Protein AF-0000000085655682 (afdb_homodimer)

Foldseek 3Di:
DDCPPPPPPDPDDDPDPPPDDPPPPPPVPPPVPVCPPPPPDDDDDPPPVPPPPPPPPPCPVPPQFPQADLQDPVLLVLLLVLLLLLLLLLQQLQLQLVLCVDPVNVLNLSSVVSNVSSVLSNVVSVLSVVVCVVNRHDHDHDDHDHHPDNDALADLRVLVVVLVSLVVSLVSLVVSLVVCVVSVNVVVNVVCVPSPNVVSVVSNVVSVVLNVQLCVQQVVDPRSSVSRNCCSPPPD/DDPPPPPPPPPDDPDDPPPPDPPPPPPVPPPVPVCPPPPPDDDDDPPPPPPPPPPPPPCPVPPQFPQADLQDPVLLVLLLVLLLLLLLLLQQLQLQLVLCVDPVNVLNLSSVVSNVSSVLSNVVSVLSVVVCVVNRHDHDHDDHDHHPDNDALADLRVLVVVLVSLVVSLVSLVVSLVVCVVSVNVVVNVVCVPSPNVVSVVSNVVSVVLNVQLCVQQVVDPRSSVSRNCCSPPPD

pLDDT: mean 75.24, std 31.21, range [18.22, 98.69]

Secondary structure (DSSP, 8-state):
-----------------------------------------------------------------TT--S--HHHHHHHHHHHHHHHHHHHHHHHHHHHHTSTTT--HHHHHHHHHHHHHHHHHHHHHH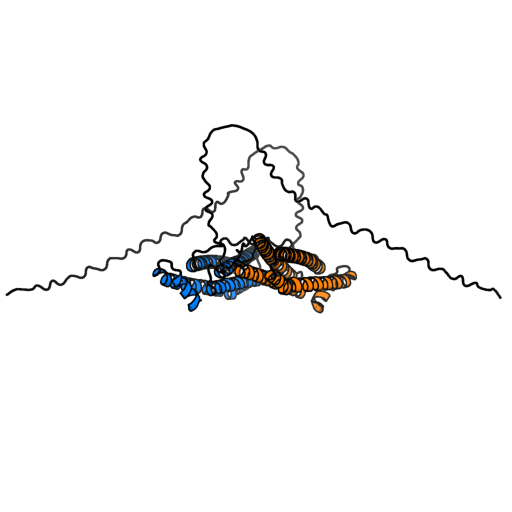HHHHHTT-------BPPPS----SHHHHHHHHHHHHHHHHHHHHHHHHHHHHHTT-HHHHHHHIIIIIIHHHHHHHHHHHHHHHHHHHHHT-SS-HHHHHHHHHHT-/-----------------------------------------------------------------TT--S--HHHHHHHHHHHHHHHHHHHHHHHHHHHHTSTTT--HHHHHHHHHHHHHHHHHHHHHHHHHHHTT-------BPPPS----SHHHHHHHHHHHHHHHHHHHHHHHHHHHHHTT-HHHHHHHIIIIIIHHHHHHHHHHHHHHHHHHHHHT-SS-HHHHHHHHHHT-

InterPro domains:
  IPR001519 Ferritin [PTHR11431] (63-236)
  IPR008331 Ferritin/DPS domain [PF00210] (79-217)
  IPR009040 Ferritin-like diiron domain [PS50905] (69-218)
  IPR009078 Ferritin-like superfamily [SSF47240] (59-235)
  IPR012347 Ferritin-like [G3DSA:1.20.1260.10] (60-236)
  IPR014034 Ferritin, conserved site [PS00204] (185-205)

Solvent-accessible surface area (backbone atoms only — not comparable to full-atom values): 27449 Å² total; per-residue (Å²): 132,89,77,82,75,79,77,79,80,77,77,75,77,83,77,81,77,76,78,72,81,80,76,75,85,59,80,70,72,73,68,77,66,76,68,76,67,77,74,72,73,75,79,80,78,75,70,72,74,65,70,72,71,70,71,70,69,72,64,67,71,72,70,72,41,90,65,45,65,91,65,51,69,68,57,47,53,47,49,38,51,51,31,48,49,25,44,37,47,14,52,37,23,40,50,51,11,55,50,25,52,21,78,93,61,59,33,58,36,54,10,49,53,28,39,51,48,13,53,51,28,37,52,52,20,49,50,49,52,51,48,35,29,71,44,33,44,80,88,61,80,59,62,34,70,38,58,92,61,88,76,71,82,51,66,60,47,51,44,51,51,48,39,55,50,50,52,53,52,45,50,53,52,50,52,49,39,52,52,27,56,76,67,70,27,66,68,59,38,54,59,44,45,57,76,44,47,49,50,44,52,54,49,46,51,51,39,52,51,50,46,54,51,46,52,60,49,22,68,79,37,95,80,28,57,66,33,48,51,49,42,31,74,74,68,91,137,85,82,79,77,79,77,78,79,77,76,75,77,82,78,78,77,75,78,73,82,80,78,74,83,65,75,70,70,73,68,76,66,76,69,76,68,76,74,73,76,78,88,82,77,75,69,72,74,65,69,74,70,70,71,70,69,70,64,69,70,73,71,73,43,90,64,45,65,90,66,52,70,68,56,46,52,47,48,38,52,50,31,50,51,24,44,39,46,16,52,36,24,41,50,50,12,54,49,26,51,21,78,91,62,59,33,57,38,55,11,49,55,28,38,51,48,13,52,51,29,37,51,53,20,50,51,48,51,51,48,36,30,70,44,32,47,79,87,62,79,58,62,34,69,38,59,94,63,89,75,69,83,50,66,62,48,50,44,51,50,47,38,55,50,50,51,53,53,44,51,53,52,51,51,50,39,50,52,26,56,76,67,70,28,65,66,59,37,54,58,44,43,57,77,44,48,49,50,43,52,52,48,49,50,52,39,51,52,48,47,54,52,47,51,61,49,23,69,79,37,96,81,29,59,67,34,48,50,49,41,31,73,74,69,93

Sequence (472 aa):
MLLVGQKYVTNPPPRQVAVEKHRNCGHTHEVNVVTVLKERKQGDKDGQGGGEVEQLHFHRAEMQSVVNQNFHAETEGDLNKLINLKLSASYTYLSLGMYFDRDDVALPKFSSFFLERSVKEREQAEKLLEYQNLRGGRILLQTIAKPSRDDWKGGLDAMTFSLDYQKTLNTCILDVHRRATSNTDPHLCDFLEQPFLTDSHETIKKLGDYIGSLTRITASETHGAMGEYLFDKHTLMLLVGQKYVTNPPPRQVAVEKHRNCGHTHEVNVVTVLKERKQGDKDGQGGGEVEQLHFHRAEMQSVVNQNFHAETEGDLNKLINLKLSASYTYLSLGMYFDRDDVALPKFSSFFLERSVKEREQAEKLLEYQNLRGGRILLQTIAKPSRDDWKGGLDAMTFSLDYQKTLNTCILDVHRRATSNTDPHLCDFLEQPFLTDSHETIKKLGDYIGSLTRITASETHGAMGEYLFDKHTL

Organism: Pleuronectes platessa (NCBI:txid8262)

Structure (mmCIF, N/CA/C/O backbone):
data_AF-0000000085655682-model_v1
#
loop_
_entity.id
_entity.type
_entity.pdbx_description
1 polymer Ferritin
#
loop_
_atom_site.group_PDB
_atom_site.id
_atom_site.type_symbol
_atom_site.label_atom_id
_atom_site.label_alt_id
_atom_site.label_comp_id
_atom_site.label_asym_id
_atom_site.label_entity_id
_atom_site.label_seq_id
_atom_site.pdbx_PDB_ins_code
_atom_site.Cartn_x
_atom_site.Cartn_y
_atom_site.Cartn_z
_atom_site.occupancy
_atom_site.B_iso_or_equiv
_atom_site.auth_seq_id
_atom_site.auth_comp_id
_atom_site.auth_asym_id
_atom_site.auth_atom_id
_atom_site.pdbx_PDB_model_num
ATOM 1 N N . MET A 1 1 ? -31.406 -74.812 -43.219 1 21.08 1 MET A N 1
ATOM 2 C CA . MET A 1 1 ? -31.812 -75.188 -41.875 1 21.08 1 MET A CA 1
ATOM 3 C C . MET A 1 1 ? -31.391 -74.125 -40.875 1 21.08 1 MET A C 1
ATOM 5 O O . MET A 1 1 ? -32.156 -73.75 -39.969 1 21.08 1 MET A O 1
ATOM 9 N N . LEU A 1 2 ? -30.031 -73.875 -40.656 1 26.95 2 LEU A N 1
ATOM 10 C CA . LEU A 1 2 ? -29.625 -73.5 -39.312 1 26.95 2 LEU A CA 1
ATOM 11 C C . LEU A 1 2 ? -29.984 -72.062 -39 1 26.95 2 LEU A C 1
ATOM 13 O O . LEU A 1 2 ? -29.641 -71.125 -39.75 1 26.95 2 LEU A O 1
ATOM 17 N N . LEU A 1 3 ? -30.891 -71.75 -38.062 1 24.88 3 LEU A N 1
ATOM 18 C CA . LEU A 1 3 ? -31.688 -70.625 -37.5 1 24.88 3 LEU A CA 1
ATOM 19 C C . LEU A 1 3 ? -30.812 -69.625 -36.75 1 24.88 3 LEU A C 1
ATOM 21 O O . LEU A 1 3 ? -30.297 -69.938 -35.688 1 24.88 3 LEU A O 1
ATOM 25 N N . VAL A 1 4 ? -29.844 -68.938 -37.344 1 28.83 4 VAL A N 1
ATOM 26 C CA . VAL A 1 4 ? -28.859 -68.062 -36.688 1 28.83 4 VAL A CA 1
ATOM 27 C C . VAL A 1 4 ? -29.578 -66.938 -35.938 1 28.83 4 VAL A C 1
ATOM 29 O O . VAL A 1 4 ? -30.25 -66.125 -36.531 1 28.83 4 VAL A O 1
ATOM 32 N N . GLY A 1 5 ? -30.203 -67.25 -34.781 1 24.61 5 GLY A N 1
ATOM 33 C CA . GLY A 1 5 ? -31.062 -66.438 -33.969 1 24.61 5 GLY A CA 1
ATOM 34 C C . GLY A 1 5 ? -30.375 -65.125 -33.5 1 24.61 5 GLY A C 1
ATOM 35 O O . GLY A 1 5 ? -29.281 -65.188 -32.938 1 24.61 5 GLY A O 1
ATOM 36 N N . GLN A 1 6 ? -30.484 -63.969 -34.156 1 21.83 6 GLN A N 1
ATOM 37 C CA . GLN A 1 6 ? -30 -62.594 -33.969 1 21.83 6 GLN A CA 1
ATOM 38 C C . GLN A 1 6 ? -30.391 -62.062 -32.625 1 21.83 6 GLN A C 1
ATOM 40 O O . GLN A 1 6 ? -31.562 -61.75 -32.375 1 21.83 6 GLN A O 1
ATOM 45 N N . LYS A 1 7 ? -29.906 -62.625 -31.484 1 25.86 7 LYS A N 1
ATOM 46 C CA . LYS A 1 7 ? -30.375 -62.219 -30.156 1 25.86 7 LYS A CA 1
ATOM 47 C C . LYS A 1 7 ? -30.219 -60.719 -29.953 1 25.86 7 LYS A C 1
ATOM 49 O O . LYS A 1 7 ? -29.156 -60.156 -30.172 1 25.86 7 LYS A O 1
ATOM 54 N N . TYR A 1 8 ? -31.266 -59.906 -30.031 1 21.55 8 TYR A N 1
ATOM 55 C CA . TYR A 1 8 ? -31.438 -58.469 -29.812 1 21.55 8 TYR A CA 1
ATOM 56 C C . TYR A 1 8 ? -30.984 -58.094 -28.422 1 21.55 8 TYR A C 1
ATOM 58 O O . TYR A 1 8 ? -31.453 -58.656 -27.422 1 21.55 8 TYR A O 1
ATOM 66 N N . VAL A 1 9 ? -29.719 -57.844 -28.141 1 25.94 9 VAL A N 1
ATOM 67 C CA . VAL A 1 9 ? -29.125 -57.469 -26.859 1 25.94 9 VAL A CA 1
ATOM 68 C C . VAL A 1 9 ? -29.797 -56.25 -26.281 1 25.94 9 VAL A C 1
ATOM 70 O O . VAL A 1 9 ? -29.906 -55.219 -26.969 1 25.94 9 VAL A O 1
ATOM 73 N N . THR A 1 10 ? -30.844 -56.375 -25.438 1 22.94 10 THR A N 1
ATOM 74 C CA . THR A 1 10 ? -31.672 -55.469 -24.672 1 22.94 10 THR A CA 1
ATOM 75 C C . THR A 1 10 ? -30.797 -54.5 -23.875 1 22.94 10 THR A C 1
ATOM 77 O O . THR A 1 10 ? -29.844 -54.906 -23.219 1 22.94 10 THR A O 1
ATOM 80 N N . ASN A 1 11 ? -30.609 -53.219 -24.312 1 24.41 11 ASN A N 1
ATOM 81 C CA . ASN A 1 11 ? -29.875 -52.062 -23.828 1 24.41 11 ASN A CA 1
ATOM 82 C C . ASN A 1 11 ? -30.234 -51.719 -22.375 1 24.41 11 ASN A C 1
ATOM 84 O O . ASN A 1 11 ? -31.406 -51.5 -22.078 1 24.41 11 ASN A O 1
ATOM 88 N N . PRO A 1 12 ? -29.609 -52.344 -21.359 1 29.17 12 PRO A N 1
ATOM 89 C CA . PRO A 1 12 ? -30.094 -52.188 -20 1 29.17 12 PRO A CA 1
ATOM 90 C C . PRO A 1 12 ? -30.297 -50.719 -19.594 1 29.17 12 PRO A C 1
ATOM 92 O O . PRO A 1 12 ? -29.719 -49.812 -20.219 1 29.17 12 PRO A O 1
ATOM 95 N N . PRO A 1 13 ? -31.39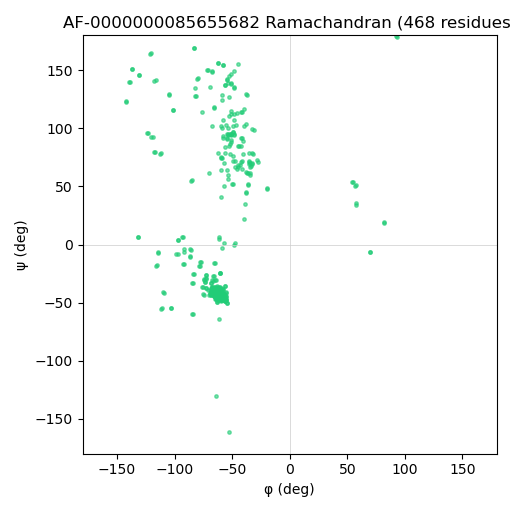1 -50.438 -18.875 1 29 13 PRO A N 1
ATOM 96 C CA . PRO A 1 13 ? -31.922 -49.125 -18.484 1 29 13 PRO A CA 1
ATOM 97 C C . PRO A 1 13 ? -30.906 -48.25 -17.766 1 29 13 PRO A C 1
ATOM 99 O O . PRO A 1 13 ? -29.938 -48.781 -17.188 1 29 13 PRO A O 1
ATOM 102 N N . PRO A 1 14 ? -30.844 -46.875 -18.062 1 24.67 14 PRO A N 1
ATOM 103 C CA . PRO A 1 14 ? -29.891 -45.875 -17.594 1 24.67 14 PRO A CA 1
ATOM 104 C C . PRO A 1 14 ? -29.859 -45.75 -16.078 1 24.67 14 PRO A C 1
ATOM 106 O O . PRO A 1 14 ? -30.891 -45.875 -15.422 1 24.67 14 PRO A O 1
ATOM 109 N N . ARG A 1 15 ? -28.828 -46.219 -15.391 1 24.34 15 ARG A N 1
ATOM 110 C CA . ARG A 1 15 ? -28.562 -46.219 -13.953 1 24.34 15 ARG A CA 1
ATOM 111 C C . ARG A 1 15 ? -28.812 -44.812 -13.359 1 24.34 15 ARG A C 1
ATOM 113 O O . ARG A 1 15 ? -28.391 -43.812 -13.922 1 24.34 15 ARG A O 1
ATOM 120 N N . GLN A 1 16 ? -29.844 -44.656 -12.508 1 22.92 16 GLN A N 1
ATOM 121 C CA . GLN A 1 16 ? -30.281 -43.531 -11.734 1 22.92 16 GLN A CA 1
ATOM 122 C C . GLN A 1 16 ? -29.125 -42.938 -10.93 1 22.92 16 GLN A C 1
ATOM 124 O O . GLN A 1 16 ? -28.469 -43.656 -10.164 1 22.92 16 GLN A O 1
ATOM 129 N N . VAL A 1 17 ? -28.438 -41.906 -11.43 1 23.39 17 VAL A N 1
ATOM 130 C CA . VAL A 1 17 ? -27.359 -41.156 -10.781 1 23.39 17 VAL A CA 1
ATOM 131 C C . VAL A 1 17 ? -27.844 -40.594 -9.453 1 23.39 17 VAL A C 1
ATOM 133 O O . VAL A 1 17 ? -28.781 -39.812 -9.414 1 23.39 17 VAL A O 1
ATOM 136 N N . ALA A 1 18 ? -27.891 -41.406 -8.453 1 23.19 18 ALA A N 1
ATOM 137 C CA . ALA A 1 18 ? -28.281 -40.875 -7.141 1 23.19 18 ALA A CA 1
ATOM 138 C C . ALA A 1 18 ? -27.422 -39.688 -6.73 1 23.19 18 ALA A C 1
ATOM 140 O O . ALA A 1 18 ? -26.203 -39.812 -6.652 1 23.19 18 ALA A O 1
ATOM 141 N N . VAL A 1 19 ? -27.828 -38.438 -6.992 1 21.92 19 VAL A N 1
ATOM 142 C CA . VAL A 1 19 ? -27.219 -37.188 -6.594 1 21.92 19 VAL A CA 1
ATOM 143 C C . VAL A 1 19 ? -27.125 -37.125 -5.07 1 21.92 19 VAL A C 1
ATOM 145 O O . VAL A 1 19 ? -28.141 -37.125 -4.375 1 21.92 19 VAL A O 1
ATOM 148 N N . GLU A 1 20 ? -26.219 -37.844 -4.512 1 19.81 20 GLU A N 1
ATOM 149 C CA . GLU A 1 20 ? -26.109 -37.75 -3.059 1 19.81 20 GLU A CA 1
ATOM 150 C C . GLU A 1 20 ? -25.969 -36.312 -2.598 1 19.81 20 GLU A C 1
ATOM 152 O O . GLU A 1 20 ? -25.438 -35.469 -3.33 1 19.81 20 GLU A O 1
ATOM 157 N N . LYS A 1 21 ? -26.594 -36 -1.377 1 22.14 21 LYS A N 1
ATOM 158 C CA . LYS A 1 21 ? -26.797 -34.844 -0.518 1 22.14 21 LYS A CA 1
ATOM 159 C C . LYS A 1 21 ? -25.484 -34.188 -0.162 1 22.14 21 LYS A C 1
ATOM 161 O O . LYS A 1 21 ? -24.562 -34.844 0.343 1 22.14 21 LYS A O 1
ATOM 166 N N . HIS A 1 22 ? -24.984 -33.188 -0.956 1 18.73 22 HIS A N 1
ATOM 167 C CA . HIS A 1 22 ? -23.875 -32.312 -0.627 1 18.73 22 HIS A CA 1
ATOM 168 C C . HIS A 1 22 ? -23.953 -31.844 0.822 1 18.73 22 HIS A C 1
ATOM 170 O O . HIS A 1 22 ? -24.938 -31.219 1.226 1 18.73 22 HIS A O 1
ATOM 176 N N . ARG A 1 23 ? -23.469 -32.594 1.783 1 21.16 23 ARG A N 1
ATOM 177 C CA . ARG A 1 23 ? -23.328 -32.219 3.188 1 21.16 23 ARG A CA 1
ATOM 178 C C . ARG A 1 23 ? -22.734 -30.828 3.326 1 21.16 23 ARG A C 1
ATOM 180 O O . ARG A 1 23 ? -21.797 -30.469 2.627 1 21.16 23 ARG A O 1
ATOM 187 N N . ASN A 1 24 ? -23.547 -29.844 3.846 1 19.45 24 ASN A N 1
ATOM 188 C CA . ASN A 1 24 ? -23.453 -28.453 4.281 1 19.45 24 ASN A CA 1
ATOM 189 C C . ASN A 1 24 ? -22.156 -28.203 5.035 1 19.45 24 ASN A C 1
ATOM 191 O O . ASN A 1 24 ? -21.641 -29.094 5.727 1 19.45 24 ASN A O 1
ATOM 195 N N . CYS A 1 25 ? -21.312 -27.328 4.449 1 20.25 25 CYS A N 1
ATOM 196 C CA . CYS A 1 25 ? -20.047 -26.719 4.867 1 20.25 25 CYS A CA 1
ATOM 197 C C . CYS A 1 25 ? -20.078 -26.359 6.348 1 20.25 25 CYS A C 1
ATOM 199 O O . CYS A 1 25 ? -20.266 -25.203 6.703 1 20.25 25 CYS A O 1
ATOM 201 N N . GLY A 1 26 ? -20.766 -27.188 7.195 1 21.67 26 GLY A N 1
ATOM 202 C CA . GLY A 1 26 ? -20.859 -26.844 8.602 1 21.67 26 GLY A CA 1
ATOM 203 C C . GLY A 1 26 ? -19.516 -26.672 9.273 1 21.67 26 GLY A C 1
ATOM 204 O O . GLY A 1 26 ? -19.422 -26.719 10.508 1 21.67 26 GLY A O 1
ATOM 205 N N . HIS A 1 27 ? -18.438 -26.828 8.523 1 20.59 27 HIS A N 1
ATOM 206 C CA . HIS A 1 27 ? -17.297 -26.828 9.438 1 20.59 27 HIS A CA 1
ATOM 207 C C . HIS A 1 27 ? -17.344 -25.609 10.359 1 20.59 27 HIS A C 1
ATOM 209 O O . HIS A 1 27 ? -17.328 -24.469 9.891 1 20.59 27 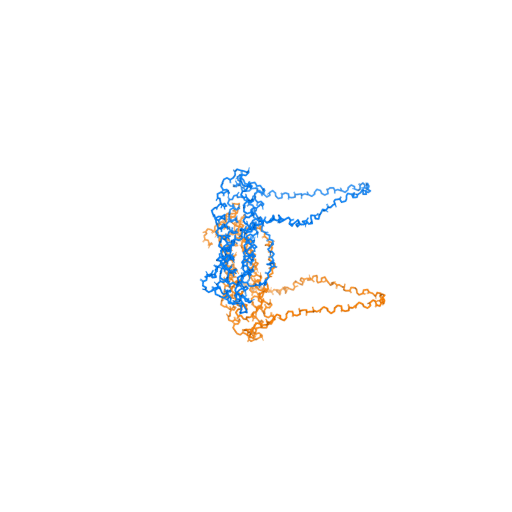HIS A O 1
ATOM 215 N N . THR A 1 28 ? -17.922 -25.797 11.531 1 22.72 28 THR A N 1
ATOM 216 C CA . THR A 1 28 ? -18.094 -25.078 12.789 1 22.72 28 THR A CA 1
ATOM 217 C C . THR A 1 28 ? -16.75 -24.562 13.289 1 22.72 28 THR A C 1
ATOM 219 O O . THR A 1 28 ? -15.867 -25.344 13.648 1 22.72 28 THR A O 1
ATOM 222 N N . HIS A 1 29 ? -16.031 -23.859 12.422 1 20.06 29 HIS A N 1
ATOM 223 C CA . HIS A 1 29 ? -14.867 -23.25 13.047 1 20.06 29 HIS A CA 1
ATOM 224 C C . HIS A 1 29 ? -15.219 -22.656 14.406 1 20.06 29 HIS A C 1
ATOM 226 O O . HIS A 1 29 ? -16.141 -21.859 14.523 1 20.06 29 HIS A O 1
ATOM 232 N N . GLU A 1 30 ? -15.016 -23.516 15.32 1 21.69 30 GLU A N 1
ATOM 233 C CA . GLU A 1 30 ? -15.07 -23.188 16.75 1 21.69 30 GLU A CA 1
ATOM 234 C C . GLU A 1 30 ? -14.328 -21.891 17.047 1 21.69 30 GLU A C 1
ATOM 236 O O . GLU A 1 30 ? -13.125 -21.781 16.797 1 21.69 30 GLU A O 1
ATOM 241 N N . VAL A 1 31 ? -14.891 -20.859 16.531 1 21.08 31 VAL A N 1
ATOM 242 C CA . VAL A 1 31 ? -14.5 -19.547 17.016 1 21.08 31 VAL A CA 1
ATOM 243 C C . VAL A 1 31 ? -14.352 -19.578 18.531 1 21.08 31 VAL A C 1
ATOM 245 O O . VAL A 1 31 ? -15.312 -19.859 19.25 1 21.08 31 VAL A O 1
ATOM 248 N N . ASN A 1 32 ? -13.219 -20.297 18.875 1 20.53 32 ASN A N 1
ATOM 249 C CA . ASN A 1 32 ? -12.914 -20.297 20.297 1 20.53 32 ASN A CA 1
ATOM 250 C C . ASN A 1 32 ? -13.133 -18.922 20.922 1 20.53 32 ASN A C 1
ATOM 252 O O . ASN A 1 32 ? -12.383 -17.969 20.656 1 20.53 32 ASN A O 1
ATOM 256 N N . VAL A 1 33 ? -14.359 -18.562 20.891 1 19.62 33 VAL A N 1
ATOM 257 C CA . VAL A 1 33 ? -14.836 -17.406 21.656 1 19.62 33 VAL A CA 1
ATOM 258 C C . VAL A 1 33 ? -14.312 -17.484 23.078 1 19.62 33 VAL A C 1
ATOM 260 O O . VAL A 1 33 ? -14.68 -18.391 23.844 1 19.62 33 VAL A O 1
ATOM 263 N N . VAL A 1 34 ? -12.992 -17.234 23.234 1 19.72 34 VAL A N 1
ATOM 264 C CA . VAL A 1 34 ? -12.422 -17.125 24.578 1 19.72 34 VAL A CA 1
ATOM 265 C C . VAL A 1 34 ? -13.375 -16.344 25.484 1 19.72 34 VAL A C 1
ATOM 267 O O . VAL A 1 34 ? -13.703 -15.188 25.188 1 19.72 34 VAL A O 1
ATOM 270 N N . THR A 1 35 ? -14.352 -17.016 25.891 1 19.02 35 THR A N 1
ATOM 271 C CA . THR A 1 35 ? -15.273 -16.562 26.922 1 19.02 35 THR A CA 1
ATOM 272 C C . THR A 1 35 ? -14.5 -16.062 28.141 1 19.02 35 THR A C 1
ATOM 274 O O . THR A 1 35 ? -13.766 -16.812 28.781 1 19.02 35 THR A O 1
ATOM 277 N N . VAL A 1 36 ? -13.969 -14.883 27.984 1 19.78 36 VAL A N 1
ATOM 278 C CA . VAL A 1 36 ? -13.438 -14.219 29.172 1 19.78 36 VAL A CA 1
ATOM 279 C C . VAL A 1 36 ? -14.438 -14.328 30.328 1 19.78 36 VAL A C 1
ATOM 281 O O . VAL A 1 36 ? -15.531 -13.758 30.25 1 19.78 36 VAL A O 1
ATOM 284 N N . LEU A 1 37 ? -14.609 -15.594 30.703 1 18.22 37 LEU A N 1
ATOM 285 C CA . LEU A 1 37 ? -15.438 -15.789 31.891 1 18.22 37 LEU A CA 1
ATOM 286 C C . LEU A 1 37 ? -14.992 -14.859 33 1 18.22 37 LEU A C 1
ATOM 288 O O . LEU A 1 37 ? -13.797 -14.766 33.312 1 18.22 37 LEU A O 1
ATOM 292 N N . LYS A 1 38 ? -15.836 -13.898 33.188 1 21.88 38 LYS A N 1
ATOM 293 C CA . LYS A 1 38 ? -15.859 -12.984 34.312 1 21.88 38 LYS A CA 1
ATOM 294 C C . LYS A 1 38 ? -15.883 -13.75 35.656 1 21.88 38 LYS A C 1
ATOM 296 O O . LYS A 1 38 ? -16.859 -14.414 35.969 1 21.88 38 LYS A O 1
ATOM 301 N N . GLU A 1 39 ? -14.852 -14.633 35.844 1 19.62 39 GLU A N 1
ATOM 302 C CA . GLU A 1 39 ? -15.008 -15.133 37.219 1 19.62 39 GLU A CA 1
ATOM 303 C C . GLU A 1 39 ? -15.086 -13.984 38.219 1 19.62 39 GLU A C 1
ATOM 305 O O . GLU A 1 39 ? -14.203 -13.133 38.25 1 19.62 39 GLU A O 1
ATOM 310 N N . ARG A 1 40 ? -16.281 -13.656 38.625 1 20.78 40 ARG A N 1
ATOM 311 C CA . ARG A 1 40 ? -16.594 -12.758 39.719 1 20.78 40 ARG A CA 1
ATOM 312 C C . ARG A 1 40 ? -16 -13.266 41.031 1 20.78 40 ARG A C 1
ATOM 314 O O . ARG A 1 40 ? -16.562 -14.164 41.688 1 20.78 40 ARG A O 1
ATOM 321 N N . LYS A 1 41 ? -14.82 -13.789 41.125 1 19.17 41 LYS A N 1
ATOM 322 C CA . LYS A 1 41 ? -14.703 -14.242 42.5 1 19.17 41 LYS A CA 1
ATOM 323 C C . LYS A 1 41 ? -15.133 -13.148 43.469 1 19.17 41 LYS A C 1
ATOM 325 O O . LYS A 1 41 ? -15.055 -11.961 43.156 1 19.17 41 LYS A O 1
ATOM 330 N N . GLN A 1 42 ? -15.672 -13.492 44.625 1 20.08 42 GLN A N 1
ATOM 331 C CA . GLN A 1 42 ? -16.359 -12.945 45.781 1 20.08 42 GLN A CA 1
ATOM 332 C C . GLN A 1 42 ? -15.492 -11.914 46.5 1 20.08 42 GLN A C 1
ATOM 334 O O . GLN A 1 42 ? -15.984 -11.156 47.344 1 20.08 42 GLN A O 1
ATOM 339 N N . GLY A 1 43 ? -14.102 -12 46.344 1 20.97 43 GLY A N 1
ATOM 340 C CA . GLY A 1 43 ? -13.617 -11.766 47.719 1 20.97 43 GLY A CA 1
ATOM 341 C C . GLY A 1 43 ? -14.172 -10.5 48.312 1 20.97 43 GLY A C 1
ATOM 342 O O . GLY A 1 43 ? -14.805 -9.688 47.625 1 20.97 43 GLY A O 1
ATOM 343 N N . ASP A 1 44 ? -13.305 -10.023 49.562 1 22.06 44 ASP A N 1
ATOM 344 C CA . ASP A 1 44 ? -13.32 -9.328 50.844 1 22.06 44 ASP A CA 1
ATOM 345 C C . ASP A 1 44 ? -13.562 -7.832 50.656 1 22.06 44 ASP A C 1
ATOM 347 O O . ASP A 1 44 ? -13.117 -7.242 49.688 1 22.06 44 ASP A O 1
ATOM 351 N N . LYS A 1 45 ? -14.438 -7.391 51.531 1 23.8 45 LYS A N 1
ATOM 352 C CA . LYS A 1 45 ? -15.172 -6.145 51.719 1 23.8 45 LYS A CA 1
ATOM 353 C C . LYS A 1 45 ? -14.227 -4.961 51.875 1 23.8 45 LYS A C 1
ATOM 355 O O . LYS A 1 45 ? -14.648 -3.861 52.25 1 23.8 45 LYS A O 1
ATOM 360 N N . ASP A 1 46 ? -12.812 -5.27 51.875 1 24.38 46 ASP A N 1
ATOM 361 C CA . ASP A 1 46 ? -12.195 -4.16 52.625 1 24.38 46 ASP A CA 1
ATOM 362 C C . ASP A 1 46 ? -12.5 -2.826 51.938 1 24.38 46 ASP A C 1
ATOM 364 O O . ASP A 1 46 ? -12.664 -2.768 50.719 1 24.38 46 ASP A O 1
ATOM 368 N N . GLY A 1 47 ? -12.992 -1.939 52.75 1 23.89 47 GLY A N 1
ATOM 369 C CA . GLY A 1 47 ? -13.523 -0.588 52.688 1 23.89 47 GLY A CA 1
ATOM 370 C C . GLY A 1 47 ? -12.641 0.357 51.906 1 23.89 47 GLY A C 1
ATOM 371 O O . GLY A 1 47 ? -12.812 1.576 51.969 1 23.89 47 GLY A O 1
ATOM 372 N N . GLN A 1 48 ? -11.414 -0.26 51.375 1 23.61 48 GLN A N 1
ATOM 373 C CA . GLN A 1 48 ? -10.555 0.887 51.125 1 23.61 48 GLN A CA 1
ATOM 374 C C . GLN A 1 48 ? -11.195 1.838 50.125 1 23.61 48 GLN A C 1
ATOM 376 O O . GLN A 1 48 ? -11.719 1.402 49.094 1 23.61 48 GLN A O 1
ATOM 381 N N . GLY A 1 49 ? -11.711 2.875 50.719 1 24.56 49 GLY A N 1
ATOM 382 C CA . GLY A 1 49 ? -12.227 4.039 50.031 1 24.56 49 GLY A CA 1
ATOM 383 C C . GLY A 1 49 ? -11.398 4.426 48.812 1 24.56 49 GLY A C 1
ATOM 384 O O . GLY A 1 49 ? -10.367 5.082 48.938 1 24.56 49 GLY A O 1
ATOM 385 N N . GLY A 1 50 ? -11.055 3.309 48.031 1 26.75 50 GLY A N 1
ATOM 386 C CA . GLY A 1 50 ? -10.25 3.76 46.906 1 26.75 50 GLY A CA 1
ATOM 387 C C . GLY A 1 50 ? -10.852 4.941 46.156 1 26.75 50 GLY A C 1
ATOM 388 O O . GLY A 1 50 ? -12.047 4.938 45.844 1 26.75 50 GLY A O 1
ATOM 389 N N . GLY A 1 51 ? -10.32 6.102 46.562 1 26.83 51 GLY A N 1
ATOM 390 C CA . GLY A 1 51 ? -10.703 7.297 45.812 1 26.83 51 GLY A CA 1
ATOM 391 C C . GLY A 1 51 ? -10.836 7.066 44.312 1 26.83 51 GLY A C 1
ATOM 392 O O . GLY A 1 51 ? -10.062 6.309 43.75 1 26.83 51 GLY A O 1
ATOM 393 N N . GLU A 1 52 ? -12.062 6.988 43.938 1 27.92 52 GLU A N 1
ATOM 394 C CA . GLU A 1 52 ? -12.477 7.047 42.562 1 27.92 52 GLU A CA 1
ATOM 395 C C . GLU A 1 52 ? -11.586 7.996 41.75 1 27.92 52 GLU A C 1
ATOM 397 O O . GLU A 1 52 ? -11.562 9.203 42 1 27.92 52 GLU A O 1
ATOM 402 N N . VAL A 1 53 ? -10.281 7.59 41.594 1 27.2 53 VAL A N 1
ATOM 403 C CA . VAL A 1 53 ? -9.711 8.461 40.562 1 27.2 53 VAL A CA 1
ATOM 404 C C . VAL A 1 53 ? -10.695 8.609 39.406 1 27.2 53 VAL A C 1
ATOM 406 O O . VAL A 1 53 ? -11.125 7.613 38.844 1 27.2 53 VAL A O 1
ATOM 409 N N . GLU A 1 54 ? -11.578 9.5 39.531 1 26.92 54 GLU A N 1
ATOM 410 C CA . GLU A 1 54 ? -12.305 9.953 38.344 1 26.92 54 GLU A CA 1
ATOM 411 C C . GLU A 1 54 ? -11.414 9.906 37.125 1 26.92 54 GLU A C 1
ATOM 413 O O . GLU A 1 54 ? -10.352 10.523 37.094 1 26.92 54 GLU A O 1
ATOM 418 N N . GLN A 1 55 ? -11.234 8.711 36.562 1 26.42 55 GLN A N 1
ATOM 419 C CA . GLN A 1 55 ? -10.75 8.727 35.188 1 26.42 55 GLN A CA 1
ATOM 420 C C . GLN A 1 55 ? -11.32 9.906 34.438 1 26.42 55 GLN A C 1
ATOM 422 O O . GLN A 1 55 ? -12.523 9.953 34.156 1 26.42 55 GLN A O 1
ATOM 427 N N . LEU A 1 56 ? -10.891 11.031 34.781 1 27.95 56 LEU A N 1
ATOM 428 C CA . LEU A 1 56 ? -11.164 12.117 33.844 1 27.95 56 LEU A CA 1
ATOM 429 C C . LEU A 1 56 ? -11.094 11.617 32.406 1 27.95 56 LEU A C 1
ATOM 431 O O . LEU A 1 56 ? -10.016 11.234 31.922 1 27.95 56 LEU A O 1
ATOM 435 N N . HIS A 1 57 ? -12.117 10.805 32.031 1 29.62 57 HIS A N 1
ATOM 436 C CA . HIS A 1 57 ? -12.352 10.711 30.594 1 29.62 57 HIS A CA 1
ATOM 437 C C . HIS A 1 57 ? -12.07 12.039 29.906 1 29.62 57 HIS A C 1
ATOM 439 O O . HIS A 1 57 ? -12.797 13.016 30.094 1 29.62 57 HIS A O 1
ATOM 445 N N . PHE A 1 58 ? -10.906 12.461 30 1 28.55 58 PHE A N 1
ATOM 446 C CA . PHE A 1 58 ? -10.664 13.492 29 1 28.55 58 PHE A CA 1
ATOM 447 C C . PHE A 1 58 ? -11.383 13.156 27.703 1 28.55 58 PHE A C 1
ATOM 449 O O . PHE A 1 58 ? -10.953 12.258 26.969 1 28.55 58 PHE A O 1
ATOM 456 N N . HIS A 1 59 ? -12.711 13.07 27.734 1 32.84 59 HIS A N 1
ATOM 457 C CA . HIS A 1 59 ? -13.469 13.18 26.5 1 32.84 59 HIS A CA 1
ATOM 458 C C . HIS A 1 59 ? -12.836 14.195 25.547 1 32.84 59 HIS A C 1
ATOM 460 O O . HIS A 1 59 ? -12.961 15.398 25.75 1 32.84 59 HIS A O 1
ATOM 466 N N . ARG A 1 60 ? -11.602 14.125 25.266 1 36.28 60 ARG A N 1
ATOM 467 C CA . ARG A 1 60 ? -11.398 14.93 24.062 1 36.28 60 ARG A CA 1
ATOM 468 C C . ARG A 1 60 ? -12.656 14.969 23.203 1 36.28 60 ARG A C 1
ATOM 470 O O . ARG A 1 60 ? -13.164 13.922 22.797 1 36.28 60 ARG A O 1
ATOM 477 N N . ALA A 1 61 ? -13.625 15.609 23.531 1 40.03 61 ALA A N 1
ATOM 478 C CA . ALA A 1 61 ? -14.766 15.945 22.672 1 40.03 61 ALA A CA 1
ATOM 479 C C . ALA A 1 61 ? -14.406 15.828 21.203 1 40.03 61 ALA A C 1
ATOM 481 O O . ALA A 1 61 ? -13.711 16.688 20.656 1 40.03 61 ALA A O 1
ATOM 482 N N . GLU A 1 62 ? -13.773 14.742 20.75 1 49.75 62 GLU A N 1
ATOM 483 C CA . GLU A 1 62 ? -13.586 14.617 19.312 1 49.75 62 GLU A CA 1
ATOM 484 C C . GLU A 1 62 ? -14.75 15.242 18.547 1 49.75 62 GLU A C 1
ATOM 486 O O . GLU A 1 62 ? -15.898 14.805 18.688 1 49.75 62 GLU A O 1
ATOM 491 N N . MET A 1 63 ? -14.852 16.422 18.578 1 57.19 63 MET A N 1
ATOM 492 C CA . MET A 1 63 ? -15.859 17.219 17.891 1 57.19 63 MET A CA 1
ATOM 493 C C . MET A 1 63 ? -16.297 16.562 16.594 1 57.19 63 MET A C 1
ATOM 495 O O . MET A 1 63 ? -15.461 16.188 15.766 1 57.19 63 MET A O 1
ATOM 499 N N . GLN A 1 64 ? -17.422 15.867 16.641 1 71.81 64 GLN A N 1
ATOM 500 C CA . GLN A 1 64 ? -18.078 15.367 15.445 1 71.81 64 GLN A CA 1
ATOM 501 C C . GLN A 1 64 ? -17.969 16.375 14.297 1 71.81 64 GLN A C 1
ATOM 503 O O . GLN A 1 64 ? -18.016 17.578 14.516 1 71.81 64 GLN A O 1
ATOM 508 N N . SER A 1 65 ? -17.547 15.875 13.242 1 84.5 65 SER A N 1
ATOM 509 C CA . SER A 1 65 ? -17.469 16.688 12.031 1 84.5 65 SER A CA 1
ATOM 510 C C . SER A 1 65 ? -18.766 17.453 11.789 1 84.5 65 SER A C 1
ATOM 512 O O . SER A 1 65 ? -19.844 16.922 12.008 1 84.5 65 SER A O 1
ATOM 514 N N . VAL A 1 66 ? -18.641 18.625 11.484 1 85.81 66 VAL A N 1
ATOM 515 C CA . VAL A 1 66 ? -19.797 19.484 11.203 1 85.81 66 VAL A CA 1
ATOM 516 C C . VAL A 1 66 ? -20.516 18.984 9.953 1 85.81 66 VAL A C 1
ATOM 518 O O . VAL A 1 66 ? -21.672 19.344 9.711 1 85.81 66 VAL A O 1
ATOM 521 N N . VAL A 1 67 ? -19.844 18.125 9.18 1 88.38 67 VAL A N 1
ATOM 522 C CA . VAL A 1 67 ? -20.438 17.734 7.914 1 88.38 67 VAL A CA 1
ATOM 523 C C . VAL A 1 67 ? -21.125 16.375 8.07 1 88.38 67 VAL A C 1
ATOM 525 O O . VAL A 1 67 ? -21.797 15.898 7.152 1 88.38 67 VAL A O 1
ATOM 528 N N . ASN A 1 68 ? -20.938 15.773 9.164 1 89.38 68 ASN A N 1
ATOM 529 C CA . ASN A 1 68 ? -21.547 14.477 9.398 1 89.38 68 ASN A CA 1
ATOM 530 C C . ASN A 1 68 ? -23.062 14.57 9.453 1 89.38 68 ASN A C 1
ATOM 532 O O . ASN A 1 68 ? -23.609 15.305 10.273 1 89.38 68 ASN A O 1
ATOM 536 N N . GLN A 1 69 ? -23.688 13.953 8.602 1 89 69 GLN A N 1
ATOM 537 C CA . GLN A 1 69 ? -25.141 13.852 8.531 1 89 69 GLN A CA 1
ATOM 538 C C . GLN A 1 69 ? -25.578 12.461 8.094 1 89 69 GLN A C 1
ATOM 540 O O . GLN A 1 69 ? -25.219 12 7.012 1 89 69 GLN A O 1
ATOM 545 N N . ASN A 1 70 ? -26.359 11.812 8.844 1 90.44 70 ASN A N 1
ATOM 546 C CA . ASN A 1 70 ? -26.875 10.484 8.547 1 90.44 70 ASN A CA 1
ATOM 547 C C . ASN A 1 70 ? -25.75 9.477 8.328 1 90.44 70 ASN A C 1
ATOM 549 O O . ASN A 1 70 ? -25.797 8.68 7.395 1 90.44 70 ASN A O 1
ATOM 553 N N . PHE A 1 71 ? -24.719 9.609 9.023 1 93.44 71 PHE A N 1
ATOM 554 C CA . PHE A 1 71 ? -23.578 8.711 8.984 1 93.44 71 PHE A CA 1
ATOM 555 C C . PHE A 1 71 ? -23.328 8.086 10.352 1 93.44 71 PHE A C 1
ATOM 557 O O . PHE A 1 71 ? -22.594 8.648 11.172 1 93.44 71 PHE A O 1
ATOM 564 N N . HIS A 1 72 ? -23.906 6.902 10.586 1 93.69 72 HIS A N 1
ATOM 565 C CA . HIS A 1 72 ? -23.953 6.242 11.883 1 93.69 72 HIS A CA 1
ATOM 566 C C . HIS A 1 72 ? -22.594 5.715 12.289 1 93.69 72 HIS A C 1
ATOM 568 O O . HIS A 1 72 ? -21.812 5.262 11.445 1 93.69 72 HIS A O 1
ATOM 574 N N . ALA A 1 73 ? -22.375 5.676 13.578 1 94.06 73 ALA A N 1
ATOM 575 C CA . ALA A 1 73 ? -21.094 5.258 14.125 1 94.06 73 ALA A CA 1
ATOM 576 C C . ALA A 1 73 ? -20.766 3.822 13.719 1 94.06 73 ALA A C 1
ATOM 578 O O . ALA A 1 73 ? -19.609 3.498 13.445 1 94.06 73 ALA A O 1
ATOM 579 N N . GLU A 1 74 ? -21.781 3.039 13.711 1 94.75 74 GLU A N 1
ATOM 580 C CA . GLU A 1 74 ? -21.562 1.647 13.328 1 94.75 74 GLU A CA 1
ATOM 581 C C . GLU A 1 74 ? -21.125 1.54 11.875 1 94.75 74 GLU A C 1
ATOM 583 O O . GLU A 1 74 ? -20.266 0.721 11.539 1 94.75 74 GLU A O 1
ATOM 588 N N . THR A 1 75 ? -21.734 2.365 11.016 1 95.88 75 THR A N 1
ATOM 589 C CA . THR A 1 75 ? -21.344 2.393 9.609 1 95.88 75 THR A CA 1
ATOM 590 C C . THR A 1 75 ? -19.922 2.883 9.445 1 95.88 75 THR A C 1
ATOM 592 O O . THR A 1 75 ? -19.156 2.326 8.648 1 95.88 75 THR A O 1
ATOM 595 N N . GLU A 1 76 ? -19.578 3.869 10.195 1 95.62 76 GLU A N 1
ATOM 596 C CA . GLU A 1 76 ? -18.219 4.379 10.203 1 95.62 76 GLU A CA 1
ATOM 597 C C . GLU A 1 76 ? -17.219 3.287 10.57 1 95.62 76 GLU A C 1
ATOM 599 O O . GLU A 1 76 ? -16.188 3.137 9.922 1 95.62 76 GLU A O 1
ATOM 604 N N . GLY A 1 77 ? -17.531 2.568 11.602 1 97.12 77 GLY A N 1
ATOM 605 C CA . GLY A 1 77 ? -16.688 1.463 12.016 1 97.12 77 GLY A CA 1
ATOM 606 C C . GLY A 1 77 ? -16.547 0.381 10.961 1 97.12 77 GLY A C 1
ATOM 607 O O . GLY A 1 77 ? -15.453 -0.141 10.742 1 97.12 77 GLY A O 1
ATOM 608 N N . ASP A 1 78 ? -17.641 0.08 10.336 1 97.06 78 ASP A N 1
ATOM 609 C CA . ASP A 1 78 ? -17.641 -0.929 9.281 1 97.06 78 ASP A CA 1
ATOM 610 C C . ASP A 1 78 ? -16.781 -0.483 8.102 1 97.06 78 ASP A C 1
ATOM 612 O O . ASP A 1 78 ? -16.078 -1.297 7.492 1 97.06 78 ASP A O 1
ATOM 616 N N . LEU A 1 79 ? -16.875 0.765 7.766 1 97.62 79 LEU A N 1
ATOM 617 C CA . LEU A 1 79 ? -16.062 1.287 6.672 1 97.62 79 LEU A CA 1
ATOM 618 C C . LEU A 1 79 ? -14.586 1.215 7.016 1 97.62 79 LEU A C 1
ATOM 620 O O . LEU A 1 79 ? -13.766 0.862 6.168 1 97.62 79 LEU A O 1
ATOM 624 N N . ASN A 1 80 ? -14.227 1.543 8.234 1 97.88 80 ASN A N 1
ATOM 625 C CA . ASN A 1 80 ? -12.836 1.433 8.664 1 97.88 80 ASN A CA 1
ATOM 626 C C . ASN A 1 80 ? -12.336 -0.005 8.57 1 97.88 80 ASN A C 1
ATOM 628 O O . ASN A 1 80 ? -11.195 -0.244 8.164 1 97.88 80 ASN A O 1
ATOM 632 N N . LYS A 1 81 ? -13.188 -0.938 8.914 1 98 81 LYS A N 1
ATOM 633 C CA . LYS A 1 81 ? -12.828 -2.348 8.781 1 98 81 LYS A CA 1
ATOM 634 C C . LYS A 1 81 ? -12.609 -2.727 7.32 1 98 81 LYS A C 1
ATOM 636 O O . LYS A 1 81 ? -11.656 -3.43 6.992 1 98 81 LYS A O 1
ATOM 641 N N . LEU A 1 82 ? -13.539 -2.285 6.527 1 98.38 82 LEU A N 1
ATOM 642 C CA . LEU A 1 82 ? -13.445 -2.59 5.105 1 98.38 82 LEU A CA 1
ATOM 643 C C . LEU A 1 82 ? -12.18 -1.985 4.5 1 98.38 82 LEU A C 1
ATOM 645 O O . LEU A 1 82 ? -11.531 -2.607 3.66 1 98.38 82 LEU A O 1
ATOM 649 N N . ILE A 1 83 ? -11.828 -0.768 4.883 1 98.44 83 ILE A N 1
ATOM 650 C CA . ILE A 1 83 ? -10.602 -0.113 4.441 1 98.44 83 ILE A CA 1
ATOM 651 C C . ILE A 1 83 ? -9.398 -0.988 4.785 1 98.44 83 ILE A C 1
ATOM 653 O O . ILE A 1 83 ? -8.555 -1.254 3.926 1 98.44 83 ILE A O 1
ATOM 657 N N . ASN A 1 84 ? -9.336 -1.444 5.969 1 98.25 84 ASN A N 1
ATOM 658 C CA . ASN A 1 84 ? -8.219 -2.279 6.402 1 98.25 84 ASN A CA 1
ATOM 659 C C . ASN A 1 84 ? -8.156 -3.584 5.613 1 98.25 84 ASN A C 1
ATOM 661 O O . ASN A 1 84 ? -7.074 -4.066 5.285 1 98.25 84 ASN A O 1
ATOM 665 N N . LEU A 1 85 ? -9.273 -4.137 5.359 1 98.38 85 LEU A N 1
ATOM 666 C CA . LEU A 1 85 ? -9.336 -5.375 4.59 1 98.38 85 LEU A CA 1
ATOM 667 C C . LEU A 1 85 ? -8.805 -5.16 3.174 1 98.38 85 LEU A C 1
ATOM 669 O O . LEU A 1 85 ? -8.078 -6.004 2.645 1 98.38 85 LEU A O 1
ATOM 673 N N . LYS A 1 86 ? -9.18 -4.066 2.615 1 98.62 86 LYS A N 1
ATOM 674 C CA . LYS A 1 86 ? -8.727 -3.777 1.259 1 98.62 86 LYS A CA 1
ATOM 675 C C . LYS A 1 86 ? -7.219 -3.512 1.227 1 98.62 86 LYS A C 1
ATOM 677 O O . LYS A 1 86 ? -6.531 -3.936 0.296 1 98.62 86 LYS A O 1
ATOM 682 N N . LEU A 1 87 ? -6.742 -2.791 2.203 1 98.69 87 LEU A N 1
ATOM 683 C CA . LEU A 1 87 ? -5.301 -2.578 2.289 1 98.69 87 LEU A CA 1
ATOM 684 C C . LEU A 1 87 ? -4.566 -3.9 2.484 1 98.69 87 LEU A C 1
ATOM 686 O O . LEU A 1 87 ? -3.521 -4.133 1.871 1 98.69 87 LEU A O 1
ATOM 690 N N . SER A 1 88 ? -5.098 -4.777 3.254 1 98.5 88 SER A N 1
ATOM 691 C CA . SER A 1 88 ? -4.531 -6.109 3.449 1 98.5 88 SER A CA 1
ATOM 692 C C . SER A 1 88 ? -4.559 -6.918 2.156 1 98.5 88 SER A C 1
ATOM 694 O O . SER A 1 88 ? -3.609 -7.645 1.854 1 98.5 88 SER A O 1
ATOM 696 N N . ALA A 1 89 ? -5.664 -6.785 1.507 1 98.56 89 ALA A N 1
ATOM 697 C CA . ALA A 1 89 ? -5.77 -7.477 0.225 1 98.56 89 ALA A CA 1
ATOM 698 C C . ALA A 1 89 ? -4.707 -6.984 -0.752 1 98.56 89 ALA A C 1
ATOM 700 O O . ALA A 1 89 ? -4.074 -7.785 -1.445 1 98.56 89 ALA A O 1
ATOM 701 N N . SER A 1 90 ? -4.551 -5.645 -0.79 1 98.69 90 SER A N 1
ATOM 702 C CA . SER A 1 90 ? -3.506 -5.078 -1.634 1 98.69 90 SER A CA 1
ATOM 703 C C . SER A 1 90 ? -2.139 -5.664 -1.296 1 98.69 90 SER A C 1
ATOM 705 O O . SER A 1 90 ? -1.374 -6.027 -2.191 1 98.69 90 SER A O 1
ATOM 707 N N . TYR A 1 91 ? -1.896 -5.812 -0.087 1 98.56 91 TYR A N 1
ATOM 708 C CA . TYR A 1 91 ? -0.631 -6.355 0.396 1 98.56 91 TYR A CA 1
ATOM 709 C C . TYR A 1 91 ? -0.491 -7.828 0.021 1 98.56 91 TYR A C 1
ATOM 711 O O . TYR A 1 91 ? 0.569 -8.258 -0.438 1 98.56 91 TYR A O 1
ATOM 719 N N . THR A 1 92 ? -1.531 -8.57 0.171 1 98.38 92 THR A N 1
ATOM 720 C CA . THR A 1 92 ? -1.558 -9.992 -0.165 1 98.38 92 THR A CA 1
ATOM 721 C C . THR A 1 92 ? -1.297 -10.203 -1.653 1 98.38 92 THR A C 1
ATOM 723 O O . THR A 1 92 ? -0.5 -11.062 -2.035 1 98.38 92 THR A O 1
ATOM 726 N N . TYR A 1 93 ? -1.902 -9.406 -2.439 1 98.56 93 TYR A N 1
ATOM 727 C CA . TYR A 1 93 ? -1.761 -9.57 -3.883 1 98.56 93 TYR A CA 1
ATOM 728 C C . TYR A 1 93 ? -0.389 -9.102 -4.352 1 98.56 93 TYR A C 1
ATOM 730 O O . TYR A 1 93 ? 0.148 -9.617 -5.336 1 98.56 93 TYR A O 1
ATOM 738 N N . LEU A 1 94 ? 0.146 -8.102 -3.617 1 98.56 94 LEU A N 1
ATOM 739 C CA . LEU A 1 94 ? 1.535 -7.746 -3.883 1 98.56 94 LEU A CA 1
ATOM 740 C C . LEU A 1 94 ? 2.455 -8.945 -3.666 1 98.56 94 LEU A C 1
ATOM 742 O O . LEU A 1 94 ? 3.297 -9.242 -4.512 1 98.56 94 LEU A O 1
ATOM 746 N N . SER A 1 95 ? 2.24 -9.656 -2.662 1 98.12 95 SER A N 1
ATOM 747 C CA . SER A 1 95 ? 3.01 -10.852 -2.34 1 98.12 95 SER A CA 1
ATOM 748 C C . SER A 1 95 ? 2.857 -11.914 -3.424 1 98.12 95 SER A C 1
ATOM 750 O O . SER A 1 95 ? 3.848 -12.484 -3.883 1 98.12 95 SER A O 1
ATOM 752 N N . LEU A 1 96 ? 1.642 -12.109 -3.854 1 97.69 96 LEU A N 1
ATOM 753 C CA . LEU A 1 96 ? 1.354 -13.094 -4.895 1 97.69 96 LEU A CA 1
ATOM 754 C C . LEU A 1 96 ? 2.061 -12.727 -6.195 1 97.69 96 LEU A C 1
ATOM 756 O O . LEU A 1 96 ? 2.688 -13.578 -6.828 1 97.69 96 LEU A O 1
ATOM 760 N N . GLY A 1 97 ? 1.906 -11.461 -6.531 1 97.94 97 GLY A N 1
ATOM 761 C CA . GLY A 1 97 ? 2.551 -11.008 -7.75 1 97.94 97 GLY A CA 1
ATOM 762 C C . GLY A 1 97 ? 4.055 -11.211 -7.746 1 97.94 97 GLY A C 1
ATOM 763 O O . GLY A 1 97 ? 4.625 -11.688 -8.734 1 97.94 97 GLY A O 1
ATOM 764 N N . MET A 1 98 ? 4.629 -10.914 -6.656 1 97.94 98 MET A N 1
ATOM 765 C CA . MET A 1 98 ? 6.082 -11.016 -6.562 1 97.94 98 MET A CA 1
ATOM 766 C C . MET A 1 98 ? 6.527 -12.469 -6.508 1 97.94 98 MET A C 1
ATOM 768 O O . MET A 1 98 ? 7.594 -12.82 -7.02 1 97.94 98 MET A O 1
ATOM 772 N N . TYR A 1 99 ? 5.746 -13.375 -6 1 97.06 99 TYR A N 1
ATOM 773 C CA . TYR A 1 99 ? 6.039 -14.805 -5.996 1 97.06 99 TYR A CA 1
ATOM 774 C C . TYR A 1 99 ? 6.172 -15.336 -7.422 1 97.06 99 TYR A C 1
ATOM 776 O O . TYR A 1 99 ? 7.137 -16.031 -7.746 1 97.06 99 TYR A O 1
ATOM 784 N N . PHE A 1 100 ? 5.25 -14.969 -8.281 1 96.31 100 PHE A N 1
ATOM 785 C CA . PHE A 1 100 ? 5.199 -15.531 -9.625 1 96.31 100 PHE A CA 1
ATOM 786 C C . PHE A 1 100 ? 6.262 -14.906 -10.516 1 96.31 100 PHE A C 1
ATOM 788 O O . PHE A 1 100 ? 6.566 -15.43 -11.586 1 96.31 100 PHE A O 1
ATOM 795 N N . ASP A 1 101 ? 6.801 -13.781 -10.031 1 95.81 101 ASP A N 1
ATOM 796 C CA . ASP A 1 101 ? 7.867 -13.117 -10.781 1 95.81 101 ASP A CA 1
ATOM 797 C C . ASP A 1 101 ? 9.234 -13.711 -10.438 1 95.81 101 ASP A C 1
ATOM 799 O O . ASP A 1 101 ? 10.234 -13.367 -11.07 1 95.81 101 ASP A O 1
ATOM 803 N N . ARG A 1 102 ? 9.328 -14.602 -9.523 1 94.19 102 ARG A N 1
ATOM 804 C CA . ARG A 1 102 ? 10.594 -15.234 -9.156 1 94.19 102 ARG A CA 1
ATOM 805 C C . ARG A 1 102 ? 11.18 -16 -10.328 1 94.19 102 ARG A C 1
ATOM 807 O O . ARG A 1 102 ? 10.445 -16.5 -11.188 1 94.19 102 ARG A O 1
ATOM 814 N N . ASP A 1 103 ? 12.484 -16.156 -10.242 1 91.31 103 ASP A N 1
ATOM 815 C CA . ASP A 1 103 ? 13.188 -16.844 -11.32 1 91.31 103 ASP A CA 1
ATOM 816 C C . ASP A 1 103 ? 12.812 -18.328 -11.344 1 91.31 103 ASP A C 1
ATOM 818 O O . ASP A 1 103 ? 12.727 -18.938 -12.422 1 91.31 103 ASP A O 1
ATOM 822 N N . ASP A 1 104 ? 12.547 -18.953 -10.211 1 91.25 104 ASP A N 1
ATOM 823 C CA . ASP A 1 104 ? 12.297 -20.375 -10.148 1 91.25 104 ASP A CA 1
ATOM 824 C C . ASP A 1 104 ? 10.828 -20.703 -10.406 1 91.25 104 ASP A C 1
ATOM 826 O O . ASP A 1 104 ? 10.453 -21.859 -10.539 1 91.25 104 ASP A O 1
ATOM 830 N N . VAL A 1 105 ? 9.953 -19.656 -10.438 1 92.44 105 VAL A N 1
ATOM 831 C CA . VAL A 1 105 ? 8.539 -19.812 -10.781 1 92.44 105 VAL A CA 1
ATOM 832 C C . VAL A 1 105 ? 8.305 -19.328 -12.211 1 92.44 105 VAL A C 1
ATOM 834 O O . VAL A 1 105 ? 7.723 -20.047 -13.031 1 92.44 105 VAL A O 1
ATOM 837 N N . ALA A 1 106 ? 8.664 -18.125 -12.57 1 92.62 106 ALA A N 1
ATOM 838 C CA . ALA A 1 106 ? 8.781 -17.547 -13.906 1 92.62 106 ALA A CA 1
ATOM 839 C C . ALA A 1 106 ? 7.449 -17.641 -14.656 1 92.62 106 ALA A C 1
ATOM 841 O O . ALA A 1 106 ? 7.402 -18.109 -15.797 1 92.62 106 ALA A O 1
ATOM 842 N N . LEU A 1 107 ? 6.418 -17.203 -14.07 1 94.19 107 LEU A N 1
ATOM 843 C CA . LEU A 1 107 ? 5.109 -17.062 -14.703 1 94.19 107 LEU A CA 1
ATOM 844 C C . LEU A 1 107 ? 4.668 -15.609 -14.711 1 94.19 107 LEU A C 1
ATOM 846 O O . LEU A 1 107 ? 3.842 -15.203 -13.891 1 94.19 107 LEU A O 1
ATOM 850 N N . PRO A 1 108 ? 5.18 -14.828 -15.641 1 94.81 108 PRO A N 1
ATOM 851 C CA . PRO A 1 108 ? 5.082 -13.359 -15.602 1 94.81 108 PRO A CA 1
ATOM 852 C C . PRO A 1 108 ? 3.65 -12.859 -15.789 1 94.81 108 PRO A C 1
ATOM 854 O O . PRO A 1 108 ? 3.297 -11.797 -15.289 1 94.81 108 PRO A O 1
ATOM 857 N N . LYS A 1 109 ? 2.846 -13.547 -16.5 1 95.94 109 LYS A N 1
ATOM 858 C CA . LYS A 1 109 ? 1.482 -13.062 -16.688 1 95.94 109 LYS A CA 1
ATOM 859 C C . LYS A 1 109 ? 0.635 -13.297 -15.445 1 95.94 109 LYS A C 1
ATOM 861 O O . LYS A 1 109 ? -0.259 -12.508 -15.141 1 95.94 109 LYS A O 1
ATOM 866 N N . PHE A 1 110 ? 0.839 -14.43 -14.734 1 96.5 110 PHE A N 1
ATOM 867 C CA . PHE A 1 110 ? 0.269 -14.57 -13.398 1 96.5 110 PHE A CA 1
ATOM 868 C C . PHE A 1 110 ? 0.695 -13.414 -12.5 1 96.5 110 PHE A C 1
ATOM 870 O O . PHE A 1 110 ? -0.132 -12.828 -11.805 1 96.5 110 PHE A O 1
ATOM 877 N N . SER A 1 111 ? 2.025 -13.125 -12.539 1 97.5 111 SER A N 1
ATOM 878 C CA . SER A 1 111 ? 2.561 -12.016 -11.766 1 97.5 111 SER A CA 1
ATOM 879 C C . SER A 1 111 ? 1.829 -10.719 -12.078 1 97.5 111 SER A C 1
ATOM 881 O O . SER A 1 111 ? 1.352 -10.031 -11.18 1 97.5 111 SER A O 1
ATOM 883 N N . SER A 1 112 ? 1.717 -10.43 -13.328 1 97.62 112 SER A N 1
ATOM 884 C CA . SER A 1 112 ? 1.064 -9.195 -13.758 1 97.62 112 SER A CA 1
ATOM 885 C C . SER A 1 112 ? -0.386 -9.148 -13.289 1 97.62 112 SER A C 1
ATOM 887 O O . SER A 1 112 ? -0.867 -8.102 -12.852 1 97.62 112 SER A O 1
ATOM 889 N N . PHE A 1 113 ? -1.095 -10.258 -13.445 1 97.5 113 PHE A N 1
ATOM 890 C CA . PHE A 1 113 ? -2.492 -10.336 -13.031 1 97.5 113 PHE A CA 1
ATOM 891 C C . PHE A 1 113 ? -2.643 -9.977 -11.562 1 97.5 113 PHE A C 1
ATOM 893 O O . PHE A 1 113 ? -3.49 -9.156 -11.195 1 97.5 113 PHE A O 1
ATOM 900 N N . PHE A 1 114 ? -1.795 -10.57 -10.695 1 98.19 114 PHE A N 1
ATOM 901 C CA . PHE A 1 114 ? -1.912 -10.367 -9.258 1 98.19 114 PHE A CA 1
ATOM 902 C C . PHE A 1 114 ? -1.443 -8.969 -8.867 1 98.19 114 PHE A C 1
ATOM 904 O O . PHE A 1 114 ? -1.999 -8.344 -7.961 1 98.19 114 PHE A O 1
ATOM 911 N N . LEU A 1 115 ? -0.396 -8.453 -9.508 1 98.44 115 LEU A N 1
ATOM 912 C CA . LEU A 1 115 ? 0.063 -7.094 -9.227 1 98.44 115 LEU A CA 1
ATOM 913 C C . LEU A 1 115 ? -1.006 -6.074 -9.602 1 98.44 115 LEU A C 1
ATOM 915 O O . LEU A 1 115 ? -1.186 -5.074 -8.906 1 98.44 115 LEU A O 1
ATOM 919 N N . GLU A 1 116 ? -1.689 -6.324 -10.711 1 98.19 116 GLU A N 1
ATOM 920 C CA . GLU A 1 116 ? -2.799 -5.457 -11.094 1 98.19 116 GLU A CA 1
ATOM 921 C C . GLU A 1 116 ? -3.904 -5.48 -10.039 1 98.19 116 GLU A C 1
ATOM 923 O O . GLU A 1 116 ? -4.48 -4.441 -9.711 1 98.19 116 GLU A O 1
ATOM 928 N N . ARG A 1 117 ? -4.184 -6.66 -9.539 1 98.06 117 ARG A N 1
ATOM 929 C CA . ARG A 1 117 ? -5.188 -6.762 -8.484 1 98.06 117 ARG A CA 1
ATOM 930 C C . ARG A 1 117 ? -4.746 -6.004 -7.238 1 98.06 117 ARG A C 1
ATOM 932 O O . ARG A 1 117 ? -5.566 -5.375 -6.566 1 98.06 117 ARG A O 1
ATOM 939 N N . SER A 1 118 ? -3.467 -6.062 -6.906 1 98.56 118 SER A N 1
ATOM 940 C CA . SER A 1 118 ? -2.916 -5.324 -5.773 1 98.56 118 SER A CA 1
ATOM 941 C C . SER A 1 118 ? -3.189 -3.828 -5.902 1 98.56 118 SER A C 1
ATOM 943 O O . SER A 1 118 ? -3.635 -3.188 -4.949 1 98.56 118 SER A O 1
ATOM 945 N N . VAL A 1 119 ? -2.955 -3.311 -7.047 1 98.25 119 VAL A N 1
ATOM 946 C CA . VAL A 1 119 ? -3.174 -1.893 -7.312 1 98.25 119 VAL A CA 1
ATOM 947 C C . VAL A 1 119 ? -4.656 -1.559 -7.156 1 98.25 119 VAL A C 1
ATOM 949 O O . VAL A 1 119 ? -5.012 -0.564 -6.52 1 98.25 119 VAL A O 1
ATOM 952 N N . LYS A 1 120 ? -5.5 -2.398 -7.695 1 97.81 120 LYS A N 1
ATOM 953 C CA . LYS A 1 120 ? -6.938 -2.15 -7.66 1 97.81 120 LYS A CA 1
ATOM 954 C C . LYS A 1 120 ? -7.461 -2.162 -6.227 1 97.81 120 LYS A C 1
ATOM 956 O O . LYS A 1 120 ? -8.281 -1.324 -5.852 1 97.81 120 LYS A O 1
ATOM 961 N N . GLU A 1 121 ? -7.016 -3.109 -5.438 1 98.44 121 GLU A N 1
ATOM 962 C CA . GLU A 1 121 ? -7.445 -3.168 -4.047 1 98.44 121 GLU A CA 1
ATOM 963 C C . GLU A 1 121 ? -7.008 -1.923 -3.279 1 98.44 121 GLU A C 1
ATOM 965 O O . GLU A 1 121 ? -7.75 -1.409 -2.441 1 98.44 121 GLU A O 1
ATOM 970 N N . ARG A 1 122 ? -5.852 -1.433 -3.533 1 98.12 122 ARG A N 1
ATOM 971 C CA . ARG A 1 122 ? -5.383 -0.213 -2.885 1 98.12 122 ARG A CA 1
ATOM 972 C C . ARG A 1 122 ? -6.227 0.988 -3.303 1 98.12 122 ARG A C 1
ATOM 974 O O . ARG A 1 122 ? -6.574 1.829 -2.471 1 98.12 122 ARG A O 1
ATOM 981 N N . GLU A 1 123 ? -6.484 1.055 -4.566 1 97.81 123 GLU A N 1
ATOM 982 C CA . GLU A 1 123 ? -7.332 2.137 -5.059 1 97.81 123 GLU A CA 1
ATOM 983 C C . GLU A 1 123 ? -8.695 2.127 -4.371 1 97.81 123 GLU A C 1
ATOM 985 O O . GLU A 1 123 ? -9.234 3.184 -4.047 1 97.81 123 GLU A O 1
ATOM 990 N N . GLN A 1 124 ? -9.25 0.95 -4.219 1 98.25 124 GLN A N 1
ATOM 991 C CA . GLN A 1 124 ? -10.539 0.842 -3.543 1 98.25 124 GLN A CA 1
ATOM 992 C C . GLN A 1 124 ? -10.43 1.277 -2.084 1 98.25 124 GLN A C 1
ATOM 994 O O . GLN A 1 124 ? -11.328 1.946 -1.565 1 98.25 124 GLN A O 1
ATOM 999 N N . ALA A 1 125 ? -9.328 0.938 -1.448 1 98.5 125 ALA A N 1
ATOM 1000 C CA . ALA A 1 125 ? -9.102 1.408 -0.085 1 98.5 125 ALA A CA 1
ATOM 1001 C C . ALA A 1 125 ? -9.047 2.934 -0.032 1 98.5 125 ALA A C 1
ATOM 1003 O O . ALA A 1 125 ? -9.641 3.549 0.855 1 98.5 125 ALA A O 1
ATOM 1004 N N . GLU A 1 126 ? -8.367 3.498 -0.948 1 98.06 126 GLU A N 1
ATOM 1005 C CA . GLU A 1 126 ? -8.227 4.949 -0.99 1 98.06 126 GLU A CA 1
ATOM 1006 C C . GLU A 1 126 ? -9.57 5.629 -1.231 1 98.06 126 GLU A C 1
ATOM 1008 O O . GLU A 1 126 ? -9.867 6.664 -0.63 1 98.06 126 GLU A O 1
ATOM 1013 N N . LYS A 1 127 ? -10.375 5.043 -2.105 1 97.75 127 LYS A N 1
ATOM 1014 C CA . LYS A 1 127 ? -11.719 5.57 -2.334 1 97.75 127 LYS A CA 1
ATOM 1015 C C . LYS A 1 127 ? -12.547 5.539 -1.055 1 97.75 127 LYS A C 1
ATOM 1017 O O . LYS A 1 127 ? -13.305 6.469 -0.775 1 97.75 127 LYS A O 1
ATOM 1022 N N . LEU A 1 128 ? -12.422 4.516 -0.333 1 98.38 128 LEU A N 1
ATOM 1023 C CA . LEU A 1 128 ? -13.148 4.398 0.928 1 98.38 128 LEU A CA 1
ATOM 1024 C C . LEU A 1 128 ? -12.664 5.434 1.935 1 98.38 128 LEU A C 1
ATOM 1026 O O . LEU A 1 128 ? -13.461 6.008 2.678 1 98.38 128 LEU A O 1
ATOM 1030 N N . LEU A 1 129 ? -11.367 5.68 1.938 1 98.31 129 LEU A N 1
ATOM 1031 C CA . LEU A 1 129 ? -10.797 6.691 2.814 1 98.31 129 LEU A CA 1
ATOM 1032 C C . LEU A 1 129 ? -11.344 8.078 2.477 1 98.31 129 LEU A C 1
ATOM 1034 O O . LEU A 1 129 ? -11.758 8.82 3.369 1 98.31 129 LEU A O 1
ATOM 1038 N N . GLU A 1 130 ? -11.352 8.305 1.234 1 97.44 130 GLU A N 1
ATOM 1039 C CA . GLU A 1 130 ? -11.883 9.578 0.778 1 97.44 130 GLU A CA 1
ATOM 1040 C C . GLU A 1 130 ? -13.352 9.734 1.158 1 97.44 130 GLU A C 1
ATOM 1042 O O . GLU A 1 130 ? -13.789 10.82 1.548 1 97.44 130 GLU A O 1
ATOM 1047 N N . TYR A 1 131 ? -14.117 8.664 1.027 1 97.06 131 TYR A N 1
ATOM 1048 C CA . TYR A 1 131 ? -15.539 8.688 1.351 1 97.06 131 TYR A CA 1
ATOM 1049 C C . TYR A 1 131 ? -15.758 8.945 2.838 1 97.06 131 TYR A C 1
ATOM 1051 O O . TYR A 1 131 ? -16.656 9.688 3.223 1 97.06 131 TYR A O 1
ATOM 1059 N N . GLN A 1 132 ? -14.945 8.312 3.646 1 96.5 132 GLN A N 1
ATOM 1060 C CA . GLN A 1 132 ? -15 8.539 5.086 1 96.5 132 GLN A CA 1
ATOM 1061 C C . GLN A 1 132 ? -14.836 10.016 5.422 1 96.5 132 GLN A C 1
ATOM 1063 O O . GLN A 1 132 ? -15.625 10.578 6.188 1 96.5 132 GLN A O 1
ATOM 1068 N N . ASN A 1 133 ? -13.906 10.609 4.781 1 95.44 133 ASN A N 1
ATOM 1069 C CA . ASN A 1 133 ? -13.68 12.031 5.008 1 95.44 133 ASN A CA 1
ATOM 1070 C C . ASN A 1 133 ? -14.828 12.883 4.473 1 95.44 133 ASN A C 1
ATOM 1072 O O . ASN A 1 133 ? -15.242 13.844 5.113 1 95.44 133 ASN A O 1
ATOM 1076 N N . LEU A 1 134 ? -15.297 12.484 3.297 1 96.12 134 LEU A N 1
ATOM 1077 C CA . LEU A 1 134 ? -16.406 13.203 2.67 1 96.12 134 LEU A CA 1
ATOM 1078 C C . LEU A 1 134 ? -17.609 13.25 3.598 1 96.12 134 LEU A C 1
ATOM 1080 O O . LEU A 1 134 ? -18.297 14.273 3.682 1 96.12 134 LEU A O 1
ATOM 1084 N N . ARG A 1 135 ? -17.812 12.148 4.359 1 95.94 135 ARG A N 1
ATOM 1085 C CA . ARG A 1 135 ? -19.031 12.016 5.16 1 95.94 135 ARG A CA 1
ATOM 1086 C C . ARG A 1 135 ? -18.781 12.453 6.602 1 95.94 135 ARG A C 1
ATOM 1088 O O . ARG A 1 135 ? -19.672 12.344 7.449 1 95.94 135 ARG A O 1
ATOM 1095 N N . GLY A 1 136 ? -17.578 12.945 6.867 1 94.81 136 GLY A N 1
ATOM 1096 C CA . GLY A 1 136 ? -17.266 13.484 8.18 1 94.81 136 GLY A CA 1
ATOM 1097 C C . GLY A 1 136 ? -16.906 12.422 9.195 1 94.81 136 GLY A C 1
ATOM 1098 O O . GLY A 1 136 ? -16.984 12.648 10.398 1 94.81 136 GLY A O 1
ATOM 1099 N N . GLY A 1 137 ? -16.531 11.219 8.703 1 94.88 137 GLY A N 1
ATOM 1100 C CA . GLY A 1 137 ? -16.062 10.164 9.586 1 94.88 137 GLY A CA 1
ATOM 1101 C C . GLY A 1 137 ? -14.602 10.281 9.953 1 94.88 137 GLY A C 1
ATOM 1102 O O . GLY A 1 137 ? -13.883 11.102 9.383 1 94.88 137 GLY A O 1
ATOM 1103 N N . ARG A 1 138 ? -14.258 9.453 10.938 1 94.81 138 ARG A N 1
ATOM 1104 C CA . ARG A 1 138 ? -12.859 9.406 11.367 1 94.81 138 ARG A CA 1
ATOM 1105 C C . ARG A 1 138 ? -12.18 8.141 10.852 1 94.81 138 ARG A C 1
ATOM 1107 O O . ARG A 1 138 ? -12.68 7.035 11.055 1 94.81 138 ARG A O 1
ATOM 1114 N N . ILE A 1 139 ? -11.086 8.414 10.258 1 96.44 139 ILE A N 1
ATOM 1115 C CA . ILE A 1 139 ? -10.297 7.309 9.719 1 96.44 139 ILE A CA 1
ATOM 1116 C C . ILE A 1 139 ? -9.461 6.68 10.828 1 96.44 139 ILE A C 1
ATOM 1118 O O . ILE A 1 139 ? -8.758 7.387 11.555 1 96.44 139 ILE A O 1
ATOM 1122 N N . LEU A 1 140 ? -9.562 5.438 10.961 1 96.19 140 LEU A N 1
ATOM 1123 C CA . LEU A 1 140 ? -8.766 4.66 11.906 1 96.19 140 LEU A CA 1
ATOM 1124 C C . LEU A 1 140 ? -8 3.553 11.195 1 96.19 140 LEU A C 1
ATOM 1126 O O . LEU A 1 140 ? -8.516 2.445 11.023 1 96.19 140 LEU A O 1
ATOM 1130 N N . LEU A 1 141 ? -6.766 3.84 10.875 1 97.06 141 LEU A N 1
ATOM 1131 C CA . LEU A 1 141 ? -5.934 2.844 10.211 1 97.06 141 LEU A CA 1
ATOM 1132 C C . LEU A 1 141 ? -5.379 1.841 11.219 1 97.06 141 LEU A C 1
ATOM 1134 O O . LEU A 1 141 ? -5.02 2.211 12.336 1 97.06 141 LEU A O 1
ATOM 1138 N N . GLN A 1 142 ? -5.305 0.601 10.789 1 97.06 142 GLN A N 1
ATOM 1139 C CA . GLN A 1 142 ? -4.855 -0.49 11.648 1 97.06 142 GLN A CA 1
ATOM 1140 C C . GLN A 1 142 ? -3.629 -1.183 11.062 1 97.06 142 GLN A C 1
ATOM 1142 O O . GLN A 1 142 ? -3.283 -0.97 9.898 1 97.06 142 GLN A O 1
ATOM 1147 N N . THR A 1 143 ? -3.02 -1.931 11.977 1 98.31 143 THR A N 1
ATOM 1148 C CA . THR A 1 143 ? -1.892 -2.748 11.539 1 98.31 143 THR A CA 1
ATOM 1149 C C . THR A 1 143 ? -2.299 -3.668 10.398 1 98.31 143 THR A C 1
ATOM 1151 O O . THR A 1 143 ? -3.381 -4.258 10.422 1 98.31 143 THR A O 1
ATOM 1154 N N . ILE A 1 144 ? -1.433 -3.738 9.453 1 98.06 144 ILE A N 1
ATOM 1155 C CA . ILE A 1 144 ? -1.611 -4.68 8.352 1 98.06 144 ILE A CA 1
ATOM 1156 C C . ILE A 1 144 ? -0.717 -5.898 8.562 1 98.06 144 ILE A C 1
ATOM 1158 O O . ILE A 1 144 ? 0.511 -5.781 8.562 1 98.06 144 ILE A O 1
ATOM 1162 N N . ALA A 1 145 ? -1.371 -7.023 8.734 1 96.88 145 ALA A N 1
ATOM 1163 C CA . ALA A 1 145 ? -0.62 -8.258 8.953 1 96.88 145 ALA A CA 1
ATOM 1164 C C . ALA A 1 145 ? 0.157 -8.656 7.707 1 96.88 145 ALA A C 1
ATOM 1166 O O . ALA A 1 145 ? -0.266 -8.367 6.586 1 96.88 145 ALA A O 1
ATOM 1167 N N . LYS A 1 146 ? 1.268 -9.289 7.938 1 97 146 LYS A N 1
ATOM 1168 C CA . LYS A 1 146 ? 1.975 -9.852 6.789 1 97 146 LYS A CA 1
ATOM 1169 C C . LYS A 1 146 ? 1.092 -10.836 6.031 1 97 146 LYS A C 1
ATOM 1171 O O . LYS A 1 146 ? 0.167 -11.414 6.602 1 97 146 LYS A O 1
ATOM 1176 N N . PRO A 1 147 ? 1.381 -11 4.754 1 96.25 147 PRO A N 1
ATOM 1177 C CA . PRO A 1 147 ? 0.608 -12.008 4.016 1 96.25 147 PRO A CA 1
ATOM 1178 C C . PRO A 1 147 ? 0.643 -13.383 4.68 1 96.25 147 PRO A C 1
ATOM 1180 O O . PRO A 1 147 ? 1.683 -13.797 5.195 1 96.25 147 PRO A O 1
ATOM 1183 N N . SER A 1 148 ? -0.486 -14.078 4.645 1 94.06 148 SER A N 1
ATOM 1184 C CA . SER A 1 148 ? -0.642 -15.336 5.355 1 94.06 148 SER A CA 1
ATOM 1185 C C . SER A 1 148 ? 0.139 -16.453 4.676 1 94.06 148 SER A C 1
ATOM 1187 O O . SER A 1 148 ? 0.458 -17.469 5.305 1 94.06 148 SER A O 1
ATOM 1189 N N . ARG A 1 149 ? 0.344 -16.297 3.41 1 93.5 149 ARG A N 1
ATOM 1190 C CA . ARG A 1 149 ? 1.101 -17.25 2.619 1 93.5 149 ARG A CA 1
ATOM 1191 C C . ARG A 1 149 ? 2.154 -16.562 1.766 1 93.5 149 ARG A C 1
ATOM 1193 O O . ARG A 1 149 ? 1.936 -15.438 1.289 1 93.5 149 ARG A O 1
ATOM 1200 N N . ASP A 1 150 ? 3.299 -17.297 1.613 1 90.44 150 ASP A N 1
ATOM 1201 C CA . ASP A 1 150 ? 4.336 -16.734 0.76 1 90.44 150 ASP A CA 1
ATOM 1202 C C . ASP A 1 150 ? 4.848 -17.766 -0.246 1 90.44 150 ASP A C 1
ATOM 1204 O O . ASP A 1 150 ? 5.824 -17.516 -0.958 1 90.44 150 ASP A O 1
ATOM 1208 N N . ASP A 1 151 ? 4.203 -18.906 -0.278 1 92.81 151 ASP A N 1
ATOM 1209 C CA . ASP A 1 151 ? 4.48 -19.953 -1.25 1 92.81 151 ASP A CA 1
ATOM 1210 C C . ASP A 1 151 ? 3.184 -20.547 -1.799 1 92.81 151 ASP A C 1
ATOM 1212 O O . ASP A 1 151 ? 2.154 -20.531 -1.122 1 92.81 151 ASP A O 1
ATOM 1216 N N . TRP A 1 152 ? 3.338 -21.016 -3.064 1 93.75 152 TRP A N 1
ATOM 1217 C CA . TRP A 1 152 ? 2.141 -21.484 -3.754 1 93.75 152 TRP A CA 1
ATOM 1218 C C . TRP A 1 152 ? 2.43 -22.766 -4.539 1 93.75 152 TRP A C 1
ATOM 1220 O O . TRP A 1 152 ? 3.514 -22.922 -5.105 1 93.75 152 TRP A O 1
ATOM 1230 N N . LYS A 1 153 ? 1.462 -23.734 -4.523 1 89.81 153 LYS A N 1
ATOM 1231 C CA . LYS A 1 153 ? 1.54 -24.953 -5.316 1 89.81 153 LYS A CA 1
ATOM 1232 C C . LYS A 1 153 ? 0.997 -24.719 -6.727 1 89.81 153 LYS A C 1
ATOM 1234 O O . LYS A 1 153 ? -0.001 -25.328 -7.117 1 89.81 153 LYS A O 1
ATOM 1239 N N . GLY A 1 154 ? 1.52 -23.719 -7.477 1 89.69 154 GLY A N 1
ATOM 1240 C CA . GLY A 1 154 ? 1.163 -23.406 -8.852 1 89.69 154 GLY A CA 1
ATOM 1241 C C . GLY A 1 154 ? 0.065 -22.375 -8.961 1 89.69 154 GLY A C 1
ATOM 1242 O O . GLY A 1 154 ? -0.394 -21.844 -7.949 1 89.69 154 GLY A O 1
ATOM 1243 N N . GLY A 1 155 ? -0.24 -22.094 -10.211 1 93 155 GLY A N 1
ATOM 1244 C CA . GLY A 1 155 ? -1.224 -21.062 -10.523 1 93 155 GLY A CA 1
ATOM 1245 C C . GLY A 1 155 ? -2.625 -21.422 -10.07 1 93 155 GLY A C 1
ATOM 1246 O O . GLY A 1 155 ? -3.387 -20.562 -9.633 1 93 155 GLY A O 1
ATOM 1247 N N . LEU A 1 156 ? -2.955 -22.688 -10.172 1 92.88 156 LEU A N 1
ATOM 1248 C CA . LEU A 1 156 ? -4.289 -23.125 -9.773 1 92.88 156 LEU A CA 1
ATOM 1249 C C . LEU A 1 156 ? -4.516 -22.891 -8.281 1 92.88 156 LEU A C 1
ATOM 1251 O O . LEU A 1 156 ? -5.574 -22.406 -7.875 1 92.88 156 LEU A O 1
ATOM 1255 N N . ASP A 1 157 ? -3.578 -23.203 -7.512 1 95.31 157 ASP A N 1
ATOM 1256 C CA . ASP A 1 157 ? -3.629 -22.969 -6.07 1 95.31 157 ASP A CA 1
ATOM 1257 C C . ASP A 1 157 ? -3.822 -21.484 -5.75 1 95.31 157 ASP A C 1
ATOM 1259 O O . ASP A 1 157 ? -4.699 -21.125 -4.965 1 95.31 157 ASP A O 1
ATOM 1263 N N . ALA A 1 158 ? -3.047 -20.641 -6.375 1 96.81 158 ALA A N 1
ATOM 1264 C CA . ALA A 1 158 ? -3.098 -19.203 -6.152 1 96.81 158 ALA A CA 1
ATOM 1265 C C . ALA A 1 158 ? -4.441 -18.625 -6.594 1 96.81 158 ALA A C 1
ATOM 1267 O O . ALA A 1 158 ? -5.008 -17.766 -5.914 1 96.81 158 ALA A O 1
ATOM 1268 N N . MET A 1 159 ? -4.941 -19.094 -7.715 1 96.81 159 MET A N 1
ATOM 1269 C CA . MET A 1 159 ? -6.23 -18.625 -8.211 1 96.81 159 MET A CA 1
ATOM 1270 C C . MET A 1 159 ? -7.367 -19.062 -7.297 1 96.81 159 MET A C 1
ATOM 1272 O O . MET A 1 159 ? -8.297 -18.297 -7.051 1 96.81 159 MET A O 1
ATOM 1276 N N . THR A 1 160 ? -7.293 -20.234 -6.797 1 97.25 160 THR A N 1
ATOM 1277 C CA . THR A 1 160 ? -8.312 -20.75 -5.883 1 97.25 160 THR A CA 1
ATOM 1278 C C . THR A 1 160 ? -8.32 -19.938 -4.586 1 97.25 160 THR A C 1
ATOM 1280 O O . THR A 1 160 ? -9.391 -19.547 -4.102 1 97.25 160 THR A O 1
ATOM 1283 N N . PHE A 1 161 ? -7.176 -19.75 -4.121 1 98.12 161 PHE A N 1
ATOM 1284 C CA . PHE A 1 161 ? -7.051 -18.891 -2.949 1 98.12 161 PHE A CA 1
ATOM 1285 C C . PHE A 1 161 ? -7.676 -17.516 -3.211 1 98.12 161 PHE A C 1
ATOM 1287 O O . PHE A 1 161 ? -8.43 -17 -2.379 1 98.12 161 PHE A O 1
ATOM 1294 N N . SER A 1 162 ? -7.352 -16.922 -4.328 1 98.38 162 SER A N 1
ATOM 1295 C CA . SER A 1 162 ? -7.832 -15.586 -4.684 1 98.38 162 SER A CA 1
ATOM 1296 C C . SER A 1 162 ? -9.352 -15.562 -4.797 1 98.38 162 SER A C 1
ATOM 1298 O O . SER A 1 162 ? -9.992 -14.586 -4.395 1 98.38 162 SER A O 1
ATOM 1300 N N . LEU A 1 163 ? -9.898 -16.594 -5.375 1 98.12 163 LEU A N 1
ATOM 1301 C CA . LEU A 1 163 ? -11.352 -16.672 -5.488 1 98.12 163 LEU A CA 1
ATOM 1302 C C . LEU A 1 163 ? -12.008 -16.641 -4.109 1 98.12 163 LEU A C 1
ATOM 1304 O O . LEU A 1 163 ? -12.938 -15.867 -3.877 1 98.12 163 LEU A O 1
ATOM 1308 N N . ASP A 1 164 ? -11.492 -17.453 -3.234 1 98.12 164 ASP A N 1
ATOM 1309 C CA . ASP A 1 164 ? -12.031 -17.484 -1.879 1 98.12 164 ASP A CA 1
ATOM 1310 C C . ASP A 1 164 ? -11.852 -16.141 -1.19 1 98.12 164 ASP A C 1
ATOM 1312 O O . ASP A 1 164 ? -12.75 -15.656 -0.492 1 98.12 164 ASP A O 1
ATOM 1316 N N . TYR A 1 165 ? -10.711 -15.539 -1.378 1 97.88 165 TYR A N 1
ATOM 1317 C CA . TYR A 1 165 ? -10.406 -14.234 -0.797 1 97.88 165 TYR A CA 1
ATOM 1318 C C . TYR A 1 165 ? -11.375 -13.172 -1.307 1 97.88 165 TYR A C 1
ATOM 1320 O O . TYR A 1 165 ? -11.906 -12.383 -0.524 1 97.88 165 TYR A O 1
ATOM 1328 N N . GLN A 1 166 ? -11.586 -13.195 -2.578 1 98.44 166 GLN A N 1
ATOM 1329 C CA . GLN A 1 166 ? -12.469 -12.211 -3.186 1 98.44 166 GLN A CA 1
ATOM 1330 C C . GLN A 1 166 ? -13.914 -12.422 -2.744 1 98.44 166 GLN A C 1
ATOM 1332 O O . GLN A 1 166 ? -14.664 -11.453 -2.568 1 98.44 166 GLN A O 1
ATOM 1337 N N . LYS A 1 167 ? -14.32 -13.641 -2.582 1 98 167 LYS A N 1
ATOM 1338 C CA . LYS A 1 167 ? -15.656 -13.914 -2.057 1 98 167 LYS A CA 1
ATOM 1339 C C . LYS A 1 167 ? -15.812 -13.367 -0.64 1 98 167 LYS A C 1
ATOM 1341 O O . LYS A 1 167 ? -16.859 -12.828 -0.291 1 98 167 LYS A O 1
ATOM 1346 N N . THR A 1 168 ? -14.812 -13.547 0.134 1 98 168 THR A N 1
ATOM 1347 C CA . THR A 1 168 ? -14.82 -13.008 1.489 1 98 168 THR A CA 1
ATOM 1348 C C . THR A 1 168 ? -14.938 -11.484 1.465 1 98 168 THR A C 1
ATOM 1350 O O . THR A 1 168 ? -15.727 -10.906 2.211 1 98 168 THR A O 1
ATOM 1353 N N . LEU A 1 169 ? -14.148 -10.828 0.611 1 98 169 LEU A N 1
ATOM 1354 C CA . LEU A 1 169 ? -14.227 -9.383 0.476 1 98 169 LEU A CA 1
ATOM 1355 C C . LEU A 1 169 ? -15.617 -8.945 0.039 1 98 169 LEU A C 1
ATOM 1357 O O . LEU A 1 169 ? -16.156 -7.965 0.553 1 98 169 LEU A O 1
ATOM 1361 N N . ASN A 1 170 ? -16.156 -9.688 -0.898 1 97.81 170 ASN A N 1
ATOM 1362 C CA . ASN A 1 170 ? -17.5 -9.375 -1.367 1 97.81 170 ASN A CA 1
ATOM 1363 C C . ASN A 1 170 ? -18.516 -9.453 -0.236 1 97.81 170 ASN A C 1
ATOM 1365 O O . ASN A 1 170 ? -19.406 -8.594 -0.129 1 97.81 170 ASN A O 1
ATOM 1369 N N . THR A 1 171 ? -18.406 -10.453 0.581 1 98.06 171 THR A N 1
ATOM 1370 C CA . THR A 1 171 ? -19.297 -10.609 1.723 1 98.06 171 THR A CA 1
ATOM 1371 C C . THR A 1 171 ? -19.188 -9.406 2.658 1 98.06 171 THR A C 1
ATOM 1373 O O . THR A 1 171 ? -20.203 -8.922 3.166 1 98.06 171 THR A O 1
ATOM 1376 N N . CYS A 1 172 ? -18 -8.945 2.863 1 97.69 172 CYS A N 1
ATOM 1377 C CA . CYS A 1 172 ? -17.797 -7.781 3.723 1 97.69 172 CYS A CA 1
ATOM 1378 C C . CYS A 1 172 ? -18.438 -6.539 3.129 1 97.69 172 CYS A C 1
ATOM 1380 O O . CYS A 1 172 ? -19.047 -5.746 3.852 1 97.69 172 CYS A O 1
ATOM 1382 N N . ILE A 1 173 ? -18.312 -6.328 1.813 1 98.25 173 ILE A N 1
ATOM 1383 C CA . ILE A 1 173 ? -18.953 -5.191 1.145 1 98.25 173 ILE A CA 1
ATOM 1384 C C . ILE A 1 173 ? -20.469 -5.285 1.286 1 98.25 173 ILE A C 1
ATOM 1386 O O . ILE A 1 173 ? -21.125 -4.285 1.57 1 98.25 173 ILE A O 1
ATOM 1390 N N . LEU A 1 174 ? -20.984 -6.469 1.103 1 97.56 174 LEU A N 1
ATOM 1391 C CA . LEU A 1 174 ? -22.422 -6.684 1.22 1 97.56 174 LEU A CA 1
ATOM 1392 C C . LEU A 1 174 ? -22.906 -6.391 2.637 1 97.56 174 LEU A C 1
ATOM 1394 O O . LEU A 1 174 ? -24 -5.867 2.828 1 97.56 174 LEU A O 1
ATOM 1398 N N . ASP A 1 175 ? -22.109 -6.711 3.598 1 97.44 175 ASP A N 1
ATOM 1399 C CA . ASP A 1 175 ? -22.469 -6.43 4.984 1 97.44 175 ASP A CA 1
ATOM 1400 C C . ASP A 1 175 ? -22.562 -4.926 5.234 1 97.44 175 ASP A C 1
ATOM 1402 O O . ASP A 1 175 ? -23.484 -4.457 5.902 1 97.44 175 ASP A O 1
ATOM 1406 N N . VAL A 1 176 ? -21.625 -4.18 4.695 1 97.81 176 VAL A N 1
ATOM 1407 C CA . VAL A 1 176 ? -21.672 -2.727 4.824 1 97.81 176 VAL A CA 1
ATOM 1408 C C . VAL A 1 176 ? -22.906 -2.184 4.105 1 97.81 176 VAL A C 1
ATOM 1410 O O . VAL A 1 176 ? -23.578 -1.286 4.613 1 97.81 176 VAL A O 1
ATOM 1413 N N . HIS A 1 177 ? -23.172 -2.74 2.959 1 97.31 177 HIS A N 1
ATOM 1414 C CA . HIS A 1 177 ? -24.344 -2.324 2.18 1 97.31 177 HIS A CA 1
ATOM 1415 C C . HIS A 1 177 ? -25.641 -2.576 2.941 1 97.31 177 HIS A C 1
ATOM 1417 O O . HIS A 1 177 ? -26.531 -1.729 2.947 1 97.31 177 HIS A O 1
ATOM 1423 N N . ARG A 1 178 ? -25.75 -3.709 3.561 1 97.06 178 ARG A N 1
ATOM 1424 C CA . ARG A 1 178 ? -26.922 -4.051 4.355 1 97.06 178 ARG A CA 1
ATOM 1425 C C . ARG A 1 178 ? -27.125 -3.057 5.496 1 97.06 178 ARG A C 1
ATOM 1427 O O . ARG A 1 178 ? -28.25 -2.605 5.746 1 97.06 178 ARG A O 1
ATOM 1434 N N . ARG A 1 179 ? -26.016 -2.74 6.16 1 96.75 179 ARG A N 1
ATOM 1435 C CA . ARG A 1 179 ? -26.094 -1.756 7.234 1 96.75 179 ARG A CA 1
ATOM 1436 C C . ARG A 1 179 ? -26.562 -0.401 6.711 1 96.75 179 ARG A C 1
ATOM 1438 O O . ARG A 1 179 ? -27.391 0.26 7.332 1 96.75 179 ARG A O 1
ATOM 1445 N N . ALA A 1 180 ? -26.031 0.026 5.59 1 96.44 180 ALA A N 1
ATOM 1446 C CA . ALA A 1 180 ? -26.422 1.287 4.961 1 96.44 180 ALA A CA 1
ATOM 1447 C C . ALA A 1 180 ? -27.906 1.297 4.617 1 96.44 180 ALA A C 1
ATOM 1449 O O . ALA A 1 180 ? -28.594 2.299 4.836 1 96.44 180 ALA A O 1
ATOM 1450 N N . THR A 1 181 ? -28.359 0.198 4.102 1 96.44 181 THR A N 1
ATOM 1451 C CA . THR A 1 181 ? -29.766 0.053 3.756 1 96.44 181 THR A CA 1
ATOM 1452 C C . THR A 1 181 ? -30.641 0.146 5.004 1 96.44 181 THR A C 1
ATOM 1454 O O . THR A 1 181 ? -31.641 0.874 5.016 1 96.44 181 THR A O 1
ATOM 1457 N N . SER A 1 182 ? -30.281 -0.469 6.035 1 96.94 182 SER A N 1
ATOM 1458 C CA . SER A 1 182 ? -31.031 -0.459 7.289 1 96.94 182 SER A CA 1
ATOM 1459 C C . SER A 1 182 ? -31.078 0.942 7.887 1 96.94 182 SER A C 1
ATOM 1461 O O . SER A 1 182 ? -32.062 1.311 8.523 1 96.94 182 SER A O 1
ATOM 1463 N N . ASN A 1 183 ? -30.031 1.714 7.625 1 96.19 183 ASN A N 1
ATOM 1464 C CA . ASN A 1 183 ? -29.938 3.068 8.156 1 96.19 183 ASN A CA 1
ATOM 1465 C C . ASN A 1 183 ? -30.484 4.098 7.176 1 96.19 183 ASN A C 1
ATOM 1467 O O . ASN A 1 183 ? -30.328 5.305 7.379 1 96.19 183 ASN A O 1
ATOM 1471 N N . THR A 1 184 ? -31.078 3.67 6.07 1 95.06 184 THR A N 1
ATOM 1472 C CA . THR A 1 184 ? -31.641 4.523 5.027 1 95.06 184 THR A CA 1
ATOM 1473 C C . THR A 1 184 ? -30.594 5.516 4.523 1 95.06 184 THR A C 1
ATOM 1475 O O . THR A 1 184 ? -30.844 6.723 4.488 1 95.06 184 THR A O 1
ATOM 1478 N N . ASP A 1 185 ? -29.453 5.043 4.113 1 96.31 185 ASP A N 1
ATOM 1479 C CA . ASP A 1 185 ? -28.359 5.812 3.535 1 96.31 185 ASP A CA 1
ATOM 1480 C C . ASP A 1 185 ? -28.156 5.473 2.059 1 96.31 185 ASP A C 1
ATOM 1482 O O . ASP A 1 185 ? -27.203 4.789 1.694 1 96.31 185 ASP A O 1
ATOM 1486 N N . PRO A 1 186 ? -29 6.02 1.208 1 94.75 186 PRO A N 1
ATOM 1487 C CA . PRO A 1 186 ? -28.938 5.652 -0.21 1 94.75 186 PRO A CA 1
ATOM 1488 C C . PRO A 1 186 ? -27.641 6.102 -0.881 1 94.75 186 PRO A C 1
ATOM 1490 O O . PRO A 1 186 ? -27.203 5.484 -1.857 1 94.75 186 PRO A O 1
ATOM 1493 N N . HIS A 1 187 ? -27.062 7.129 -0.389 1 95.44 187 HIS A N 1
ATOM 1494 C CA . HIS A 1 187 ? -25.797 7.586 -0.981 1 95.44 187 HIS A CA 1
ATOM 1495 C C . HIS A 1 187 ? -24.703 6.547 -0.805 1 95.44 187 HIS A C 1
ATOM 1497 O O . HIS A 1 187 ? -23.969 6.254 -1.748 1 95.44 187 HIS A O 1
ATOM 1503 N N . LEU A 1 188 ? -24.578 6.012 0.407 1 96.69 188 LEU A N 1
ATOM 1504 C CA . LEU A 1 188 ? -23.578 4.977 0.658 1 96.69 188 LEU A CA 1
ATOM 1505 C C . LEU A 1 188 ? -23.891 3.717 -0.141 1 96.69 188 LEU A C 1
ATOM 1507 O O . LEU A 1 188 ? -22.984 3.068 -0.669 1 96.69 188 LEU A O 1
ATOM 1511 N N . CYS A 1 189 ? -25.156 3.357 -0.228 1 96.38 189 CYS A N 1
ATOM 1512 C CA . CYS A 1 189 ? -25.531 2.205 -1.035 1 96.38 189 CYS A CA 1
ATOM 1513 C C . CYS A 1 189 ? -25.062 2.365 -2.475 1 96.38 189 CYS A C 1
ATOM 1515 O O . CYS A 1 189 ? -24.422 1.468 -3.029 1 96.38 189 CYS A O 1
ATOM 1517 N N . ASP A 1 190 ? -25.328 3.496 -2.998 1 95.75 190 ASP A N 1
ATOM 1518 C CA . ASP A 1 190 ? -24.938 3.777 -4.379 1 95.75 190 ASP A CA 1
ATOM 1519 C C . ASP A 1 190 ? -23.422 3.779 -4.535 1 95.75 190 ASP A C 1
ATOM 1521 O O . ASP A 1 190 ? -22.891 3.252 -5.52 1 95.75 190 ASP A O 1
ATOM 1525 N N . PHE A 1 191 ? -22.766 4.316 -3.541 1 97.56 191 PHE A N 1
ATOM 1526 C CA . PHE A 1 191 ? -21.297 4.391 -3.551 1 97.56 191 PHE A CA 1
ATOM 1527 C C . PHE A 1 191 ? -20.688 2.998 -3.613 1 97.56 191 PHE A C 1
ATOM 1529 O O . PHE A 1 191 ? -19.688 2.785 -4.293 1 97.56 191 PHE A O 1
ATOM 1536 N N . LEU A 1 192 ? -21.266 2.023 -2.975 1 97.69 192 LEU A N 1
ATOM 1537 C CA . LEU A 1 192 ? -20.719 0.673 -2.883 1 97.69 192 LEU A CA 1
ATOM 1538 C C . LEU A 1 192 ? -21.094 -0.146 -4.117 1 97.69 192 LEU A C 1
ATOM 1540 O O . LEU A 1 192 ? -20.375 -1.088 -4.473 1 97.69 192 LEU A O 1
ATOM 1544 N N . GLU A 1 193 ? -22.125 0.162 -4.777 1 94 193 GLU A N 1
ATOM 1545 C CA . GLU A 1 193 ? -22.656 -0.665 -5.859 1 94 193 GLU A CA 1
ATOM 1546 C C . GLU A 1 193 ? -21.797 -0.543 -7.113 1 94 193 GLU A C 1
ATOM 1548 O O . GLU A 1 193 ? -21.406 -1.553 -7.707 1 94 193 GLU A O 1
ATOM 1553 N N . GLN A 1 194 ? -21.359 0.61 -7.531 1 88.06 194 GLN A N 1
ATOM 1554 C CA . GLN A 1 194 ? -20.672 0.756 -8.82 1 88.06 194 GLN A CA 1
ATOM 1555 C C . GLN A 1 194 ? -19.188 0.43 -8.695 1 88.06 194 GLN A C 1
ATOM 1557 O O . GLN A 1 194 ? -18.734 -0.616 -9.172 1 88.06 194 GLN A O 1
ATOM 1562 N N . PRO A 1 195 ? -18.516 1.053 -7.961 1 87.69 195 PRO A N 1
ATOM 1563 C CA . PRO A 1 195 ? -17.062 0.814 -8 1 87.69 195 PRO A CA 1
ATOM 1564 C C . PRO A 1 195 ? -16.656 -0.457 -7.262 1 87.69 195 PRO A C 1
ATOM 1566 O O . PRO A 1 195 ? -15.633 -1.059 -7.582 1 87.69 195 PRO A O 1
ATOM 1569 N N . PHE A 1 196 ? -17.531 -0.959 -6.387 1 96.31 196 PHE A N 1
ATOM 1570 C CA . PHE A 1 196 ? -17.078 -2.059 -5.543 1 96.31 196 PHE A CA 1
ATOM 1571 C C . PHE A 1 196 ? -17.781 -3.354 -5.914 1 96.31 196 PHE A C 1
ATOM 1573 O O . PHE A 1 196 ? -17.141 -4.344 -6.27 1 96.31 196 PHE A O 1
ATOM 1580 N N . LEU A 1 197 ? -19.094 -3.365 -5.93 1 96.19 197 LEU A N 1
ATOM 1581 C CA . LEU A 1 197 ? -19.828 -4.605 -6.145 1 96.19 197 LEU A CA 1
ATOM 1582 C C . LEU A 1 197 ? -19.688 -5.078 -7.586 1 96.19 197 LEU A C 1
ATOM 1584 O O . LEU A 1 197 ? -19.547 -6.277 -7.844 1 96.19 197 LEU A O 1
ATOM 1588 N N . THR A 1 198 ? -19.703 -4.172 -8.508 1 95.19 198 THR A N 1
ATOM 1589 C CA . THR A 1 198 ? -19.516 -4.551 -9.898 1 95.19 198 THR A CA 1
ATOM 1590 C C . THR A 1 198 ? -18.125 -5.164 -10.117 1 95.19 198 THR A C 1
ATOM 1592 O O . THR A 1 198 ? -18.016 -6.242 -10.703 1 95.19 198 THR A O 1
ATOM 1595 N N . ASP A 1 199 ? -17.109 -4.496 -9.633 1 96.38 199 ASP A N 1
ATOM 1596 C CA . ASP A 1 199 ? -15.766 -5.039 -9.742 1 96.38 199 ASP A CA 1
ATOM 1597 C C . ASP A 1 199 ? -15.664 -6.406 -9.07 1 96.38 199 ASP A C 1
ATOM 1599 O O . ASP A 1 199 ? -15.016 -7.312 -9.586 1 96.38 199 ASP A O 1
ATOM 1603 N N . SER A 1 200 ? -16.328 -6.555 -7.949 1 96.5 200 SER A N 1
ATOM 1604 C CA . SER A 1 200 ? -16.297 -7.805 -7.199 1 96.5 200 SER A CA 1
ATOM 1605 C C . SER A 1 200 ? -16.875 -8.953 -8.016 1 96.5 200 SER A C 1
ATOM 1607 O O . SER A 1 200 ? -16.234 -10 -8.156 1 96.5 200 SER A O 1
ATOM 1609 N N . HIS A 1 201 ? -18 -8.773 -8.617 1 94.94 201 HIS A N 1
ATOM 1610 C CA . HIS A 1 201 ? -18.641 -9.828 -9.383 1 94.94 201 HIS A CA 1
ATOM 1611 C C . HIS A 1 201 ? -17.844 -10.172 -10.633 1 94.94 201 HIS A C 1
ATOM 1613 O O . HIS A 1 201 ? -17.703 -11.344 -10.984 1 94.94 201 HIS A O 1
ATOM 1619 N N . GLU A 1 202 ? -17.328 -9.18 -11.227 1 96.19 202 GLU A N 1
ATOM 1620 C CA . GLU A 1 202 ? -16.516 -9.406 -12.414 1 96.19 202 GLU A CA 1
ATOM 1621 C C . GLU A 1 202 ? -15.242 -10.172 -12.062 1 96.19 202 GLU A C 1
ATOM 1623 O O . GLU A 1 202 ? -14.836 -11.078 -12.797 1 96.19 202 GLU A O 1
ATOM 1628 N N . THR A 1 203 ? -14.695 -9.812 -10.977 1 97.56 203 THR A N 1
ATOM 1629 C CA . THR A 1 203 ? -13.469 -10.469 -10.547 1 97.56 203 THR A CA 1
ATOM 1630 C C . THR A 1 203 ? -13.734 -11.922 -10.164 1 97.56 203 THR A C 1
ATOM 1632 O O . THR A 1 203 ? -12.984 -12.82 -10.547 1 97.56 203 THR A O 1
ATOM 1635 N N . ILE A 1 204 ? -14.766 -12.172 -9.461 1 96.69 204 ILE A N 1
ATOM 1636 C CA . ILE A 1 204 ? -15.133 -13.516 -9.023 1 96.69 204 ILE A CA 1
ATOM 1637 C C . ILE A 1 204 ? -15.414 -14.391 -10.242 1 96.69 204 ILE A C 1
ATOM 1639 O O . ILE A 1 204 ? -14.93 -15.523 -10.328 1 96.69 204 ILE A O 1
ATOM 1643 N N . LYS A 1 205 ? -16.141 -13.859 -11.211 1 96.56 205 LYS A N 1
ATOM 1644 C CA . LYS A 1 205 ? -16.422 -14.586 -12.445 1 96.56 205 LYS A CA 1
ATOM 1645 C C . LYS A 1 205 ? -15.133 -14.906 -13.203 1 96.56 205 LYS A C 1
ATOM 1647 O O . LYS A 1 205 ? -14.93 -16.031 -13.641 1 96.56 205 LYS A O 1
ATOM 1652 N N . LYS A 1 206 ? -14.281 -13.938 -13.336 1 96.38 206 LYS A N 1
ATOM 1653 C CA . LYS A 1 206 ? -13.016 -14.094 -14.039 1 96.38 206 LYS A CA 1
ATOM 1654 C C . LYS A 1 206 ? -12.156 -15.172 -13.383 1 96.38 206 LYS A C 1
ATOM 1656 O O . LYS A 1 206 ? -11.602 -16.031 -14.07 1 96.38 206 LYS A O 1
ATOM 1661 N N . LEU A 1 207 ? -12.094 -15.133 -12.086 1 97.06 207 LEU A N 1
ATOM 1662 C CA . LEU A 1 207 ? -11.32 -16.125 -11.352 1 97.06 207 LEU A CA 1
ATOM 1663 C C . LEU A 1 207 ? -11.93 -17.516 -11.516 1 97.06 207 LEU A C 1
ATOM 1665 O O . LEU A 1 207 ? -11.203 -18.5 -11.68 1 97.06 207 LEU A O 1
ATOM 1669 N N . GLY A 1 208 ? -13.234 -17.609 -11.453 1 95.31 208 GLY A N 1
ATOM 1670 C CA . GLY A 1 208 ? -13.898 -18.875 -11.727 1 95.31 208 GLY A CA 1
ATOM 1671 C C . GLY A 1 208 ? -13.57 -19.438 -13.094 1 95.31 208 GLY A C 1
ATOM 1672 O O . GLY A 1 208 ? -13.289 -20.625 -13.227 1 95.31 208 GLY A O 1
ATOM 1673 N N . ASP A 1 209 ? -13.578 -18.562 -14.117 1 93.06 209 ASP A N 1
ATOM 1674 C CA . ASP A 1 209 ? -13.227 -18.969 -15.469 1 93.06 209 ASP A CA 1
ATOM 1675 C C . ASP A 1 209 ? -11.789 -19.484 -15.539 1 93.06 209 ASP A C 1
ATOM 1677 O O . ASP A 1 209 ? -11.516 -20.5 -16.172 1 93.06 209 ASP A O 1
ATOM 1681 N N . TYR A 1 210 ? -10.914 -18.812 -14.922 1 94.12 210 TYR A N 1
ATOM 1682 C CA . TYR A 1 210 ? -9.508 -19.203 -14.938 1 94.12 210 TYR A CA 1
ATOM 1683 C C . TYR A 1 210 ? -9.297 -20.547 -14.258 1 94.12 210 TYR A C 1
ATOM 1685 O O . TYR A 1 210 ? -8.555 -21.391 -14.758 1 94.12 210 TYR A O 1
ATOM 1693 N N . ILE A 1 211 ? -9.984 -20.75 -13.141 1 94.06 211 ILE A N 1
ATOM 1694 C CA . ILE A 1 211 ? -9.867 -22.016 -12.414 1 94.06 211 ILE A CA 1
ATOM 1695 C C . ILE A 1 211 ? -10.414 -23.156 -13.266 1 94.06 211 ILE A C 1
ATOM 1697 O O . ILE A 1 211 ? -9.812 -24.234 -13.336 1 94.06 211 ILE A O 1
ATOM 1701 N N . GLY A 1 212 ? -11.523 -22.922 -13.922 1 90.94 212 GLY A N 1
ATOM 1702 C CA . GLY A 1 212 ? -12.055 -23.922 -14.836 1 90.94 212 GLY A CA 1
ATOM 1703 C C . GLY A 1 212 ? -11.086 -24.281 -15.953 1 90.94 212 GLY A C 1
ATOM 1704 O O . GLY A 1 212 ? -10.867 -25.469 -16.219 1 90.94 212 GLY A O 1
ATOM 1705 N N . SER A 1 213 ? -10.516 -23.266 -16.562 1 89.19 213 SER A N 1
ATOM 1706 C CA . SER A 1 213 ? -9.562 -23.453 -17.641 1 89.19 213 SER A CA 1
ATOM 1707 C C . SER A 1 213 ? -8.312 -24.188 -17.156 1 89.19 213 SER A C 1
ATOM 1709 O O . SER A 1 213 ? -7.848 -25.125 -17.797 1 89.19 213 SER A O 1
ATOM 1711 N N . LEU A 1 214 ? -7.77 -23.797 -16.031 1 90.62 214 LEU A N 1
ATOM 1712 C CA . LEU A 1 214 ? -6.555 -24.375 -15.477 1 90.62 214 LEU A CA 1
ATOM 1713 C C . LEU A 1 214 ? -6.781 -25.828 -15.086 1 90.62 214 LEU A C 1
ATOM 1715 O O . LEU A 1 214 ? -5.91 -26.688 -15.297 1 90.62 214 LEU A O 1
ATOM 1719 N N . THR A 1 215 ? -7.965 -26.094 -14.516 1 89.81 215 THR A N 1
ATOM 1720 C CA . THR A 1 215 ? -8.305 -27.453 -14.133 1 89.81 215 THR A CA 1
ATOM 1721 C C . THR A 1 215 ? -8.352 -28.359 -15.352 1 89.81 215 THR A C 1
ATOM 1723 O O . THR A 1 215 ? -7.848 -29.484 -15.32 1 89.81 215 THR A O 1
ATOM 1726 N N . ARG A 1 216 ? -8.828 -27.859 -16.406 1 85.19 216 ARG A N 1
ATOM 1727 C CA . ARG A 1 216 ? -8.922 -28.641 -17.641 1 85.19 216 ARG A CA 1
ATOM 1728 C C . ARG A 1 216 ? -7.543 -28.906 -18.219 1 85.19 216 ARG A C 1
ATOM 1730 O O . ARG A 1 216 ? -7.25 -30.016 -18.656 1 85.19 216 ARG A O 1
ATOM 1737 N N . ILE A 1 217 ? -6.723 -27.844 -18.188 1 83.19 217 ILE A N 1
ATOM 1738 C CA . ILE A 1 217 ? -5.422 -27.922 -18.844 1 83.19 217 ILE A CA 1
ATOM 1739 C C . ILE A 1 217 ? -4.484 -28.797 -18.016 1 83.19 217 ILE A C 1
ATOM 1741 O O . ILE A 1 217 ? -3.67 -29.547 -18.562 1 83.19 217 ILE A O 1
ATOM 1745 N N . THR A 1 218 ? -4.637 -28.781 -16.703 1 82 218 THR A N 1
ATOM 1746 C CA . THR A 1 218 ? -3.688 -29.5 -15.867 1 82 218 THR A CA 1
ATOM 1747 C C . THR A 1 218 ? -4.156 -30.922 -15.602 1 82 218 THR A C 1
ATOM 1749 O O . THR A 1 218 ? -3.377 -31.766 -15.156 1 82 218 THR A O 1
ATOM 1752 N N . ALA A 1 219 ? -5.402 -31.234 -15.82 1 77.88 219 ALA A N 1
ATOM 1753 C CA . ALA A 1 219 ? -5.949 -32.594 -15.617 1 77.88 219 ALA A CA 1
ATOM 1754 C C . ALA A 1 219 ? -5.246 -33.594 -16.5 1 77.88 219 ALA A C 1
ATOM 1756 O O . ALA A 1 219 ? -5.156 -34.781 -16.156 1 77.88 219 ALA A O 1
ATOM 1757 N N . SER A 1 220 ? -4.758 -33.125 -17.484 1 67.25 220 SER A N 1
ATOM 1758 C CA . SER A 1 220 ? -4.184 -34.062 -18.453 1 67.25 220 SER A CA 1
ATOM 1759 C C . SER A 1 220 ? -2.703 -34.281 -18.172 1 67.25 220 SER A C 1
ATOM 1761 O O . SER A 1 220 ? -2.076 -35.125 -18.812 1 67.25 220 SER A O 1
ATOM 1763 N N . GLU A 1 221 ? -2.201 -33.531 -17.172 1 67.62 221 GLU A N 1
ATOM 1764 C CA . GLU A 1 221 ? -0.758 -33.594 -16.969 1 67.62 221 GLU A CA 1
ATOM 1765 C C . GLU A 1 221 ? -0.42 -34.156 -15.594 1 67.62 221 GLU A C 1
ATOM 1767 O O . GLU A 1 221 ? -1.175 -33.969 -14.641 1 67.62 221 GLU A O 1
ATOM 1772 N N . THR A 1 222 ? 0.597 -34.938 -15.641 1 62.12 222 THR A N 1
ATOM 1773 C CA . THR A 1 222 ? 1.041 -35.562 -14.383 1 62.12 222 THR A CA 1
ATOM 1774 C C . THR A 1 222 ? 1.54 -34.469 -13.422 1 62.12 222 THR A C 1
ATOM 1776 O O . THR A 1 222 ? 1.248 -34.531 -12.227 1 62.12 222 THR A O 1
ATOM 1779 N N . HIS A 1 223 ? 2.273 -33.375 -14 1 65.25 223 HIS A N 1
ATOM 1780 C CA . HIS A 1 223 ? 2.865 -32.406 -13.086 1 65.25 223 HIS A CA 1
ATOM 1781 C C . HIS A 1 223 ? 2.217 -31.031 -13.25 1 65.25 223 HIS A C 1
ATOM 1783 O O . HIS A 1 223 ? 2.422 -30.141 -12.422 1 65.25 223 HIS A O 1
ATOM 1789 N N . GLY A 1 224 ? 1.401 -30.891 -14.188 1 69.62 224 GLY A N 1
ATOM 1790 C CA . GLY A 1 224 ? 0.581 -29.703 -14.383 1 69.62 224 GLY A CA 1
ATOM 1791 C C . GLY A 1 224 ? 1.381 -28.484 -14.805 1 69.62 224 GLY A C 1
ATOM 1792 O O . GLY A 1 224 ? 0.81 -27.469 -15.188 1 69.62 224 GLY A O 1
ATOM 1793 N N . ALA A 1 225 ? 2.721 -28.594 -14.82 1 74.81 225 ALA A N 1
ATOM 1794 C CA . ALA A 1 225 ? 3.58 -27.422 -15.047 1 74.81 225 ALA A CA 1
ATOM 1795 C C . ALA A 1 225 ? 3.439 -26.922 -16.469 1 74.81 225 ALA A C 1
ATOM 1797 O O . ALA A 1 225 ? 3.432 -25.703 -16.703 1 74.81 225 ALA A O 1
ATOM 1798 N N . MET A 1 226 ? 3.303 -27.828 -17.406 1 79.75 226 MET A N 1
ATOM 1799 C CA . MET A 1 226 ? 3.139 -27.422 -18.797 1 79.75 226 MET A CA 1
ATOM 1800 C C . MET A 1 226 ? 1.816 -26.688 -18.984 1 79.75 226 MET A C 1
ATOM 1802 O O . MET A 1 226 ? 1.761 -25.672 -19.688 1 79.75 226 MET A O 1
ATOM 1806 N N . GLY A 1 227 ? 0.827 -27.219 -18.406 1 82.06 227 GLY A N 1
ATOM 1807 C CA . GLY A 1 227 ? -0.47 -26.562 -18.484 1 82.06 227 GLY A CA 1
ATOM 1808 C C . GLY A 1 227 ? -0.468 -25.156 -17.906 1 82.06 227 GLY A C 1
ATOM 1809 O O . GLY A 1 227 ? -1.025 -24.234 -18.5 1 82.06 227 GLY A O 1
ATOM 1810 N N . GLU A 1 228 ? 0.176 -25 -16.859 1 84.31 228 GLU A N 1
ATOM 1811 C CA . GLU A 1 228 ? 0.256 -23.672 -16.25 1 84.31 228 GLU A CA 1
ATOM 1812 C C . GLU A 1 228 ? 1.05 -22.719 -17.125 1 84.31 228 GLU A C 1
ATOM 1814 O O . GLU A 1 228 ? 0.703 -21.531 -17.234 1 84.31 228 GLU A O 1
ATOM 1819 N N . TYR A 1 229 ? 2.092 -23.266 -17.672 1 82.5 229 TYR A N 1
ATOM 1820 C CA . TYR A 1 229 ? 2.902 -22.438 -18.562 1 82.5 229 TYR A CA 1
ATOM 1821 C C . TYR A 1 229 ? 2.082 -21.969 -19.766 1 82.5 229 TYR A C 1
ATOM 1823 O O . TYR A 1 229 ? 2.119 -20.781 -20.109 1 82.5 229 TYR A O 1
ATOM 1831 N N . LEU A 1 230 ? 1.336 -22.797 -20.297 1 84 230 LEU A N 1
ATOM 1832 C CA . LEU A 1 230 ? 0.511 -22.453 -21.453 1 84 230 LEU A CA 1
ATOM 1833 C C . LEU A 1 230 ? -0.595 -21.484 -21.062 1 84 230 LEU A C 1
ATOM 1835 O O . LEU A 1 230 ? -0.91 -20.562 -21.812 1 84 230 LEU A O 1
ATOM 1839 N N . PHE A 1 231 ? -1.12 -21.766 -19.984 1 85.62 231 PHE A N 1
ATOM 1840 C CA . PHE A 1 231 ? -2.141 -20.859 -19.469 1 85.62 231 PHE A CA 1
ATOM 1841 C C . PHE A 1 231 ? -1.572 -19.469 -19.266 1 85.62 231 PHE A C 1
ATOM 1843 O O . PHE A 1 231 ? -2.197 -18.469 -19.641 1 85.62 231 PHE A O 1
ATOM 1850 N N . ASP A 1 232 ? -0.413 -19.328 -18.672 1 86.25 232 ASP A N 1
ATOM 1851 C CA . ASP A 1 232 ? 0.269 -18.062 -18.453 1 86.25 232 ASP A CA 1
ATOM 1852 C C . ASP A 1 232 ? 0.528 -17.328 -19.766 1 86.25 232 ASP A C 1
ATOM 1854 O O . ASP A 1 232 ? 0.294 -16.125 -19.875 1 86.25 232 ASP A O 1
ATOM 1858 N N . LYS A 1 233 ? 0.867 -18 -20.797 1 85.44 233 LYS A N 1
ATOM 1859 C CA . LYS A 1 233 ? 1.291 -17.406 -22.062 1 85.44 233 LYS A CA 1
ATOM 1860 C C . LYS A 1 233 ? 0.089 -17.031 -22.938 1 85.44 233 LYS A C 1
ATOM 1862 O O . LYS A 1 233 ? 0.097 -15.992 -23.594 1 85.44 233 LYS A O 1
ATOM 1867 N N . HIS A 1 234 ? -0.931 -17.828 -22.812 1 84 234 HIS A N 1
ATOM 1868 C CA . HIS A 1 234 ? -1.941 -17.688 -23.859 1 84 234 HIS A CA 1
ATOM 1869 C C . HIS A 1 234 ? -3.262 -17.188 -23.281 1 84 234 HIS A C 1
ATOM 1871 O O . HIS A 1 234 ? -4.141 -16.75 -24.031 1 84 234 HIS A O 1
ATOM 1877 N N . THR A 1 235 ? -3.4 -17.312 -22.016 1 80.31 235 THR A N 1
ATOM 1878 C CA . THR A 1 235 ? -4.695 -16.953 -21.438 1 80.31 235 THR A CA 1
ATOM 1879 C C . THR A 1 235 ? -4.594 -15.68 -20.609 1 80.31 235 THR A C 1
ATOM 1881 O O . THR A 1 235 ? -5.457 -14.805 -20.719 1 80.31 235 THR A O 1
ATOM 1884 N N . LEU A 1 236 ? -3.578 -15.547 -19.891 1 83.31 236 LEU A N 1
ATOM 1885 C CA . LEU A 1 236 ? -3.447 -14.383 -19.016 1 83.31 236 LEU A CA 1
ATOM 1886 C C . LEU A 1 236 ? -2.83 -13.211 -19.781 1 83.31 236 LEU A C 1
ATOM 1888 O O . LEU A 1 236 ? -3.219 -12.062 -19.562 1 83.31 236 LEU A O 1
ATOM 1892 N N . MET B 1 1 ? 37.5 80 21.641 1 24.67 1 MET B N 1
ATOM 1893 C CA . MET B 1 1 ? 37.156 79.125 20.531 1 24.67 1 MET B CA 1
ATOM 1894 C C . MET B 1 1 ? 37.5 77.625 20.844 1 24.67 1 MET B C 1
ATOM 1896 O O . MET B 1 1 ? 38.656 77.312 20.969 1 24.67 1 MET B O 1
ATOM 1900 N N . LEU B 1 2 ? 36.625 76.938 21.672 1 28.22 2 LEU B N 1
ATOM 1901 C CA . LEU B 1 2 ? 36.719 75.75 22.469 1 28.22 2 LEU B CA 1
ATOM 1902 C C . LEU B 1 2 ? 36.875 74.5 21.578 1 28.22 2 LEU B C 1
ATOM 1904 O O . LEU B 1 2 ? 36.062 74.25 20.688 1 28.22 2 LEU B O 1
ATOM 1908 N N . LEU B 1 3 ? 38.094 73.875 21.391 1 25.61 3 LEU B N 1
ATOM 1909 C CA . LEU B 1 3 ? 38.625 72.75 20.625 1 25.61 3 LEU B CA 1
ATOM 1910 C C . LEU B 1 3 ? 37.938 71.438 21 1 25.61 3 LEU B C 1
ATOM 1912 O O . LEU B 1 3 ? 38.031 71 22.125 1 25.61 3 LEU B O 1
ATOM 1916 N N . VAL B 1 4 ? 36.688 71.188 20.562 1 27.56 4 VAL B N 1
ATOM 1917 C CA . VAL B 1 4 ? 35.812 70.062 20.859 1 27.56 4 VAL B CA 1
ATOM 1918 C C . VAL B 1 4 ? 36.438 68.75 20.375 1 27.56 4 VAL B C 1
ATOM 1920 O O . VAL B 1 4 ? 36.688 68.562 19.188 1 27.56 4 VAL B O 1
ATOM 1923 N N . GLY B 1 5 ? 37.375 68.188 21.094 1 24.41 5 GLY B N 1
ATOM 1924 C CA . GLY B 1 5 ? 38.156 67 20.844 1 24.41 5 GLY B CA 1
ATOM 1925 C C . GLY B 1 5 ? 37.312 65.75 20.562 1 24.41 5 GLY B C 1
ATOM 1926 O O . GLY B 1 5 ? 36.406 65.438 21.328 1 24.41 5 GLY B O 1
ATOM 1927 N N . GLN B 1 6 ? 37.031 65.375 19.312 1 21.41 6 GLN B N 1
ATOM 1928 C CA . GLN B 1 6 ? 36.25 64.312 18.688 1 21.41 6 GLN B CA 1
ATOM 1929 C C . GLN B 1 6 ? 36.781 62.938 19.094 1 21.41 6 GLN B C 1
ATOM 1931 O O . GLN B 1 6 ? 37.875 62.531 18.703 1 21.41 6 GLN B O 1
ATOM 1936 N N . LYS B 1 7 ? 36.719 62.562 20.406 1 25.59 7 LYS B N 1
ATOM 1937 C CA . LYS B 1 7 ? 37.312 61.312 20.875 1 25.59 7 LYS B CA 1
ATOM 1938 C C . LYS B 1 7 ? 36.812 60.125 20.031 1 25.59 7 LYS B C 1
ATOM 1940 O O . LYS B 1 7 ? 35.625 60.062 19.719 1 25.59 7 LYS B O 1
ATOM 1945 N N . TYR B 1 8 ? 37.625 59.469 19.203 1 22.19 8 TYR B N 1
ATOM 1946 C CA . TYR B 1 8 ? 37.594 58.281 18.359 1 22.19 8 TYR B CA 1
ATOM 1947 C C . TYR B 1 8 ? 37.125 57.062 19.141 1 22.19 8 TYR B C 1
ATOM 1949 O O . TYR B 1 8 ? 37.719 56.719 20.156 1 22.19 8 TYR B O 1
ATOM 1957 N N . VAL B 1 9 ? 35.844 56.875 19.406 1 25.06 9 VAL B N 1
ATOM 1958 C CA . VAL B 1 9 ? 35.281 55.781 20.203 1 25.06 9 VAL B CA 1
ATOM 1959 C C . VAL B 1 9 ? 35.688 54.438 19.578 1 25.06 9 VAL B C 1
ATOM 1961 O O . VAL B 1 9 ? 35.438 54.188 18.391 1 25.06 9 VAL B O 1
ATOM 1964 N N . THR B 1 10 ? 36.812 53.844 20 1 22.94 10 THR B N 1
ATOM 1965 C CA . THR B 1 10 ? 37.438 52.562 19.688 1 22.94 10 THR B CA 1
ATOM 1966 C C . THR B 1 10 ? 36.438 51.406 19.844 1 22.94 10 THR B C 1
ATOM 1968 O O . THR B 1 10 ? 35.781 51.281 20.875 1 22.94 10 THR B O 1
ATOM 1971 N N . ASN B 1 11 ? 35.688 51.031 18.797 1 23.53 11 ASN B N 1
ATOM 1972 C CA . ASN B 1 11 ? 34.688 49.969 18.672 1 23.53 11 ASN B CA 1
ATOM 1973 C C . ASN B 1 11 ? 35.188 48.656 19.219 1 23.53 11 ASN B C 1
ATOM 1975 O O . ASN B 1 11 ? 36.281 48.188 18.828 1 23.53 11 ASN B O 1
ATOM 1979 N N . PRO B 1 12 ? 34.906 48.312 20.469 1 28.89 12 PRO B N 1
ATOM 1980 C CA . PRO B 1 12 ? 35.5 47.125 21.109 1 28.89 12 PRO B CA 1
ATOM 1981 C C . PRO B 1 12 ? 35.344 45.875 20.281 1 28.89 12 PRO B C 1
ATOM 1983 O O . PRO B 1 12 ? 34.469 45.781 19.406 1 28.89 12 PRO B O 1
ATOM 1986 N N . PRO B 1 13 ? 36.375 45.062 20.203 1 28.14 13 PRO B N 1
ATOM 1987 C CA . PRO B 1 13 ? 36.594 43.844 19.391 1 28.14 13 PRO B CA 1
ATOM 1988 C C . PRO B 1 13 ? 35.469 42.812 19.562 1 28.14 13 PRO B C 1
ATOM 1990 O O . PRO B 1 13 ? 34.812 42.781 20.609 1 28.14 13 PRO B O 1
ATOM 1993 N N . PRO B 1 14 ? 34.812 42.312 18.422 1 23.81 14 PRO B N 1
ATOM 1994 C CA . PRO B 1 14 ? 33.688 41.375 18.391 1 23.81 14 PRO B CA 1
ATOM 1995 C C . PRO B 1 14 ? 33.906 40.125 19.219 1 23.81 14 PRO B C 1
ATOM 1997 O O . PRO B 1 14 ? 35.031 39.656 19.344 1 23.81 14 PRO B O 1
ATOM 2000 N N . ARG B 1 15 ? 33.125 39.906 20.297 1 23.77 15 ARG B N 1
ATOM 2001 C CA . ARG B 1 15 ? 33.125 38.812 21.25 1 23.77 15 ARG B CA 1
ATOM 2002 C C . ARG B 1 15 ? 33.094 37.469 20.516 1 23.77 15 ARG B C 1
ATOM 2004 O O . ARG B 1 15 ? 32.312 37.281 19.562 1 23.77 15 ARG B O 1
ATOM 2011 N N . GLN B 1 16 ? 34.188 36.688 20.594 1 22.36 16 GLN B N 1
ATOM 2012 C CA . GLN B 1 16 ? 34.406 35.312 20.078 1 22.36 16 GLN B CA 1
ATOM 2013 C C . GLN B 1 16 ? 33.281 34.375 20.516 1 22.36 16 GLN B C 1
ATOM 2015 O O . GLN B 1 16 ? 33 34.25 21.703 1 22.36 16 GLN B O 1
ATOM 2020 N N . VAL B 1 17 ? 32.188 34.281 19.75 1 22.97 17 VAL B N 1
ATOM 2021 C CA . VAL B 1 17 ? 31.094 33.344 20 1 22.97 17 VAL B CA 1
ATOM 2022 C C . VAL B 1 17 ? 31.656 31.938 20.156 1 22.97 17 VAL B C 1
ATOM 2024 O O . VAL B 1 17 ? 32.312 31.422 19.25 1 22.97 17 VAL B O 1
ATOM 2027 N N . ALA B 1 18 ? 32.031 31.609 21.297 1 22.47 18 ALA B N 1
ATOM 2028 C CA . ALA B 1 18 ? 32.5 30.25 21.594 1 22.47 18 ALA B CA 1
ATOM 2029 C C . ALA B 1 18 ? 31.469 29.219 21.125 1 22.47 18 ALA B C 1
ATOM 2031 O O . ALA B 1 18 ? 30.312 29.266 21.531 1 22.47 18 ALA B O 1
ATOM 2032 N N . VAL B 1 19 ? 31.609 28.656 19.938 1 21.67 19 VAL B N 1
ATOM 2033 C CA . VAL B 1 19 ? 30.828 27.578 19.328 1 21.67 19 VAL B CA 1
ATOM 2034 C C . VAL B 1 19 ? 30.875 26.344 20.234 1 21.67 19 VAL B C 1
ATOM 2036 O O . VAL B 1 19 ? 31.953 25.766 20.453 1 21.67 19 VAL B O 1
ATOM 2039 N N . GLU B 1 20 ? 30.234 26.406 21.359 1 19.53 20 GLU B N 1
ATOM 2040 C CA . GLU B 1 20 ? 30.312 25.219 22.188 1 19.53 20 GLU B CA 1
ATOM 2041 C C . GLU B 1 20 ? 29.953 23.969 21.406 1 19.53 20 GLU B C 1
ATOM 2043 O O . GLU B 1 20 ? 29.203 24.031 20.422 1 19.53 20 GLU B O 1
ATOM 2048 N N . LYS B 1 21 ? 30.656 22.797 21.797 1 22.17 21 LYS B N 1
ATOM 2049 C CA . LYS B 1 21 ? 30.75 21.391 21.391 1 22.17 21 LYS B CA 1
ATOM 2050 C C . 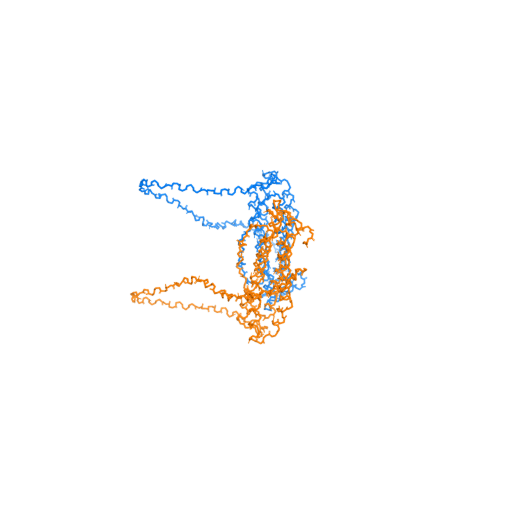LYS B 1 21 ? 29.359 20.734 21.359 1 22.17 21 LYS B C 1
ATOM 2052 O O . LYS B 1 21 ? 28.609 20.812 22.344 1 22.17 21 LYS B O 1
ATOM 2057 N N . HIS B 1 22 ? 28.703 20.703 20.156 1 19.36 22 HIS B N 1
ATOM 2058 C CA . HIS B 1 22 ? 27.5 19.922 19.875 1 19.36 22 HIS B CA 1
ATOM 2059 C C . HIS B 1 22 ? 27.578 18.547 20.516 1 19.36 22 HIS B C 1
ATOM 2061 O O . HIS B 1 22 ? 28.531 17.797 20.297 1 19.36 22 HIS B O 1
ATOM 2067 N N . ARG B 1 23 ? 27.125 18.406 21.75 1 20.56 23 ARG B N 1
ATOM 2068 C CA . ARG B 1 23 ? 26.969 17.156 22.484 1 20.56 23 ARG B CA 1
ATOM 2069 C C . ARG B 1 23 ? 26.375 16.062 21.609 1 20.56 23 ARG B C 1
ATOM 2071 O O . ARG B 1 23 ? 25.438 16.312 20.859 1 20.56 23 ARG B O 1
ATOM 2078 N N . ASN B 1 24 ? 27.188 14.977 21.312 1 19.5 24 ASN B N 1
ATOM 2079 C CA . ASN B 1 24 ? 27.078 13.688 20.625 1 19.5 24 ASN B CA 1
ATOM 2080 C C . ASN B 1 24 ? 25.75 13 20.969 1 19.5 24 ASN B C 1
ATOM 2082 O O . ASN B 1 24 ? 25.25 13.109 22.094 1 19.5 24 ASN B O 1
ATOM 2086 N N . CYS B 1 25 ? 24.922 12.867 19.953 1 20.16 25 CYS B N 1
ATOM 2087 C CA . CYS B 1 25 ? 23.625 12.188 19.828 1 20.16 25 CYS B CA 1
ATOM 2088 C C . CYS B 1 25 ? 23.641 10.867 20.594 1 20.16 25 CYS B C 1
ATOM 2090 O O . CYS B 1 25 ? 22.922 9.93 20.219 1 20.16 25 CYS B O 1
ATOM 2092 N N . GLY B 1 26 ? 24.562 10.711 21.609 1 21.75 26 GLY B N 1
ATOM 2093 C CA . GLY B 1 26 ? 24.656 9.375 22.188 1 21.75 26 GLY B CA 1
ATOM 2094 C C . GLY B 1 26 ? 23.375 8.914 22.828 1 21.75 26 GLY B C 1
ATOM 2095 O O . GLY B 1 26 ? 23.328 8.711 24.047 1 21.75 26 GLY B O 1
ATOM 2096 N N . HIS B 1 27 ? 22.297 9.68 22.688 1 20.55 27 HIS B N 1
ATOM 2097 C CA . HIS B 1 27 ? 21.25 9.125 23.547 1 20.55 27 HIS B CA 1
ATOM 2098 C C . HIS B 1 27 ? 21.125 7.613 23.344 1 20.55 27 HIS B C 1
ATOM 2100 O O . HIS B 1 27 ? 20.859 7.152 22.234 1 20.55 27 HIS B O 1
ATOM 2106 N N . THR B 1 28 ? 21.828 6.879 24.203 1 22.58 28 THR B N 1
ATOM 2107 C CA . THR B 1 28 ? 21.875 5.457 24.516 1 22.58 28 THR B CA 1
ATOM 2108 C C . THR B 1 28 ? 20.484 4.895 24.734 1 22.58 28 THR B C 1
ATOM 2110 O O . THR B 1 28 ? 19.797 5.27 25.688 1 22.58 28 THR B O 1
ATOM 2113 N N . HIS B 1 29 ? 19.625 5.125 23.797 1 19.86 29 HIS B N 1
ATOM 2114 C CA . HIS B 1 29 ? 18.375 4.391 24.016 1 19.86 29 HIS B CA 1
ATOM 2115 C C . HIS B 1 29 ? 18.656 2.971 24.5 1 19.86 29 HIS B C 1
ATOM 2117 O O . HIS B 1 29 ? 19.422 2.232 23.875 1 19.86 29 HIS B O 1
ATOM 2123 N N . GLU B 1 30 ? 18.672 2.936 25.797 1 21.56 30 GLU B N 1
ATOM 2124 C CA . GLU B 1 30 ? 18.703 1.686 26.547 1 21.56 30 GLU B CA 1
ATOM 2125 C C . GLU B 1 30 ? 17.734 0.663 25.938 1 21.56 30 GLU B C 1
ATOM 2127 O O . GLU B 1 30 ? 16.531 0.896 25.875 1 21.56 30 GLU B O 1
ATOM 2132 N N . VAL B 1 31 ? 18.109 0.245 24.766 1 20.73 31 VAL B N 1
ATOM 2133 C CA . VAL B 1 31 ? 17.469 -0.971 24.281 1 20.73 31 VAL B CA 1
ATOM 2134 C C . VAL B 1 31 ? 17.359 -1.994 25.406 1 20.73 31 VAL B C 1
ATOM 2136 O O . VAL B 1 31 ? 18.375 -2.424 25.969 1 20.73 31 VAL B O 1
ATOM 2139 N N . ASN B 1 32 ? 16.406 -1.612 26.344 1 20.02 32 ASN B N 1
ATOM 2140 C CA . ASN B 1 32 ? 16.125 -2.613 27.359 1 20.02 32 ASN B CA 1
ATOM 2141 C C . ASN B 1 32 ? 16.125 -4.023 26.781 1 20.02 32 ASN B C 1
ATOM 2143 O O . ASN B 1 32 ? 15.219 -4.395 26.031 1 20.02 32 ASN B O 1
ATOM 2147 N N . VAL B 1 33 ? 17.281 -4.336 26.312 1 19.06 33 VAL B N 1
ATOM 2148 C CA . VAL B 1 33 ? 17.562 -5.723 25.953 1 19.06 33 VAL B CA 1
ATOM 2149 C C . VAL B 1 33 ? 17.125 -6.648 27.078 1 19.06 33 VAL B C 1
ATOM 2151 O O . VAL B 1 33 ? 17.703 -6.621 28.172 1 19.06 33 VAL B O 1
ATOM 2154 N N . VAL B 1 34 ? 15.766 -6.711 27.312 1 19.73 34 VAL B N 1
ATOM 2155 C CA . VAL B 1 34 ? 15.25 -7.707 28.234 1 19.73 34 VAL B CA 1
ATOM 2156 C C . VAL B 1 34 ? 16.062 -8.992 28.125 1 19.73 34 VAL B C 1
ATOM 2158 O O . VAL B 1 34 ? 16.109 -9.617 27.062 1 19.73 34 VAL B O 1
ATOM 2161 N N . THR B 1 35 ? 17.172 -8.945 28.734 1 18.83 35 THR B N 1
ATOM 2162 C CA . THR B 1 35 ? 18.047 -10.094 28.953 1 18.83 35 THR B CA 1
ATOM 2163 C C . THR B 1 35 ? 17.266 -11.273 29.531 1 18.83 35 THR B C 1
ATOM 2165 O O . THR B 1 35 ? 16.703 -11.188 30.609 1 18.83 35 THR B O 1
ATOM 2168 N N . VAL B 1 36 ? 16.453 -11.875 28.703 1 19.58 36 VAL B N 1
ATOM 2169 C CA . VAL B 1 36 ? 15.867 -13.141 29.125 1 19.58 36 VAL B CA 1
ATOM 2170 C C . VAL B 1 36 ? 16.938 -14.031 29.75 1 19.58 36 VAL B C 1
ATOM 2172 O O . VAL B 1 36 ? 17.875 -14.445 29.078 1 19.58 36 VAL B O 1
ATOM 2175 N N . LEU B 1 37 ? 17.328 -13.5 30.906 1 18.41 37 LEU B N 1
ATOM 2176 C CA . LEU B 1 37 ? 18.234 -14.32 31.719 1 18.41 37 LEU B CA 1
ATOM 2177 C C . LEU B 1 37 ? 17.719 -15.75 31.797 1 18.41 37 LEU B C 1
ATOM 2179 O O . LEU B 1 37 ? 16.562 -15.984 32.125 1 18.41 37 LEU B O 1
ATOM 2183 N N . LYS B 1 38 ? 18.359 -16.516 31.047 1 21.69 38 LYS B N 1
ATOM 2184 C CA . LYS B 1 38 ? 18.281 -17.969 31.094 1 21.69 38 LYS B CA 1
ATOM 2185 C C . LYS B 1 38 ? 18.547 -18.484 32.5 1 21.69 38 LYS B C 1
ATOM 2187 O O . LYS B 1 38 ? 19.672 -18.344 33.031 1 21.69 38 LYS B O 1
ATOM 2192 N N . GLU B 1 39 ? 17.703 -18.062 33.469 1 20.08 39 GLU B N 1
ATOM 2193 C CA . GLU B 1 39 ? 18.031 -18.797 34.688 1 20.08 39 GLU B CA 1
ATOM 2194 C C . GLU B 1 39 ? 18.078 -20.297 34.438 1 20.08 39 GLU B C 1
ATOM 2196 O O . GLU B 1 39 ? 17.109 -20.875 33.938 1 20.08 39 GLU B O 1
ATOM 2201 N N . ARG B 1 40 ? 19.219 -20.828 34.188 1 20.73 40 ARG B N 1
ATOM 2202 C CA . ARG B 1 40 ? 19.5 -22.266 34.188 1 20.73 40 ARG B CA 1
ATOM 2203 C C . ARG B 1 40 ? 19.141 -22.891 35.531 1 20.73 40 ARG B C 1
ATOM 2205 O O . ARG B 1 40 ? 19.859 -22.719 36.531 1 20.73 40 ARG B O 1
ATOM 2212 N N . LYS B 1 41 ? 18 -22.703 36.094 1 19.09 41 LYS B N 1
ATOM 2213 C CA . LYS B 1 41 ? 17.984 -23.453 37.344 1 19.09 41 LYS B CA 1
ATOM 2214 C C . LYS B 1 41 ? 18.531 -24.859 37.156 1 19.09 41 LYS B C 1
ATOM 2216 O O . LYS B 1 41 ? 18.469 -25.406 36.031 1 19.09 41 LYS B O 1
ATOM 2221 N N . GLN B 1 42 ? 19.047 -25.531 38.156 1 19.39 42 GLN B N 1
ATOM 2222 C CA . GLN B 1 42 ? 19.859 -26.688 38.5 1 19.39 42 GLN B CA 1
ATOM 2223 C C . GLN B 1 42 ? 19.188 -27.984 38.031 1 19.39 42 GLN B C 1
ATOM 2225 O O . GLN B 1 42 ? 19.859 -28.891 37.531 1 19.39 42 GLN B O 1
ATOM 2230 N N . GLY B 1 43 ? 17.938 -28.344 38.625 1 21.56 43 GLY B N 1
ATOM 2231 C CA . GLY B 1 43 ? 18 -29.609 39.344 1 21.56 43 GLY B CA 1
ATOM 2232 C C . GLY B 1 43 ? 18.281 -30.781 38.438 1 21.56 43 GLY B C 1
ATOM 2233 O O . GLY B 1 43 ? 19.422 -31.234 38.312 1 21.56 43 GLY B O 1
ATOM 2234 N N . ASP B 1 44 ? 17.266 -32 38.656 1 23.05 44 ASP B N 1
ATOM 2235 C CA . ASP B 1 44 ? 17.25 -33.438 38.875 1 23.05 44 ASP B CA 1
ATOM 2236 C C . ASP B 1 44 ? 17.391 -34.219 37.562 1 23.05 44 ASP B C 1
ATOM 2238 O O . ASP B 1 44 ? 16.875 -33.781 36.531 1 23.05 44 ASP B O 1
ATOM 2242 N N . LYS B 1 45 ? 18.25 -35.219 37.625 1 24.12 45 LYS B N 1
ATOM 2243 C CA . LYS B 1 45 ? 18.906 -36.094 36.656 1 24.12 45 LYS B CA 1
ATOM 2244 C C . LYS B 1 45 ? 17.891 -36.906 35.875 1 24.12 45 LYS B C 1
ATOM 2246 O O . LYS B 1 45 ? 18.234 -37.969 35.281 1 24.12 45 LYS B O 1
ATOM 2251 N N . ASP B 1 46 ? 16.484 -36.656 36.094 1 24.56 46 ASP B N 1
ATOM 2252 C CA . ASP B 1 46 ? 15.805 -37.875 35.656 1 24.56 46 ASP B CA 1
ATOM 2253 C C . ASP B 1 46 ? 16.109 -38.188 34.188 1 24.56 46 ASP B C 1
ATOM 2255 O O . ASP B 1 46 ? 16.359 -37.281 33.406 1 24.56 46 ASP B O 1
ATOM 2259 N N . GLY B 1 47 ? 16.609 -39.406 34 1 24.25 47 GLY B N 1
ATOM 2260 C CA . GLY B 1 47 ? 17.141 -40.156 32.906 1 24.25 47 GLY B CA 1
ATOM 2261 C C . GLY B 1 47 ? 16.281 -40.094 31.656 1 24.25 47 GLY B C 1
ATOM 2262 O O . GLY B 1 47 ? 16.453 -40.875 30.719 1 24.25 47 GLY B O 1
ATOM 2263 N N . GLN B 1 48 ? 15.102 -39.25 31.812 1 23.41 48 GLN B N 1
ATOM 2264 C CA . GLN B 1 48 ? 14.219 -39.719 30.734 1 23.41 48 GLN B CA 1
ATOM 2265 C C . GLN B 1 48 ? 14.875 -39.562 29.375 1 23.41 48 GLN B C 1
ATOM 2267 O O . GLN B 1 48 ? 15.445 -38.5 29.078 1 23.41 48 GLN B O 1
ATOM 2272 N N . GLY B 1 49 ? 15.375 -40.688 28.922 1 24.73 49 GLY B N 1
ATOM 2273 C CA . GLY B 1 49 ? 15.906 -40.844 27.594 1 24.73 49 GLY B CA 1
ATOM 2274 C C . GLY B 1 49 ? 15.125 -40.094 26.531 1 24.73 49 GLY B C 1
ATOM 2275 O O . GLY B 1 49 ? 14.047 -40.531 26.109 1 24.73 49 GLY B O 1
ATOM 2276 N N . GLY B 1 50 ? 14.82 -38.812 26.922 1 26.59 50 GLY B N 1
ATOM 2277 C CA . GLY B 1 50 ? 14.031 -38.188 25.875 1 26.59 50 GLY B CA 1
ATOM 2278 C C . GLY B 1 50 ? 14.648 -38.344 24.5 1 26.59 50 GLY B C 1
ATOM 2279 O O . GLY B 1 50 ? 15.844 -38.094 24.312 1 26.59 50 GLY B O 1
ATOM 2280 N N . GLY B 1 51 ? 14.148 -39.344 23.828 1 27.2 51 GLY B N 1
ATOM 2281 C CA . GLY B 1 51 ? 14.531 -39.531 22.438 1 27.2 51 GLY B CA 1
ATOM 2282 C C . GLY B 1 51 ? 14.633 -38.219 21.688 1 27.2 51 GLY B C 1
ATOM 2283 O O . GLY B 1 51 ? 13.844 -37.312 21.906 1 27.2 51 GLY B O 1
ATOM 2284 N N . GLU B 1 52 ? 15.883 -37.844 21.547 1 28.34 52 GLU B N 1
ATOM 2285 C CA . GLU B 1 52 ? 16.234 -36.75 20.625 1 28.34 52 GLU B CA 1
ATOM 2286 C C . GLU B 1 52 ? 15.328 -36.781 19.391 1 28.34 52 GLU B C 1
ATOM 2288 O O . GLU B 1 52 ? 15.336 -37.75 18.625 1 28.34 52 GLU B O 1
ATOM 2293 N N . VAL B 1 53 ? 14.008 -36.438 19.609 1 27.73 53 VAL B N 1
ATOM 2294 C CA . VAL B 1 53 ? 13.398 -36.219 18.312 1 27.73 53 VAL B CA 1
ATOM 2295 C C . VAL B 1 53 ? 14.336 -35.375 17.438 1 27.73 53 VAL B C 1
ATOM 2297 O O . VAL B 1 53 ? 14.758 -34.281 17.812 1 27.73 53 VAL B O 1
ATOM 2300 N N . GLU B 1 54 ? 15.242 -36.031 16.797 1 26.94 54 GLU B N 1
ATOM 2301 C CA . GLU B 1 54 ? 15.906 -35.375 15.672 1 26.94 54 GLU B CA 1
ATOM 2302 C C . GLU B 1 54 ? 14.953 -34.406 14.953 1 26.94 54 GLU B C 1
ATOM 2304 O O . GLU B 1 54 ? 13.883 -34.812 14.508 1 26.94 54 GLU B O 1
ATOM 2309 N N . GLN B 1 55 ? 14.766 -33.25 15.539 1 27.14 55 GLN B N 1
ATOM 2310 C CA . GLN B 1 55 ? 14.211 -32.188 14.68 1 27.14 55 GLN B CA 1
ATOM 2311 C C . GLN B 1 55 ? 14.711 -32.344 13.25 1 27.14 55 GLN B C 1
ATOM 2313 O O . GLN B 1 55 ? 15.891 -32.094 12.969 1 27.14 55 GLN B O 1
ATOM 2318 N N . LEU B 1 56 ? 14.297 -33.375 12.625 1 28.08 56 LEU B N 1
ATOM 2319 C CA . LEU B 1 56 ? 14.492 -33.312 11.18 1 28.08 56 LEU B CA 1
ATOM 2320 C C . LEU B 1 56 ? 14.297 -31.891 10.656 1 28.08 56 LEU B C 1
ATOM 2322 O O . LEU B 1 56 ? 13.188 -31.359 10.719 1 28.08 56 LEU B O 1
ATOM 2326 N N . HIS B 1 57 ? 15.289 -31.047 10.984 1 30.09 57 HIS B N 1
ATOM 2327 C CA . HIS B 1 57 ? 15.391 -29.859 10.141 1 30.09 57 HIS B CA 1
ATOM 2328 C C . HIS B 1 57 ? 15.023 -30.172 8.695 1 30.09 57 HIS B C 1
ATOM 2330 O O . HIS B 1 57 ? 15.758 -30.891 8.008 1 30.09 57 HIS B O 1
ATOM 2336 N N . PHE B 1 58 ? 13.883 -30.609 8.516 1 28.38 58 PHE B N 1
ATOM 2337 C CA . PHE B 1 58 ? 13.523 -30.5 7.105 1 28.38 58 PHE B CA 1
ATOM 2338 C C . PHE B 1 58 ? 14.102 -29.234 6.5 1 28.38 58 PHE B C 1
ATOM 2340 O O . PHE B 1 58 ? 13.617 -28.125 6.77 1 28.38 58 PHE B O 1
ATOM 2347 N N . HIS B 1 59 ? 15.43 -29.109 6.496 1 33.22 59 HIS B N 1
ATOM 2348 C CA . HIS B 1 59 ? 16.047 -28.156 5.57 1 33.22 59 HIS B CA 1
ATOM 2349 C C . HIS B 1 59 ? 15.289 -28.109 4.246 1 33.22 59 HIS B C 1
ATOM 2351 O O . HIS B 1 59 ? 15.398 -29.031 3.432 1 33.22 59 HIS B O 1
ATOM 2357 N N . ARG B 1 60 ? 14.031 -27.922 4.223 1 36.22 60 ARG B N 1
ATOM 2358 C CA . ARG B 1 60 ? 13.672 -27.516 2.867 1 36.22 60 ARG B CA 1
ATOM 2359 C C . ARG B 1 60 ? 14.836 -26.812 2.176 1 36.22 60 ARG B C 1
ATOM 2361 O O . ARG B 1 60 ? 15.336 -25.797 2.662 1 36.22 60 ARG B O 1
ATOM 2368 N N . ALA B 1 61 ? 15.82 -27.422 1.82 1 40.09 61 ALA B N 1
ATOM 2369 C CA . ALA B 1 61 ? 16.844 -26.922 0.903 1 40.09 61 ALA B CA 1
ATOM 2370 C C . ALA B 1 61 ? 16.312 -25.75 0.072 1 40.09 61 ALA B C 1
ATOM 2372 O O . ALA B 1 61 ? 15.523 -25.953 -0.856 1 40.09 61 ALA B O 1
ATOM 2373 N N . GLU B 1 62 ? 15.68 -24.734 0.675 1 49.88 62 GLU B N 1
ATOM 2374 C CA . GLU B 1 62 ? 15.312 -23.578 -0.138 1 49.88 62 GLU B CA 1
ATOM 2375 C C . GLU B 1 62 ? 16.328 -23.344 -1.25 1 49.88 62 GLU B C 1
ATOM 2377 O O . GLU B 1 62 ? 17.516 -23.094 -0.98 1 49.88 62 GLU B O 1
ATOM 2382 N N . MET B 1 63 ? 16.359 -24.125 -2.141 1 57.44 63 MET B N 1
ATOM 2383 C CA . MET B 1 63 ? 17.234 -24.094 -3.312 1 57.44 63 MET B CA 1
ATOM 2384 C C . MET B 1 63 ? 17.531 -22.641 -3.711 1 57.44 63 MET B C 1
ATOM 2386 O O . MET B 1 63 ? 16.625 -21.844 -3.879 1 57.44 63 MET B O 1
ATOM 2390 N N . GLN B 1 64 ? 18.688 -22.156 -3.305 1 72.19 64 GLN B N 1
ATOM 2391 C CA . GLN B 1 64 ? 19.234 -20.891 -3.795 1 72.19 64 GLN B CA 1
ATOM 2392 C C . GLN B 1 64 ? 18.922 -20.703 -5.277 1 72.19 64 GLN B C 1
ATOM 2394 O O . GLN B 1 64 ? 18.922 -21.672 -6.047 1 72.19 64 GLN B O 1
ATOM 2399 N N . SER B 1 65 ? 18.406 -19.609 -5.562 1 84.81 65 SER B N 1
ATOM 2400 C CA . SER B 1 65 ? 18.125 -19.25 -6.949 1 84.81 65 SER B CA 1
ATOM 2401 C C . SER B 1 65 ? 19.328 -19.516 -7.84 1 84.81 65 SER B C 1
ATOM 2403 O O . SER B 1 65 ? 20.469 -19.266 -7.434 1 84.81 65 SER B O 1
ATOM 2405 N N . VAL B 1 66 ? 19.109 -20.062 -8.914 1 86 66 VAL B N 1
ATOM 2406 C CA . VAL B 1 66 ? 20.172 -20.344 -9.875 1 86 66 VAL B CA 1
ATOM 2407 C C . VAL B 1 66 ? 20.766 -19.047 -10.406 1 86 66 VAL B C 1
ATOM 2409 O O . VAL B 1 66 ? 21.859 -19.031 -10.977 1 86 66 VAL B O 1
ATOM 2412 N N . VAL B 1 67 ? 20.031 -17.938 -10.195 1 88.62 67 VAL B N 1
ATOM 2413 C CA . VAL B 1 67 ? 20.5 -16.688 -10.797 1 88.62 67 VAL B CA 1
ATOM 2414 C C . VAL B 1 67 ? 21.281 -15.875 -9.766 1 88.62 67 VAL B C 1
ATOM 2416 O O . VAL B 1 67 ? 21.859 -14.836 -10.094 1 88.62 67 VAL B O 1
ATOM 2419 N N . ASN B 1 68 ? 21.25 -16.312 -8.578 1 89.5 68 ASN B N 1
ATOM 2420 C CA . ASN B 1 68 ? 21.953 -15.586 -7.527 1 89.5 68 ASN B CA 1
ATOM 2421 C C . ASN B 1 68 ? 23.469 -15.609 -7.75 1 89.5 68 ASN B C 1
ATOM 2423 O O . ASN B 1 68 ? 24.078 -16.688 -7.828 1 89.5 68 ASN B O 1
ATOM 2427 N N . GLN B 1 69 ? 24.016 -14.523 -7.918 1 89 69 GLN B N 1
ATOM 2428 C CA . GLN B 1 69 ? 25.453 -14.328 -8.078 1 89 69 GLN B CA 1
ATOM 2429 C C . GLN B 1 69 ? 25.906 -13.055 -7.375 1 89 69 GLN B C 1
ATOM 2431 O O . GLN B 1 69 ? 25.438 -11.961 -7.688 1 89 69 GLN B O 1
ATOM 2436 N N . ASN B 1 70 ? 26.812 -13.133 -6.488 1 90.44 70 ASN B N 1
ATOM 2437 C CA . ASN B 1 70 ? 27.359 -11.992 -5.754 1 90.44 70 ASN B CA 1
ATOM 2438 C C . ASN B 1 70 ? 26.266 -11.234 -5.004 1 90.44 70 ASN B C 1
ATOM 2440 O O . ASN B 1 70 ? 26.234 -10 -5.02 1 90.44 70 ASN B O 1
ATOM 2444 N N . PHE B 1 71 ? 25.312 -11.914 -4.535 1 93.44 71 PHE B N 1
ATOM 2445 C CA . PHE B 1 71 ? 24.234 -11.344 -3.742 1 93.44 71 PHE B CA 1
ATOM 2446 C C . PHE B 1 71 ? 24.203 -11.961 -2.35 1 93.44 71 PHE B C 1
ATOM 2448 O O . PHE B 1 71 ? 23.547 -12.977 -2.129 1 93.44 71 PHE B O 1
ATOM 2455 N N . HIS B 1 72 ? 24.891 -11.305 -1.394 1 93.75 72 HIS B N 1
ATOM 2456 C CA . HIS B 1 72 ? 25.156 -11.828 -0.056 1 93.75 72 HIS B CA 1
ATOM 2457 C C . HIS B 1 72 ? 23.875 -11.859 0.776 1 93.75 72 HIS B C 1
ATOM 2459 O O . HIS B 1 72 ? 23.031 -10.977 0.656 1 93.75 72 HIS B O 1
ATOM 2465 N N . ALA B 1 73 ? 23.844 -12.82 1.676 1 94.12 73 ALA B N 1
ATOM 2466 C CA . ALA B 1 73 ? 22.656 -13.031 2.508 1 94.12 73 ALA B CA 1
ATOM 2467 C C . ALA B 1 73 ? 22.359 -11.797 3.355 1 94.12 73 ALA B C 1
ATOM 2469 O O . ALA B 1 73 ? 21.188 -11.445 3.562 1 94.12 73 ALA B O 1
ATOM 2470 N N . GLU B 1 74 ? 23.406 -11.211 3.807 1 94.75 74 GLU B N 1
ATOM 2471 C CA . GLU B 1 74 ? 23.219 -10.016 4.621 1 94.75 74 GLU B CA 1
ATOM 2472 C C . GLU B 1 74 ? 22.594 -8.883 3.809 1 94.75 74 GLU B C 1
ATOM 2474 O O . GLU B 1 74 ? 21.75 -8.148 4.309 1 94.75 74 GLU B O 1
ATOM 2479 N N . THR B 1 75 ? 23.047 -8.758 2.557 1 95.88 75 THR B N 1
ATOM 2480 C CA . THR B 1 75 ? 22.484 -7.746 1.664 1 95.88 75 THR B CA 1
ATOM 2481 C C . THR B 1 75 ? 21.016 -8.031 1.37 1 95.88 75 THR B C 1
ATOM 2483 O O . THR B 1 75 ? 20.188 -7.117 1.366 1 95.88 75 THR B O 1
ATOM 2486 N N . GLU B 1 76 ? 20.734 -9.266 1.171 1 95.69 76 GLU B N 1
ATOM 2487 C CA . GLU B 1 76 ? 19.344 -9.688 0.96 1 95.69 76 GLU B CA 1
ATOM 2488 C C . GLU B 1 76 ? 18.469 -9.297 2.145 1 95.69 76 GLU B C 1
ATOM 2490 O O . GLU B 1 76 ? 17.359 -8.773 1.96 1 95.69 76 GLU B O 1
ATOM 2495 N N . GLY B 1 77 ? 18.938 -9.57 3.309 1 97.12 77 GLY B N 1
ATOM 2496 C CA . GLY B 1 77 ? 18.219 -9.203 4.516 1 97.12 77 GLY B CA 1
ATOM 2497 C C . GLY B 1 77 ? 18.016 -7.703 4.652 1 97.12 77 GLY B C 1
ATOM 2498 O O . GLY B 1 77 ? 16.922 -7.254 5.031 1 97.12 77 GLY B O 1
ATOM 2499 N N . ASP B 1 78 ? 19.031 -6.973 4.34 1 97.06 78 ASP B N 1
ATOM 2500 C CA . ASP B 1 78 ? 18.938 -5.516 4.406 1 97.06 78 ASP B CA 1
ATOM 2501 C C . ASP B 1 78 ? 17.922 -4.98 3.408 1 97.06 78 ASP B C 1
ATOM 2503 O O . ASP B 1 78 ? 17.203 -4.027 3.705 1 97.06 78 ASP B O 1
ATOM 2507 N N . LEU B 1 79 ? 17.906 -5.555 2.24 1 97.62 79 LEU B N 1
ATOM 2508 C CA . LEU B 1 79 ? 16.938 -5.133 1.239 1 97.62 79 LEU B CA 1
ATOM 2509 C C . LEU B 1 79 ? 15.516 -5.426 1.705 1 97.62 79 LEU B C 1
ATOM 2511 O O . LEU B 1 79 ? 14.617 -4.605 1.519 1 97.62 79 LEU B O 1
ATOM 2515 N N . ASN B 1 80 ? 15.305 -6.566 2.291 1 97.88 80 ASN B N 1
ATOM 2516 C CA . ASN B 1 80 ? 13.984 -6.895 2.83 1 97.88 80 ASN B CA 1
ATOM 2517 C C . ASN B 1 80 ? 13.555 -5.902 3.906 1 97.88 80 ASN B C 1
ATOM 2519 O O . ASN B 1 80 ? 12.391 -5.508 3.965 1 97.88 80 ASN B O 1
ATOM 2523 N N . LYS B 1 81 ? 14.5 -5.496 4.727 1 98 81 LYS B N 1
ATOM 2524 C CA . LYS B 1 81 ? 14.203 -4.484 5.738 1 98 81 LYS B CA 1
ATOM 2525 C C . LYS B 1 81 ? 13.828 -3.156 5.098 1 98 81 LYS B C 1
ATOM 2527 O O . LYS B 1 81 ? 12.875 -2.502 5.527 1 98 81 LYS B O 1
ATOM 2532 N N . LEU B 1 82 ? 14.625 -2.805 4.129 1 98.38 82 LEU B N 1
ATOM 2533 C CA . LEU B 1 82 ? 14.367 -1.544 3.441 1 98.38 82 LEU B CA 1
ATOM 2534 C C . LEU B 1 82 ? 13.008 -1.565 2.756 1 98.38 82 LEU B C 1
ATOM 2536 O O . LEU B 1 82 ? 12.289 -0.56 2.754 1 98.38 82 LEU B O 1
ATOM 2540 N N . ILE B 1 83 ? 12.633 -2.68 2.141 1 98.5 83 ILE B N 1
ATOM 2541 C CA . ILE B 1 83 ? 11.32 -2.854 1.517 1 98.5 83 ILE B CA 1
ATOM 2542 C C . ILE B 1 83 ? 10.219 -2.598 2.545 1 98.5 83 ILE B C 1
ATOM 2544 O O . ILE B 1 83 ? 9.289 -1.829 2.289 1 98.5 83 ILE B O 1
ATOM 2548 N N . ASN B 1 84 ? 10.336 -3.18 3.666 1 98.25 84 ASN B N 1
ATOM 2549 C CA . ASN B 1 84 ? 9.328 -3.012 4.711 1 98.25 84 ASN B CA 1
ATOM 2550 C C . ASN B 1 84 ? 9.242 -1.562 5.18 1 98.25 84 ASN B C 1
ATOM 2552 O O . ASN B 1 84 ? 8.156 -1.06 5.465 1 98.25 84 ASN B O 1
ATOM 2556 N N . LEU B 1 85 ? 10.352 -0.944 5.289 1 98.38 85 LEU B N 1
ATOM 2557 C CA . LEU B 1 85 ? 10.383 0.453 5.707 1 98.38 85 LEU B CA 1
ATOM 2558 C C . LEU B 1 85 ? 9.672 1.34 4.691 1 98.38 85 LEU B C 1
ATOM 2560 O O . LEU B 1 85 ? 8.93 2.252 5.07 1 98.38 85 LEU B O 1
ATOM 2564 N N . LYS B 1 86 ? 9.906 1.049 3.461 1 98.62 86 LYS B N 1
ATOM 2565 C CA . LYS B 1 86 ? 9.266 1.845 2.416 1 98.62 86 LYS B CA 1
ATOM 2566 C C . LYS B 1 86 ? 7.762 1.609 2.389 1 98.62 86 LYS B C 1
ATOM 2568 O O . LYS B 1 86 ? 6.984 2.545 2.186 1 98.62 86 LYS B O 1
ATOM 2573 N N . LEU B 1 87 ? 7.367 0.376 2.553 1 98.69 87 LEU B N 1
ATOM 2574 C CA . LEU B 1 87 ? 5.938 0.09 2.633 1 98.69 87 LEU B CA 1
ATOM 2575 C C . LEU B 1 87 ? 5.312 0.778 3.842 1 98.69 87 LEU B C 1
ATOM 2577 O O . LEU B 1 87 ? 4.215 1.33 3.748 1 98.69 87 LEU B O 1
ATOM 2581 N N . SER B 1 88 ? 5.984 0.812 4.934 1 98.5 88 SER B N 1
ATOM 2582 C CA . SER B 1 88 ? 5.527 1.513 6.129 1 98.5 88 SER B CA 1
ATOM 2583 C C . SER B 1 88 ? 5.434 3.016 5.887 1 98.5 88 SER B C 1
ATOM 2585 O O . SER B 1 88 ? 4.496 3.668 6.355 1 98.5 88 SER B O 1
ATOM 2587 N N . ALA B 1 89 ? 6.438 3.471 5.211 1 98.56 89 ALA B N 1
ATOM 2588 C CA . ALA B 1 89 ? 6.418 4.895 4.883 1 98.56 89 ALA B CA 1
ATOM 2589 C C . ALA B 1 89 ? 5.215 5.238 4.012 1 98.56 89 ALA B C 1
ATOM 2591 O O . ALA B 1 89 ? 4.551 6.254 4.238 1 98.56 89 ALA B O 1
ATOM 2592 N N . SER B 1 90 ? 4.977 4.371 3.012 1 98.69 90 SER B N 1
ATOM 2593 C CA . SER B 1 90 ? 3.803 4.57 2.168 1 98.69 90 SER B CA 1
ATOM 2594 C C . SER B 1 90 ? 2.525 4.629 3 1 98.69 90 SER B C 1
ATOM 2596 O O . SER B 1 90 ? 1.676 5.492 2.781 1 98.69 90 SER B O 1
ATOM 2598 N N . TYR B 1 91 ? 2.447 3.816 3.928 1 98.56 91 TYR B N 1
ATOM 2599 C CA . TYR B 1 91 ? 1.287 3.74 4.809 1 98.56 91 TYR B CA 1
ATOM 2600 C C . TYR B 1 91 ? 1.185 4.984 5.684 1 98.56 91 TYR B C 1
ATOM 2602 O O . TYR B 1 91 ? 0.102 5.555 5.836 1 98.56 91 TYR B O 1
ATOM 2610 N N . THR B 1 92 ? 2.275 5.43 6.211 1 98.38 92 THR B N 1
ATOM 2611 C CA . THR B 1 92 ? 2.344 6.621 7.047 1 98.38 92 THR B CA 1
ATOM 2612 C C . THR B 1 92 ? 1.909 7.855 6.266 1 98.38 92 THR B C 1
ATOM 2614 O O . THR B 1 92 ? 1.123 8.664 6.762 1 98.38 92 THR B O 1
ATOM 2617 N N . TYR B 1 93 ? 2.361 7.945 5.07 1 98.56 93 TYR B N 1
ATOM 2618 C CA . TYR B 1 93 ? 2.049 9.125 4.266 1 98.56 93 TYR B CA 1
ATOM 2619 C C . TYR B 1 93 ? 0.604 9.086 3.783 1 98.56 93 TYR B C 1
ATOM 2621 O O . TYR B 1 93 ? -0.022 10.133 3.596 1 98.56 93 TYR B O 1
ATOM 2629 N N . LEU B 1 94 ? 0.111 7.848 3.598 1 98.56 94 LEU B N 1
ATOM 2630 C CA . LEU B 1 94 ? -1.319 7.73 3.334 1 98.56 94 LEU B CA 1
ATOM 2631 C C . LEU B 1 94 ? -2.133 8.305 4.488 1 98.56 94 LEU B C 1
ATOM 2633 O O . LEU B 1 94 ? -3.059 9.094 4.266 1 98.56 94 LEU B O 1
ATOM 2637 N N . SER B 1 95 ? -1.751 8.047 5.641 1 98.12 95 SER B N 1
ATOM 2638 C CA . SER B 1 95 ? -2.402 8.555 6.844 1 98.12 95 SER B CA 1
ATOM 2639 C C . SER B 1 95 ? -2.33 10.078 6.91 1 98.12 95 SER B C 1
ATOM 2641 O O . SER B 1 95 ? -3.334 10.742 7.172 1 98.12 95 SER B O 1
ATOM 2643 N N . LEU B 1 96 ? -1.172 10.602 6.621 1 97.69 96 LEU B N 1
ATOM 2644 C CA . LEU B 1 96 ? -0.964 12.039 6.637 1 97.69 96 LEU B CA 1
ATOM 2645 C C . LEU B 1 96 ? -1.847 12.734 5.602 1 97.69 96 LEU B C 1
ATOM 2647 O O . LEU B 1 96 ? -2.498 13.734 5.902 1 97.69 96 LEU B O 1
ATOM 2651 N N . GLY B 1 97 ? -1.809 12.141 4.418 1 97.88 97 GLY B N 1
ATOM 2652 C CA . GLY B 1 97 ? -2.627 12.719 3.359 1 97.88 97 GLY B CA 1
ATOM 2653 C C . GLY B 1 97 ? -4.102 12.766 3.707 1 97.88 97 GLY B C 1
ATOM 2654 O O . GLY B 1 97 ? -4.766 13.781 3.486 1 97.88 97 GLY B O 1
ATOM 2655 N N . MET B 1 98 ? -4.559 11.734 4.277 1 97.94 98 MET B N 1
ATOM 2656 C CA . MET B 1 98 ? -5.98 11.648 4.602 1 97.94 98 MET B CA 1
ATOM 2657 C C . MET B 1 98 ? -6.324 12.555 5.777 1 97.94 98 MET B C 1
ATOM 2659 O O . MET B 1 98 ? -7.426 13.102 5.836 1 97.94 98 MET B O 1
ATOM 2663 N N . TYR B 1 99 ? -5.438 12.805 6.684 1 97.12 99 TYR B N 1
ATOM 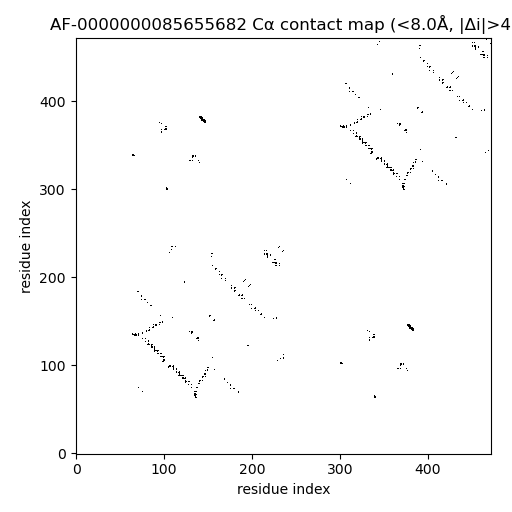2664 C CA . TYR B 1 99 ? -5.645 13.734 7.793 1 97.12 99 TYR B CA 1
ATOM 2665 C C . TYR B 1 99 ? -5.922 15.141 7.277 1 97.12 99 TYR B C 1
ATOM 2667 O O . TYR B 1 99 ? -6.883 15.789 7.707 1 97.12 99 TYR B O 1
ATOM 2675 N N . PHE B 1 100 ? -5.145 15.586 6.32 1 96.31 100 PHE B N 1
ATOM 2676 C CA . PHE B 1 100 ? -5.23 16.969 5.863 1 96.31 100 PHE B CA 1
ATOM 2677 C C . PHE B 1 100 ? -6.43 17.172 4.945 1 96.31 100 PHE B C 1
ATOM 2679 O O . PHE B 1 100 ? -6.832 18.297 4.676 1 96.31 100 PHE B O 1
ATOM 2686 N N . ASP B 1 101 ? -6.969 16.031 4.492 1 95.69 101 ASP B N 1
ATOM 2687 C CA . ASP B 1 101 ? -8.156 16.094 3.643 1 95.69 101 ASP B CA 1
ATOM 2688 C C . ASP B 1 101 ? -9.43 16.141 4.48 1 95.69 101 ASP B C 1
ATOM 2690 O O . ASP B 1 101 ? -10.523 16.328 3.943 1 95.69 101 ASP B O 1
ATOM 2694 N N . ARG B 1 102 ? -9.359 16.047 5.766 1 94.06 102 ARG B N 1
ATOM 2695 C CA . ARG B 1 102 ? -10.523 16.125 6.641 1 94.06 102 ARG B CA 1
ATOM 2696 C C . ARG B 1 102 ? -11.219 17.484 6.523 1 94.06 102 ARG B C 1
ATOM 2698 O O . ARG B 1 102 ? -10.57 18.484 6.242 1 94.06 102 ARG B O 1
ATOM 2705 N N . ASP B 1 103 ? -12.477 17.422 6.867 1 91.25 103 ASP B N 1
ATOM 2706 C CA . ASP B 1 103 ? -13.273 18.656 6.777 1 91.25 103 ASP B CA 1
ATOM 2707 C C . ASP B 1 103 ? -12.82 19.672 7.812 1 91.25 103 ASP B C 1
ATOM 2709 O O . ASP B 1 103 ? -12.828 20.875 7.551 1 91.25 103 ASP B O 1
ATOM 2713 N N . ASP B 1 104 ? -12.367 19.266 8.969 1 91.12 104 ASP B N 1
ATOM 2714 C CA . ASP B 1 104 ? -12.023 20.172 10.055 1 91.12 104 ASP B CA 1
ATOM 2715 C C . ASP B 1 104 ? -10.586 20.656 9.93 1 91.12 104 ASP B C 1
ATOM 2717 O O . ASP B 1 104 ? -10.156 21.562 10.664 1 91.12 104 ASP B O 1
ATOM 2721 N N . VAL B 1 105 ? -9.781 20.031 9.008 1 92.31 105 VAL B N 1
ATOM 2722 C CA . VAL B 1 105 ? -8.422 20.469 8.711 1 92.31 105 VAL B CA 1
ATOM 2723 C C . VAL B 1 105 ? -8.398 21.234 7.391 1 92.31 105 VAL B C 1
ATOM 2725 O O . VAL B 1 105 ? -7.887 22.359 7.324 1 92.31 105 VAL B O 1
ATOM 2728 N N . ALA B 1 106 ? -8.875 20.688 6.32 1 92.38 106 ALA B N 1
ATOM 2729 C CA . ALA B 1 106 ? -9.188 21.297 5.031 1 92.38 106 ALA B CA 1
ATOM 2730 C C . ALA B 1 106 ? -7.965 21.984 4.438 1 92.38 106 ALA B C 1
ATOM 2732 O O . ALA B 1 106 ? -8.031 23.156 4.039 1 92.38 106 ALA B O 1
ATOM 2733 N N . LEU B 1 107 ? -6.887 21.328 4.371 1 94.12 107 LEU B N 1
ATOM 2734 C CA . LEU B 1 107 ? -5.68 21.781 3.686 1 94.12 107 LEU B CA 1
ATOM 2735 C C . LEU B 1 107 ? -5.332 20.844 2.533 1 94.12 107 LEU B C 1
ATOM 2737 O O . LEU B 1 107 ? -4.434 20 2.656 1 94.12 107 LEU B O 1
ATOM 2741 N N . PRO B 1 108 ? -6.004 20.984 1.412 1 94.56 108 PRO B N 1
ATOM 2742 C CA . PRO B 1 108 ? -5.988 20 0.329 1 94.56 108 PRO B CA 1
ATOM 2743 C C . PRO B 1 108 ? -4.621 19.891 -0.347 1 94.56 108 PRO B C 1
ATOM 2745 O O . PRO B 1 108 ? -4.27 18.828 -0.864 1 94.56 108 PRO B O 1
ATOM 2748 N N . LYS B 1 109 ? -3.875 20.922 -0.406 1 95.81 109 LYS B N 1
ATOM 2749 C CA . LYS B 1 109 ? -2.578 20.828 -1.067 1 95.81 109 LYS B CA 1
ATOM 2750 C C . LYS B 1 109 ? -1.568 20.094 -0.186 1 95.81 109 LYS B C 1
ATOM 2752 O O . LYS B 1 109 ? -0.691 19.391 -0.69 1 95.81 109 LYS B O 1
ATOM 2757 N N . PHE B 1 110 ? -1.618 20.297 1.153 1 96.44 110 PHE B N 1
ATOM 2758 C CA . PHE B 1 110 ? -0.876 19.422 2.057 1 96.44 110 PHE B CA 1
ATOM 2759 C C . PHE B 1 110 ? -1.252 17.953 1.829 1 96.44 110 PHE B C 1
ATOM 2761 O O . PHE B 1 110 ? -0.378 17.094 1.743 1 96.44 110 PHE B O 1
ATOM 2768 N N . SER B 1 111 ? -2.59 17.734 1.763 1 97.5 111 SER B N 1
ATOM 2769 C CA . SER B 1 111 ? -3.088 16.375 1.504 1 97.5 111 SER B CA 1
ATOM 2770 C C . SER B 1 111 ? -2.479 15.805 0.231 1 97.5 111 SER B C 1
ATOM 2772 O O . SER B 1 111 ? -1.931 14.695 0.246 1 97.5 111 SER B O 1
ATOM 2774 N N . SER B 1 112 ? -2.543 16.547 -0.808 1 97.56 112 SER B N 1
ATOM 2775 C CA . SER B 1 112 ? -2.021 16.094 -2.092 1 97.56 112 SER B CA 1
ATOM 2776 C C . SER B 1 112 ? -0.529 15.797 -2.008 1 97.56 112 SER B C 1
ATOM 2778 O O . SER B 1 112 ? -0.059 14.805 -2.566 1 97.56 112 SER B O 1
ATOM 2780 N N . PHE B 1 113 ? 0.223 16.688 -1.37 1 97.44 113 PHE B N 1
ATOM 2781 C CA . PHE B 1 113 ? 1.662 16.516 -1.22 1 97.44 113 PHE B CA 1
ATOM 2782 C C . PHE B 1 113 ? 1.976 15.18 -0.546 1 97.44 113 PHE B C 1
ATOM 2784 O O . PHE B 1 113 ? 2.814 14.414 -1.028 1 97.44 113 PHE B O 1
ATOM 2791 N N . PHE B 1 114 ? 1.281 14.875 0.574 1 98.19 114 PHE B N 1
ATOM 2792 C CA . PHE B 1 114 ? 1.57 13.664 1.341 1 98.19 114 PHE B CA 1
ATOM 2793 C C . PHE B 1 114 ? 1.072 12.43 0.607 1 98.19 114 PHE B C 1
ATOM 2795 O O . PHE B 1 114 ? 1.703 11.367 0.667 1 98.19 114 PHE B O 1
ATOM 2802 N N . LEU B 1 115 ? -0.073 12.508 -0.053 1 98.38 115 LEU B N 1
ATOM 2803 C CA . LEU B 1 115 ? -0.569 11.375 -0.829 1 98.38 115 LEU B CA 1
ATOM 2804 C C . LEU B 1 115 ? 0.385 11.039 -1.972 1 98.38 115 LEU B C 1
ATOM 2806 O O . LEU B 1 115 ? 0.596 9.867 -2.285 1 98.38 115 LEU B O 1
ATOM 2810 N N . GLU B 1 116 ? 0.932 12.078 -2.588 1 98.19 116 GLU B N 1
ATOM 2811 C CA . GLU B 1 116 ? 1.935 11.852 -3.625 1 98.19 116 GLU B CA 1
ATOM 2812 C C . GLU B 1 116 ? 3.162 11.141 -3.061 1 98.19 116 GLU B C 1
ATOM 2814 O O . GLU B 1 116 ? 3.715 10.242 -3.701 1 98.19 116 GLU B O 1
ATOM 2819 N N . ARG B 1 117 ? 3.57 11.562 -1.897 1 98.06 117 ARG B N 1
ATOM 2820 C CA . ARG B 1 117 ? 4.703 10.898 -1.263 1 98.06 117 ARG B CA 1
ATOM 2821 C C . ARG B 1 117 ? 4.379 9.438 -0.96 1 98.06 117 ARG B C 1
ATOM 2823 O O . ARG B 1 117 ? 5.242 8.562 -1.094 1 98.06 117 ARG B O 1
ATOM 2830 N N . SER B 1 118 ? 3.152 9.156 -0.541 1 98.56 118 SER B N 1
ATOM 2831 C CA . SER B 1 118 ? 2.709 7.789 -0.287 1 98.56 118 SER B CA 1
ATOM 2832 C C . SER B 1 118 ? 2.875 6.918 -1.525 1 98.56 118 SER B C 1
ATOM 2834 O O . SER B 1 118 ? 3.404 5.805 -1.441 1 98.56 118 SER B O 1
ATOM 2836 N N . VAL B 1 119 ? 2.471 7.414 -2.621 1 98.25 119 VAL B N 1
ATOM 2837 C CA . VAL B 1 119 ? 2.572 6.688 -3.885 1 98.25 119 VAL B CA 1
ATOM 2838 C C . VAL B 1 119 ? 4.043 6.438 -4.219 1 98.25 119 VAL B C 1
ATOM 2840 O O . VAL B 1 119 ? 4.418 5.324 -4.59 1 98.25 119 VAL B O 1
ATOM 2843 N N . LYS B 1 120 ? 4.855 7.449 -4.043 1 97.81 120 LYS B N 1
ATOM 2844 C CA . LYS B 1 120 ? 6.273 7.34 -4.387 1 97.81 120 LYS B CA 1
ATOM 2845 C C . LYS B 1 120 ? 6.969 6.305 -3.51 1 97.81 120 LYS B C 1
ATOM 2847 O O . LYS B 1 120 ? 7.785 5.52 -3.998 1 97.81 120 LYS B O 1
ATOM 2852 N N . GLU B 1 121 ? 6.684 6.312 -2.23 1 98.44 121 GLU B N 1
ATOM 2853 C CA . GLU B 1 121 ? 7.289 5.332 -1.334 1 98.44 121 GLU B CA 1
ATOM 2854 C C . GLU B 1 121 ? 6.879 3.91 -1.713 1 98.44 121 GLU B C 1
ATOM 2856 O O . GLU B 1 121 ? 7.691 2.986 -1.645 1 98.44 121 GLU B O 1
ATOM 2861 N N . ARG B 1 122 ? 5.68 3.713 -2.104 1 98.12 122 ARG B N 1
ATOM 2862 C CA . ARG B 1 122 ? 5.227 2.395 -2.535 1 98.12 122 ARG B CA 1
ATOM 2863 C C . ARG B 1 122 ? 5.941 1.96 -3.811 1 98.12 122 ARG B C 1
ATOM 2865 O O . ARG B 1 122 ? 6.34 0.801 -3.941 1 98.12 122 ARG B O 1
ATOM 2872 N N . GLU B 1 123 ? 6.035 2.869 -4.711 1 97.81 123 GLU B N 1
ATOM 2873 C CA . GLU B 1 123 ? 6.754 2.57 -5.949 1 97.81 123 GLU B CA 1
ATOM 2874 C C . GLU B 1 123 ? 8.188 2.137 -5.664 1 97.81 123 GLU B C 1
ATOM 2876 O O . GLU B 1 123 ? 8.703 1.223 -6.309 1 97.81 123 GLU B O 1
ATOM 2881 N N . GLN B 1 124 ? 8.828 2.836 -4.754 1 98.25 124 GLN B N 1
ATOM 2882 C CA . GLN B 1 124 ? 10.195 2.477 -4.398 1 98.25 124 GLN B CA 1
ATOM 2883 C C . GLN B 1 124 ? 10.25 1.093 -3.758 1 98.25 124 GLN B C 1
ATOM 2885 O O . GLN B 1 124 ? 11.164 0.313 -4.031 1 98.25 124 GLN B O 1
ATOM 2890 N N . ALA B 1 125 ? 9.242 0.777 -2.947 1 98.5 125 ALA B N 1
ATOM 2891 C CA . ALA B 1 125 ? 9.164 -0.567 -2.381 1 98.5 125 ALA B CA 1
ATOM 2892 C C . ALA B 1 125 ? 9.031 -1.619 -3.479 1 98.5 125 ALA B C 1
ATOM 2894 O O . ALA B 1 125 ? 9.703 -2.656 -3.434 1 98.5 125 ALA B O 1
ATOM 2895 N N . GLU B 1 126 ? 8.211 -1.351 -4.41 1 98.06 126 GLU B N 1
ATOM 2896 C CA . GLU B 1 126 ? 7.98 -2.289 -5.508 1 98.06 126 GLU B CA 1
ATOM 2897 C C . GLU B 1 126 ? 9.242 -2.482 -6.34 1 98.06 126 GLU B C 1
ATOM 2899 O O . GLU B 1 126 ? 9.555 -3.6 -6.758 1 98.06 126 GLU B O 1
ATOM 2904 N N . LYS B 1 127 ? 9.969 -1.393 -6.582 1 97.81 127 LYS B N 1
ATOM 2905 C CA . LYS B 1 127 ? 11.234 -1.495 -7.293 1 97.81 127 LYS B CA 1
ATOM 2906 C C . LYS B 1 127 ? 12.219 -2.383 -6.539 1 97.81 127 LYS B C 1
ATOM 2908 O O . LYS B 1 127 ? 12.953 -3.164 -7.148 1 97.81 127 LYS B O 1
ATOM 2913 N N . LEU B 1 128 ? 12.25 -2.254 -5.285 1 98.38 128 LEU B N 1
ATOM 2914 C CA . LEU B 1 128 ? 13.133 -3.074 -4.465 1 98.38 128 LEU B CA 1
ATOM 2915 C C . LEU B 1 128 ? 12.719 -4.543 -4.523 1 98.38 128 LEU B C 1
ATOM 2917 O O . LEU B 1 128 ? 13.57 -5.43 -4.57 1 98.38 128 LEU B O 1
ATOM 2921 N N . LEU B 1 129 ? 11.438 -4.781 -4.535 1 98.31 129 LEU B N 1
ATOM 2922 C CA . LEU B 1 129 ? 10.922 -6.141 -4.648 1 98.31 129 LEU B CA 1
ATOM 2923 C C . LEU B 1 129 ? 11.344 -6.773 -5.973 1 98.31 129 LEU B C 1
ATOM 2925 O O . LEU B 1 129 ? 11.828 -7.906 -5.996 1 98.31 129 LEU B O 1
ATOM 2929 N N . GLU B 1 130 ? 11.164 -5.992 -6.961 1 97.38 130 GLU B N 1
ATOM 2930 C CA . GLU B 1 130 ? 11.562 -6.469 -8.281 1 97.38 130 GLU B CA 1
ATOM 2931 C C . GLU B 1 130 ? 13.055 -6.766 -8.336 1 97.38 130 GLU B C 1
ATOM 2933 O O . GLU B 1 130 ? 13.477 -7.75 -8.945 1 97.38 130 GLU B O 1
ATOM 2938 N N . TYR B 1 131 ? 13.859 -5.914 -7.715 1 97.12 131 TYR B N 1
ATOM 2939 C CA . TYR B 1 131 ? 15.312 -6.09 -7.707 1 97.12 131 TYR B CA 1
ATOM 2940 C C . TYR B 1 131 ? 15.703 -7.355 -6.953 1 97.12 131 TYR B C 1
ATOM 2942 O O . TYR B 1 131 ? 16.609 -8.078 -7.375 1 97.12 131 TYR B O 1
ATOM 2950 N N . GLN B 1 132 ? 15.039 -7.586 -5.848 1 96.5 132 GLN B N 1
ATOM 2951 C CA . GLN B 1 132 ? 15.266 -8.812 -5.082 1 96.5 132 GLN B CA 1
ATOM 2952 C C . GLN B 1 132 ? 15.062 -10.047 -5.953 1 96.5 132 GLN B C 1
ATOM 2954 O O . GLN B 1 132 ? 15.906 -10.945 -5.969 1 96.5 132 GLN B O 1
ATOM 2959 N N . ASN B 1 133 ? 14.023 -10.016 -6.688 1 95.44 133 ASN B N 1
ATOM 2960 C CA . ASN B 1 133 ? 13.742 -11.133 -7.578 1 95.44 133 ASN B CA 1
ATOM 2961 C C . ASN B 1 133 ? 14.766 -11.227 -8.703 1 95.44 133 ASN B C 1
ATOM 2963 O O . ASN B 1 133 ? 15.203 -12.328 -9.062 1 95.44 133 ASN B O 1
ATOM 2967 N N . LEU B 1 134 ? 15.109 -10.062 -9.242 1 96.06 134 LEU B N 1
ATOM 2968 C CA . LEU B 1 134 ? 16.094 -10.008 -10.32 1 96.06 134 LEU B CA 1
ATOM 2969 C C . LEU B 1 134 ? 17.406 -10.664 -9.906 1 96.06 134 LEU B C 1
ATOM 2971 O O . LEU B 1 134 ? 18.031 -11.367 -10.695 1 96.06 134 LEU B O 1
ATOM 2975 N N . ARG B 1 135 ? 17.75 -10.492 -8.609 1 96 135 ARG B N 1
ATOM 2976 C CA . ARG B 1 135 ? 19.062 -10.93 -8.141 1 96 135 ARG B CA 1
ATOM 2977 C C . ARG B 1 135 ? 18.969 -12.312 -7.5 1 96 135 ARG B C 1
ATOM 2979 O O . ARG B 1 135 ? 19.969 -12.828 -6.977 1 96 135 ARG B O 1
ATOM 2986 N N . GLY B 1 136 ? 17.797 -12.906 -7.531 1 94.88 136 GLY B N 1
ATOM 2987 C CA . GLY B 1 136 ? 17.625 -14.258 -7.035 1 94.88 136 GLY B CA 1
ATOM 2988 C C . GLY B 1 136 ? 17.453 -14.328 -5.531 1 94.88 136 GLY B C 1
ATOM 2989 O O . GLY B 1 136 ? 17.672 -15.375 -4.918 1 94.88 136 GLY B O 1
ATOM 2990 N N . GLY B 1 137 ? 17.094 -13.195 -4.91 1 94.94 137 GLY B N 1
ATOM 2991 C CA . GLY B 1 137 ? 16.812 -13.18 -3.484 1 94.94 137 GLY B CA 1
ATOM 2992 C C . GLY B 1 137 ? 15.398 -13.617 -3.146 1 94.94 137 GLY B C 1
ATOM 2993 O O . GLY B 1 137 ? 14.562 -13.773 -4.039 1 94.94 137 GLY B O 1
ATOM 2994 N N . ARG B 1 138 ? 15.227 -13.812 -1.844 1 94.88 138 ARG B N 1
ATOM 2995 C CA . ARG B 1 138 ? 13.906 -14.18 -1.354 1 94.88 138 ARG B CA 1
ATOM 2996 C C . ARG B 1 138 ? 13.227 -13 -0.66 1 94.88 138 ARG B C 1
ATOM 2998 O O . ARG B 1 138 ? 13.812 -12.383 0.235 1 94.88 138 ARG B O 1
ATOM 3005 N N . ILE B 1 139 ? 12.055 -12.812 -1.11 1 96.44 139 ILE B N 1
ATOM 3006 C CA . ILE B 1 139 ? 1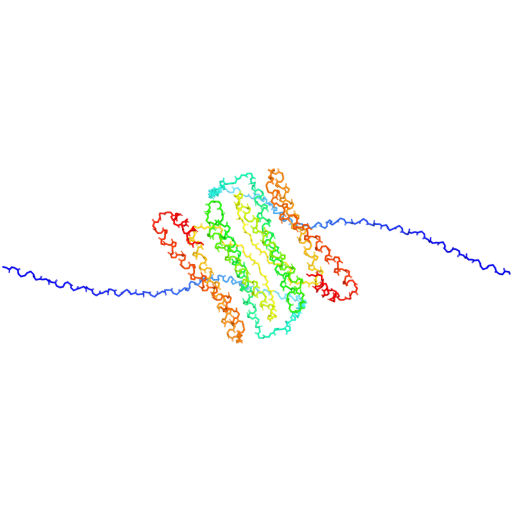1.266 -11.719 -0.541 1 96.44 139 ILE B CA 1
ATOM 3007 C C . ILE B 1 139 ? 10.609 -12.188 0.758 1 96.44 139 ILE B C 1
ATOM 3009 O O . ILE B 1 139 ? 9.969 -13.234 0.796 1 96.44 139 ILE B O 1
ATOM 3013 N N . LEU B 1 140 ? 10.805 -11.453 1.765 1 96.19 140 LEU B N 1
ATOM 3014 C CA . LEU B 1 140 ? 10.18 -11.695 3.062 1 96.19 140 LEU B CA 1
ATOM 3015 C C . LEU B 1 140 ? 9.391 -10.469 3.52 1 96.19 140 LEU B C 1
ATOM 3017 O O . LEU B 1 140 ? 9.945 -9.578 4.168 1 96.19 140 LEU B O 1
ATOM 3021 N N . LEU B 1 141 ? 8.102 -10.5 3.254 1 97.06 141 LEU B N 1
ATOM 3022 C CA . LEU B 1 141 ? 7.246 -9.391 3.668 1 97.06 141 LEU B CA 1
ATOM 3023 C C . LEU B 1 141 ? 6.879 -9.516 5.141 1 97.06 141 LEU B C 1
ATOM 3025 O O . LEU B 1 141 ? 6.641 -10.617 5.641 1 97.06 141 LEU B O 1
ATOM 3029 N N . GLN B 1 142 ? 6.832 -8.359 5.801 1 97.06 142 GLN B N 1
ATOM 3030 C CA . GLN B 1 142 ? 6.562 -8.312 7.234 1 97.06 142 GLN B CA 1
ATOM 3031 C C . GLN B 1 142 ? 5.309 -7.492 7.527 1 97.06 142 GLN B C 1
ATOM 3033 O O . GLN B 1 142 ? 4.801 -6.785 6.652 1 97.06 142 GLN B O 1
ATOM 3038 N N . THR B 1 143 ? 4.867 -7.707 8.758 1 98.31 143 THR B N 1
ATOM 3039 C CA . THR B 1 143 ? 3.742 -6.906 9.227 1 98.31 143 THR B CA 1
ATOM 3040 C C . THR B 1 143 ? 4.051 -5.414 9.109 1 98.31 143 THR B C 1
ATOM 3042 O O . THR B 1 143 ? 5.156 -4.977 9.422 1 98.31 143 THR B O 1
ATOM 3045 N N . ILE B 1 144 ? 3.074 -4.723 8.648 1 98.06 144 ILE B N 1
ATOM 3046 C CA . ILE B 1 144 ? 3.164 -3.27 8.602 1 98.06 144 ILE B CA 1
ATOM 3047 C C . ILE B 1 144 ? 2.377 -2.67 9.766 1 98.06 144 ILE B C 1
ATOM 3049 O O . ILE B 1 144 ? 1.154 -2.809 9.836 1 98.06 144 ILE B O 1
ATOM 3053 N N . ALA B 1 145 ? 3.113 -2.008 10.641 1 96.94 145 ALA B N 1
ATOM 3054 C CA . ALA B 1 145 ? 2.471 -1.4 11.805 1 96.94 145 ALA B CA 1
ATOM 3055 C C . ALA B 1 145 ? 1.563 -0.245 11.383 1 96.94 145 ALA B C 1
ATOM 3057 O O . ALA B 1 145 ? 1.829 0.435 10.391 1 96.94 145 ALA B O 1
ATOM 3058 N N . LYS B 1 146 ? 0.522 -0.07 12.141 1 97.06 146 LYS B N 1
ATOM 3059 C CA . LYS B 1 146 ? -0.291 1.12 11.906 1 97.06 146 LYS B CA 1
ATOM 3060 C C . LYS B 1 146 ? 0.542 2.391 12.047 1 97.06 146 LYS B C 1
ATOM 3062 O O . LYS B 1 146 ? 1.561 2.398 12.742 1 97.06 146 LYS B O 1
ATOM 3067 N N . PRO B 1 147 ? 0.107 3.438 11.375 1 96.25 147 PRO B N 1
ATOM 3068 C CA . PRO B 1 147 ? 0.835 4.695 11.555 1 96.25 147 PRO B CA 1
ATOM 3069 C C . PRO B 1 147 ? 0.957 5.105 13.023 1 96.25 147 PRO B C 1
ATOM 3071 O O . PRO B 1 147 ? 0.012 4.934 13.797 1 96.25 147 PRO B O 1
ATOM 3074 N N . SER B 1 148 ? 2.105 5.66 13.375 1 94 148 SER B N 1
ATOM 3075 C CA . SER B 1 148 ? 2.42 5.969 14.766 1 94 148 SER B CA 1
ATOM 3076 C C . SER B 1 148 ? 1.622 7.172 15.258 1 94 148 SER B C 1
ATOM 3078 O O . SER B 1 148 ? 1.438 7.348 16.469 1 94 148 SER B O 1
ATOM 3080 N N . ARG B 1 149 ? 1.256 8 14.328 1 93.44 149 ARG B N 1
ATOM 3081 C CA . ARG B 1 149 ? 0.465 9.188 14.633 1 93.44 149 ARG B CA 1
ATOM 3082 C C . ARG B 1 149 ? -0.729 9.305 13.688 1 93.44 149 ARG B C 1
ATOM 3084 O O . ARG B 1 149 ? -0.641 8.938 12.516 1 93.44 149 ARG B O 1
ATOM 3091 N N . ASP B 1 150 ? -1.827 9.852 14.281 1 90.31 150 ASP B N 1
ATOM 3092 C CA . ASP B 1 150 ? -2.998 10.055 13.43 1 90.31 150 ASP B CA 1
ATOM 3093 C C . ASP B 1 150 ? -3.564 11.461 13.609 1 90.31 150 ASP B C 1
ATOM 3095 O O . ASP B 1 150 ? -4.633 11.773 13.078 1 90.31 150 ASP B O 1
ATOM 3099 N N . ASP B 1 151 ? -2.863 12.281 14.359 1 92.69 151 ASP B N 1
ATOM 3100 C CA . ASP B 1 151 ? -3.193 13.688 14.547 1 92.69 151 ASP B CA 1
ATOM 3101 C C . ASP B 1 151 ? -1.942 14.562 14.469 1 92.69 151 ASP B C 1
ATOM 3103 O O . ASP B 1 151 ? -0.839 14.102 14.773 1 92.69 151 ASP B O 1
ATOM 3107 N N . TRP B 1 152 ? -2.229 15.812 14.016 1 93.75 152 TRP B N 1
ATOM 3108 C CA . TRP B 1 152 ? -1.101 16.703 13.766 1 93.75 152 TRP B CA 1
ATOM 3109 C C . TRP B 1 152 ? -1.411 18.125 14.242 1 93.75 152 TRP B C 1
ATOM 3111 O O . TRP B 1 152 ? -2.545 18.594 14.117 1 93.75 152 TRP B O 1
ATOM 3121 N N . LYS B 1 153 ? -0.402 18.797 14.852 1 89.69 153 LYS B N 1
ATOM 3122 C CA . LYS B 1 153 ? -0.51 20.203 15.25 1 89.69 153 LYS B CA 1
ATOM 3123 C C . LYS B 1 153 ? -0.161 21.141 14.094 1 89.69 153 LYS B C 1
ATOM 3125 O O . LYS B 1 153 ? 0.815 21.891 14.164 1 89.69 153 LYS B O 1
ATOM 3130 N N . GLY B 1 154 ? -0.831 21.016 12.914 1 89.5 154 GLY B N 1
ATOM 3131 C CA . GLY B 1 154 ? -0.667 21.859 11.742 1 89.5 154 GLY B CA 1
ATOM 3132 C C . GLY B 1 154 ? 0.35 21.312 10.758 1 89.5 154 GLY B C 1
ATOM 3133 O O . GLY B 1 154 ? 0.905 20.234 10.961 1 89.5 154 GLY B O 1
ATOM 3134 N N . GLY B 1 155 ? 0.475 22.062 9.68 1 92.81 155 GLY B N 1
ATOM 3135 C CA . GLY B 1 155 ? 1.352 21.672 8.594 1 92.81 155 GLY B CA 1
ATOM 3136 C C . GLY B 1 155 ? 2.818 21.641 8.984 1 92.81 155 GLY B C 1
ATOM 3137 O O . GLY B 1 155 ? 3.574 20.781 8.516 1 92.81 155 GLY B O 1
ATOM 3138 N N . LEU B 1 156 ? 3.201 22.578 9.828 1 92.81 156 LEU B N 1
ATOM 3139 C CA . LEU B 1 156 ? 4.602 22.641 10.242 1 92.81 156 LEU B CA 1
ATOM 3140 C C . LEU B 1 156 ? 4.992 21.391 11.008 1 92.81 156 LEU B C 1
ATOM 3142 O O . LEU B 1 156 ? 6.066 20.828 10.781 1 92.81 156 LEU B O 1
ATOM 3146 N N . ASP B 1 157 ? 4.18 20.953 11.859 1 95.25 157 ASP B N 1
ATOM 3147 C CA . ASP B 1 157 ? 4.398 19.734 12.625 1 95.25 157 ASP B CA 1
ATOM 3148 C C . ASP B 1 157 ? 4.543 18.531 11.703 1 95.25 157 ASP B C 1
ATOM 3150 O O . ASP B 1 157 ? 5.488 17.75 11.828 1 95.25 157 ASP B O 1
ATOM 3154 N N . ALA B 1 158 ? 3.652 18.391 10.758 1 96.81 158 ALA B N 1
ATOM 3155 C CA . ALA B 1 158 ? 3.648 17.281 9.812 1 96.81 158 ALA B CA 1
ATOM 3156 C C . ALA B 1 158 ? 4.887 17.297 8.93 1 96.81 158 ALA B C 1
ATOM 3158 O O . ALA B 1 158 ? 5.488 16.266 8.656 1 96.81 158 ALA B O 1
ATOM 3159 N N . MET B 1 159 ? 5.27 18.48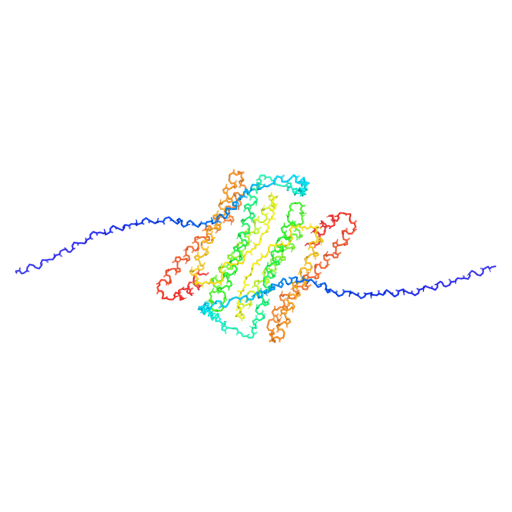4 8.484 1 96.81 159 MET B N 1
ATOM 3160 C CA . MET B 1 159 ? 6.453 18.609 7.637 1 96.81 159 MET B CA 1
ATOM 3161 C C . MET B 1 159 ? 7.719 18.281 8.422 1 96.81 159 MET B C 1
ATOM 3163 O O . MET B 1 159 ? 8.633 17.641 7.891 1 96.81 159 MET B O 1
ATOM 3167 N N . THR B 1 160 ? 7.777 18.688 9.641 1 97.19 160 THR B N 1
ATOM 3168 C CA . THR B 1 160 ? 8.93 18.391 10.484 1 97.19 160 THR B CA 1
ATOM 3169 C C . THR B 1 160 ? 9.062 16.891 10.727 1 97.19 160 THR B C 1
ATOM 3171 O O . THR B 1 160 ? 10.156 16.328 10.617 1 97.19 160 THR B O 1
ATOM 3174 N N . PHE B 1 161 ? 7.977 16.344 11.023 1 98.06 161 PHE B N 1
ATOM 3175 C CA . PHE B 1 161 ? 7.949 14.883 11.164 1 98.06 161 PHE B CA 1
ATOM 3176 C C . PHE B 1 161 ? 8.461 14.211 9.891 1 98.06 161 PHE B C 1
ATOM 3178 O O . PHE B 1 161 ? 9.273 13.297 9.961 1 98.06 161 PHE B O 1
ATOM 3185 N N . SER B 1 162 ? 7.953 14.641 8.766 1 98.38 162 SER B N 1
ATOM 3186 C CA . SER B 1 162 ? 8.305 14.055 7.48 1 98.38 162 SER B CA 1
ATOM 3187 C C . SER B 1 162 ? 9.797 14.203 7.188 1 98.38 162 SER B C 1
ATOM 3189 O O . SER B 1 162 ? 10.422 13.297 6.641 1 98.38 162 SER B O 1
ATOM 3191 N N . LEU B 1 163 ? 10.328 15.352 7.516 1 98.12 163 LEU B N 1
ATOM 3192 C CA . LEU B 1 163 ? 11.758 15.57 7.312 1 98.12 163 LEU B CA 1
ATOM 3193 C C . LEU B 1 163 ? 12.578 14.562 8.109 1 98.12 163 LEU B C 1
ATOM 3195 O O . LEU B 1 163 ? 13.484 13.93 7.562 1 98.12 163 LEU B O 1
ATOM 3199 N N . ASP B 1 164 ? 12.234 14.422 9.352 1 98.19 164 ASP B N 1
ATOM 3200 C CA . ASP B 1 164 ? 12.945 13.453 10.188 1 98.19 164 ASP B CA 1
ATOM 3201 C C . ASP B 1 164 ? 12.766 12.039 9.656 1 98.19 164 ASP B C 1
ATOM 3203 O O . ASP B 1 164 ? 13.719 11.25 9.641 1 98.19 164 ASP B O 1
ATOM 3207 N N . TYR B 1 165 ? 11.586 11.711 9.227 1 97.88 165 TYR B N 1
ATOM 3208 C CA . TYR B 1 165 ? 11.289 10.398 8.672 1 97.88 165 TYR B CA 1
ATOM 3209 C C . TYR B 1 165 ? 12.117 10.125 7.422 1 97.88 165 TYR B C 1
ATOM 3211 O O . TYR B 1 165 ? 12.703 9.055 7.277 1 97.88 165 TYR B O 1
ATOM 3219 N N . GLN B 1 166 ? 12.156 11.109 6.586 1 98.44 166 GLN B N 1
ATOM 3220 C CA . GLN B 1 166 ? 12.898 10.961 5.34 1 98.44 166 GLN B CA 1
ATOM 3221 C C . GLN B 1 166 ? 14.398 10.852 5.598 1 98.44 166 GLN B C 1
ATOM 3223 O O . GLN B 1 166 ? 15.102 10.125 4.895 1 98.44 166 GLN B O 1
ATOM 3228 N N . LYS B 1 167 ? 14.891 11.555 6.562 1 98.06 167 LYS B N 1
ATOM 3229 C CA . LYS B 1 167 ? 16.297 11.422 6.941 1 98.06 167 LYS B CA 1
ATOM 3230 C C . LYS B 1 167 ? 16.594 10.016 7.438 1 98.06 167 LYS B C 1
ATOM 3232 O O . LYS B 1 167 ? 17.656 9.453 7.125 1 98.06 167 LYS B O 1
ATOM 3237 N N . THR B 1 168 ? 15.711 9.492 8.203 1 98 168 THR B N 1
ATOM 3238 C CA . THR B 1 168 ? 15.859 8.125 8.68 1 98 168 THR B CA 1
ATOM 3239 C C . THR B 1 168 ? 15.883 7.145 7.516 1 98 168 THR B C 1
ATOM 3241 O O . THR B 1 168 ? 16.734 6.246 7.465 1 98 168 THR B O 1
ATOM 3244 N N . LEU B 1 169 ? 14.969 7.301 6.574 1 98.06 169 LEU B N 1
ATOM 3245 C CA . LEU B 1 169 ? 14.938 6.445 5.391 1 98.06 169 LEU B CA 1
ATOM 3246 C C . LEU B 1 169 ? 16.234 6.566 4.602 1 98.06 169 LEU B C 1
ATOM 3248 O O . LEU B 1 169 ? 16.781 5.562 4.129 1 98.06 169 LEU B O 1
ATOM 3252 N N . ASN B 1 170 ? 16.688 7.793 4.477 1 97.81 170 ASN B N 1
ATOM 3253 C CA . ASN B 1 170 ? 17.938 8.016 3.764 1 97.81 170 ASN B CA 1
ATOM 3254 C C . ASN B 1 170 ? 19.094 7.277 4.43 1 97.81 170 ASN B C 1
ATOM 3256 O O . ASN B 1 170 ? 19.938 6.684 3.748 1 97.81 170 ASN B O 1
ATOM 3260 N N . THR B 1 171 ? 19.156 7.328 5.727 1 98.12 171 THR B N 1
ATOM 3261 C CA . THR B 1 171 ? 20.188 6.629 6.473 1 98.12 171 THR B CA 1
ATOM 3262 C C . THR B 1 171 ? 20.141 5.129 6.199 1 98.12 171 THR B C 1
ATOM 3264 O O . THR B 1 171 ? 21.172 4.484 6.035 1 98.12 171 THR B O 1
ATOM 3267 N N . CYS B 1 172 ? 18.953 4.598 6.137 1 97.69 172 CYS B N 1
ATOM 3268 C CA . CYS B 1 172 ? 18.781 3.176 5.855 1 97.69 172 CYS B CA 1
ATOM 3269 C C . CYS B 1 172 ? 19.281 2.834 4.457 1 97.69 172 CYS B C 1
ATOM 3271 O O . CYS B 1 172 ? 19.922 1.802 4.258 1 97.69 172 CYS B O 1
ATOM 3273 N N . ILE B 1 173 ? 18.984 3.666 3.457 1 98.25 173 ILE B N 1
ATOM 3274 C CA . ILE B 1 173 ? 19.453 3.451 2.094 1 98.25 173 ILE B CA 1
ATOM 3275 C C . ILE B 1 173 ? 20.984 3.492 2.062 1 98.25 173 ILE B C 1
ATOM 3277 O O . ILE B 1 173 ? 21.625 2.656 1.417 1 98.25 173 ILE B O 1
ATOM 3281 N N . LEU B 1 174 ? 21.531 4.449 2.758 1 97.56 174 LEU B N 1
ATOM 3282 C CA . LEU B 1 174 ? 22.984 4.59 2.812 1 97.56 174 LEU B CA 1
ATOM 3283 C C . LEU B 1 174 ? 23.625 3.365 3.459 1 97.56 174 LEU B C 1
ATOM 3285 O O . LEU B 1 174 ? 24.719 2.943 3.057 1 97.56 174 LEU B O 1
ATOM 3289 N N . ASP B 1 175 ? 22.984 2.812 4.426 1 97.5 175 ASP B N 1
ATOM 3290 C CA . ASP B 1 175 ? 23.5 1.609 5.078 1 97.5 175 ASP B CA 1
ATOM 3291 C C . ASP B 1 175 ? 23.547 0.435 4.102 1 97.5 175 ASP B C 1
ATOM 3293 O O . ASP B 1 175 ? 24.516 -0.317 4.07 1 97.5 175 ASP B O 1
ATOM 3297 N N . VAL B 1 176 ? 22.516 0.285 3.316 1 97.81 176 VAL B N 1
ATOM 3298 C CA . VAL B 1 176 ? 22.484 -0.769 2.307 1 97.81 176 VAL B CA 1
ATOM 3299 C C . VAL B 1 176 ? 23.594 -0.519 1.276 1 97.81 176 VAL B C 1
ATOM 3301 O O . VAL B 1 176 ? 24.266 -1.451 0.85 1 97.81 176 VAL B O 1
ATOM 3304 N N . HIS B 1 177 ? 23.734 0.723 0.908 1 97.31 177 HIS B N 1
ATOM 3305 C CA . HIS B 1 177 ? 24.766 1.1 -0.057 1 97.31 177 HIS B CA 1
ATOM 3306 C C . HIS B 1 177 ? 26.156 0.771 0.466 1 97.31 177 HIS B C 1
ATOM 3308 O O . HIS B 1 177 ? 27 0.26 -0.277 1 97.31 177 HIS B O 1
ATOM 3314 N N . ARG B 1 178 ? 26.422 1.071 1.702 1 97.06 178 ARG B N 1
ATOM 3315 C CA . ARG B 1 178 ? 27.703 0.772 2.324 1 97.06 178 ARG B CA 1
ATOM 3316 C C . ARG B 1 178 ? 27.984 -0.726 2.301 1 97.06 178 ARG B C 1
ATOM 3318 O O . ARG B 1 178 ? 29.109 -1.147 1.985 1 97.06 178 ARG B O 1
ATOM 3325 N N . ARG B 1 179 ? 26.969 -1.495 2.648 1 96.75 179 ARG B N 1
ATOM 3326 C CA . ARG B 1 179 ? 27.125 -2.945 2.607 1 96.75 179 ARG B CA 1
ATOM 3327 C C . ARG B 1 179 ? 27.438 -3.424 1.194 1 96.75 179 ARG B C 1
ATOM 3329 O O . ARG B 1 179 ? 28.297 -4.277 1.003 1 96.75 179 ARG B O 1
ATOM 3336 N N . ALA B 1 180 ? 26.75 -2.902 0.207 1 96.38 180 ALA B N 1
ATOM 3337 C CA . ALA B 1 180 ? 26.984 -3.248 -1.194 1 96.38 180 ALA B CA 1
ATOM 3338 C C . ALA B 1 180 ? 28.406 -2.91 -1.613 1 96.38 180 ALA B C 1
ATOM 3340 O O . ALA B 1 180 ? 29.062 -3.697 -2.303 1 96.38 180 ALA B O 1
ATOM 3341 N N . THR B 1 181 ? 28.844 -1.761 -1.189 1 96.44 181 THR B N 1
ATOM 3342 C CA . THR B 1 181 ? 30.203 -1.321 -1.487 1 96.44 181 THR B CA 1
ATOM 3343 C C . THR B 1 181 ? 31.234 -2.26 -0.853 1 96.44 181 THR B C 1
ATOM 3345 O O . THR B 1 181 ? 32.188 -2.693 -1.514 1 96.44 181 THR B O 1
ATOM 3348 N N . SER B 1 182 ? 31.031 -2.654 0.319 1 96.94 182 SER B N 1
ATOM 3349 C CA . SER B 1 182 ? 31.938 -3.551 1.033 1 96.94 182 SER B CA 1
ATOM 3350 C C . SER B 1 182 ? 32 -4.922 0.371 1 96.94 182 SER B C 1
ATOM 3352 O O . SER B 1 182 ? 33.031 -5.582 0.386 1 96.94 182 SER B O 1
ATOM 3354 N N . ASN B 1 183 ? 30.875 -5.305 -0.24 1 96.25 183 ASN B N 1
ATOM 3355 C CA . ASN B 1 183 ? 30.766 -6.605 -0.891 1 96.25 183 ASN B CA 1
ATOM 3356 C C . ASN B 1 183 ? 31.125 -6.523 -2.371 1 96.25 183 ASN B C 1
ATOM 3358 O O . ASN B 1 183 ? 30.938 -7.48 -3.117 1 96.25 183 ASN B O 1
ATOM 3362 N N . THR B 1 184 ? 31.594 -5.379 -2.85 1 95.25 184 THR B N 1
ATOM 3363 C CA . THR B 1 184 ? 31.969 -5.141 -4.242 1 95.25 184 THR B CA 1
ATOM 3364 C C . THR B 1 184 ? 30.812 -5.484 -5.172 1 95.25 184 THR B C 1
ATOM 3366 O O . THR B 1 184 ? 30.984 -6.242 -6.129 1 95.25 184 THR B O 1
ATOM 3369 N N . ASP B 1 185 ? 29.656 -4.93 -4.945 1 96.31 185 ASP B N 1
ATOM 3370 C CA . ASP B 1 185 ? 28.453 -5.07 -5.754 1 96.31 185 ASP B CA 1
ATOM 3371 C C . ASP B 1 185 ? 28.094 -3.754 -6.438 1 96.31 185 ASP B C 1
ATOM 3373 O O . ASP B 1 185 ? 27.125 -3.086 -6.043 1 96.31 185 ASP B O 1
ATOM 3377 N N . PRO B 1 186 ? 28.766 -3.42 -7.504 1 94.81 186 PRO B N 1
ATOM 3378 C CA . PRO B 1 186 ? 28.547 -2.125 -8.148 1 94.81 186 PRO B CA 1
ATOM 3379 C C . PRO B 1 186 ? 27.156 -1.996 -8.758 1 94.81 186 PRO B C 1
ATOM 3381 O O . PRO B 1 186 ? 26.625 -0.886 -8.883 1 94.81 186 PRO B O 1
ATOM 3384 N N . HIS B 1 187 ? 26.578 -3.08 -9.133 1 95.44 187 HIS B N 1
ATOM 3385 C CA . HIS B 1 187 ? 25.234 -3.016 -9.695 1 95.44 187 HIS B CA 1
ATOM 3386 C C . HIS B 1 187 ? 24.234 -2.521 -8.664 1 95.44 187 HIS B C 1
ATOM 3388 O O . HIS B 1 187 ? 23.391 -1.668 -8.969 1 95.44 187 HIS B O 1
ATOM 3394 N N . LEU B 1 188 ? 24.297 -3.078 -7.461 1 96.69 188 LEU B N 1
ATOM 3395 C CA . LEU B 1 188 ? 23.406 -2.635 -6.398 1 96.69 188 LEU B CA 1
ATOM 3396 C C . LEU B 1 188 ? 23.688 -1.185 -6.02 1 96.69 188 LEU B C 1
ATOM 3398 O O . LEU B 1 188 ? 22.75 -0.413 -5.77 1 96.69 188 LEU B O 1
ATOM 3402 N N . CYS B 1 189 ? 24.938 -0.81 -5.969 1 96.38 189 CYS B N 1
ATOM 3403 C CA . CYS B 1 189 ? 25.281 0.579 -5.688 1 96.38 189 CYS B CA 1
ATOM 3404 C C . CYS B 1 189 ? 24.625 1.521 -6.688 1 96.38 189 CYS B C 1
ATOM 3406 O O . CYS B 1 189 ? 23.969 2.494 -6.297 1 96.38 189 CYS B O 1
ATOM 3408 N N . ASP B 1 190 ? 24.75 1.176 -7.91 1 95.75 190 ASP B N 1
ATOM 3409 C CA . ASP B 1 190 ? 24.172 1.996 -8.969 1 95.75 190 ASP B CA 1
ATOM 3410 C C . ASP B 1 190 ? 22.641 2.025 -8.883 1 95.75 190 ASP B C 1
ATOM 3412 O O . ASP B 1 190 ? 22.031 3.076 -9.062 1 95.75 190 ASP B O 1
ATOM 3416 N N . PHE B 1 191 ? 22.078 0.89 -8.539 1 97.56 191 PHE B N 1
ATOM 3417 C CA . PHE B 1 191 ? 20.641 0.762 -8.414 1 97.56 191 PHE B CA 1
ATOM 3418 C C . PHE B 1 191 ? 20.094 1.695 -7.336 1 97.56 191 PHE B C 1
ATOM 3420 O O . PHE B 1 191 ? 19.031 2.283 -7.488 1 97.56 191 PHE B O 1
ATOM 3427 N N . LEU B 1 192 ? 20.812 1.889 -6.273 1 97.69 192 LEU B N 1
ATOM 3428 C CA . LEU B 1 192 ? 20.375 2.682 -5.133 1 97.69 192 LEU B CA 1
ATOM 3429 C C . LEU B 1 192 ? 20.625 4.168 -5.371 1 97.69 192 LEU B C 1
ATOM 3431 O O . LEU B 1 192 ? 19.922 5.016 -4.809 1 97.69 192 LEU B O 1
ATOM 3435 N N . GLU B 1 193 ? 21.547 4.516 -6.168 1 93.94 193 GLU B N 1
ATOM 3436 C CA . GLU B 1 193 ? 21.969 5.898 -6.32 1 93.94 193 GLU B CA 1
ATOM 3437 C C . GLU B 1 193 ? 20.953 6.707 -7.125 1 93.94 193 GLU B C 1
ATOM 3439 O O . GLU B 1 193 ? 20.562 7.805 -6.719 1 93.94 193 GLU B O 1
ATOM 3444 N N . GLN B 1 194 ? 20.391 6.23 -8.203 1 88.12 194 GLN B N 1
ATOM 3445 C CA . GLN B 1 194 ? 19.547 7.047 -9.062 1 88.12 194 GLN B CA 1
ATOM 3446 C C . GLN B 1 194 ? 18.109 7.09 -8.555 1 88.12 194 GLN B C 1
ATOM 3448 O O . GLN B 1 194 ? 17.672 8.109 -8.016 1 88.12 194 GLN B O 1
ATOM 3453 N N . PRO B 1 195 ? 17.5 6.09 -8.453 1 87.69 195 PRO B N 1
ATOM 3454 C CA . PRO B 1 195 ? 16.078 6.195 -8.117 1 87.69 195 PRO B CA 1
ATOM 3455 C C . PRO B 1 195 ? 15.844 6.457 -6.633 1 87.69 195 PRO B C 1
ATOM 3457 O O . PRO B 1 195 ? 14.812 7.027 -6.258 1 87.69 195 PRO B O 1
ATOM 3460 N N . PHE B 1 196 ? 16.844 6.195 -5.801 1 96.31 196 PHE B N 1
ATOM 3461 C CA . PHE B 1 196 ? 16.578 6.27 -4.371 1 96.31 196 PHE B CA 1
ATOM 3462 C C . PHE B 1 196 ? 17.312 7.445 -3.74 1 96.31 196 PHE B C 1
ATOM 3464 O O . PHE B 1 196 ? 16.688 8.328 -3.152 1 96.31 196 PHE B O 1
ATOM 3471 N N . LEU B 1 197 ? 18.594 7.535 -3.896 1 96.19 197 LEU B N 1
ATOM 3472 C CA . LEU B 1 197 ? 19.375 8.562 -3.207 1 96.19 197 LEU B CA 1
ATOM 3473 C C . LEU B 1 197 ? 19.062 9.945 -3.775 1 96.19 197 LEU B C 1
ATOM 3475 O O . LEU B 1 197 ? 18.969 10.922 -3.027 1 96.19 197 LEU B O 1
ATOM 3479 N N . THR B 1 198 ? 18.906 10.031 -5.051 1 95.19 198 THR B N 1
ATOM 3480 C CA . THR B 1 198 ? 18.562 11.312 -5.656 1 95.19 198 THR B CA 1
ATOM 3481 C C . THR B 1 198 ? 17.203 11.797 -5.164 1 95.19 198 THR B C 1
ATOM 3483 O O . THR B 1 198 ? 17.078 12.945 -4.727 1 95.19 198 THR B O 1
ATOM 3486 N N . ASP B 1 199 ? 16.219 10.938 -5.211 1 96.31 199 ASP B N 1
ATOM 3487 C CA . ASP B 1 199 ? 14.898 11.297 -4.703 1 96.31 199 ASP B CA 1
ATOM 3488 C C . ASP B 1 199 ? 14.969 11.688 -3.23 1 96.31 199 ASP B C 1
ATOM 3490 O O . ASP B 1 199 ? 14.305 12.641 -2.807 1 96.31 199 ASP B O 1
ATOM 3494 N N . SER B 1 200 ? 15.781 10.992 -2.486 1 96.56 200 SER B N 1
ATOM 3495 C CA . SER B 1 200 ? 15.922 11.258 -1.059 1 96.56 200 SER B CA 1
ATOM 3496 C C . SER B 1 200 ? 16.453 12.664 -0.807 1 96.56 200 SER B C 1
ATOM 3498 O O . SER B 1 200 ? 15.867 13.43 -0.041 1 96.56 200 SER B O 1
ATOM 3500 N N . HIS B 1 201 ? 17.484 13.055 -1.481 1 94.94 201 HIS B N 1
ATOM 3501 C CA . HIS B 1 201 ? 18.078 14.367 -1.28 1 94.94 201 HIS B CA 1
ATOM 3502 C C . HIS B 1 201 ? 17.156 15.484 -1.736 1 94.94 201 HIS B C 1
ATOM 3504 O O . HIS B 1 201 ? 17.031 16.516 -1.065 1 94.94 201 HIS B O 1
ATOM 3510 N N . GLU B 1 202 ? 16.516 15.234 -2.797 1 96.25 202 GLU B N 1
ATOM 3511 C CA . GLU B 1 202 ? 15.562 16.219 -3.297 1 96.25 202 GLU B CA 1
ATOM 3512 C C . GLU B 1 202 ? 14.391 16.391 -2.334 1 96.25 202 GLU B C 1
ATOM 3514 O O . GLU B 1 202 ? 13.945 17.516 -2.088 1 96.25 202 GLU B O 1
ATOM 3519 N N . THR B 1 203 ? 13.961 15.32 -1.808 1 97.5 203 THR B N 1
ATOM 3520 C CA . THR B 1 203 ? 12.836 15.367 -0.88 1 97.5 203 THR B CA 1
ATOM 3521 C C . THR B 1 203 ? 13.234 16.062 0.421 1 97.5 203 THR B C 1
ATOM 3523 O O . THR B 1 203 ? 12.5 16.906 0.934 1 97.5 203 THR B O 1
ATOM 3526 N N . ILE B 1 204 ? 14.367 15.75 0.929 1 96.75 204 ILE B N 1
ATOM 3527 C CA . ILE B 1 204 ? 14.859 16.344 2.17 1 96.75 204 ILE B CA 1
ATOM 3528 C C . ILE B 1 204 ? 15.039 17.844 1.989 1 96.75 204 ILE B C 1
ATOM 3530 O O . ILE B 1 204 ? 14.617 18.625 2.842 1 96.75 204 ILE B O 1
ATOM 3534 N N . LYS B 1 205 ? 15.594 18.25 0.858 1 96.5 205 LYS B N 1
ATOM 3535 C CA . LYS B 1 205 ? 15.758 19.672 0.558 1 96.5 205 LYS B CA 1
ATOM 3536 C C . LYS B 1 205 ? 14.406 20.375 0.47 1 96.5 205 LYS B C 1
ATOM 3538 O O . LYS B 1 205 ? 14.219 21.438 1.056 1 96.5 205 LYS B O 1
ATOM 3543 N N . LYS B 1 206 ? 13.492 19.781 -0.227 1 96.31 206 LYS B N 1
ATOM 3544 C CA . LYS B 1 206 ? 12.156 20.344 -0.404 1 96.31 206 LYS B CA 1
ATOM 3545 C C . LYS B 1 206 ? 11.453 20.531 0.938 1 96.31 206 LYS B C 1
ATOM 3547 O O . LYS B 1 206 ? 10.875 21.578 1.206 1 96.31 206 LYS B O 1
ATOM 3552 N N . LEU B 1 207 ? 11.562 19.516 1.765 1 97.06 207 LEU B N 1
ATOM 3553 C CA . LEU B 1 207 ? 10.945 19.594 3.086 1 97.06 207 LEU B CA 1
ATOM 3554 C C . LEU B 1 207 ? 11.609 20.672 3.936 1 97.06 207 LEU B C 1
ATOM 3556 O O . LEU B 1 207 ? 10.93 21.406 4.656 1 97.06 207 LEU B O 1
ATOM 3560 N N . GLY B 1 208 ? 12.914 20.75 3.873 1 95.19 208 GLY B N 1
ATOM 3561 C CA . GLY B 1 208 ? 13.617 21.828 4.555 1 95.19 208 GLY B CA 1
ATOM 3562 C C . GLY B 1 208 ? 13.148 23.219 4.133 1 95.19 208 GLY B C 1
ATOM 3563 O O . GLY B 1 208 ? 12.93 24.094 4.973 1 95.19 208 GLY B O 1
ATOM 3564 N N . ASP B 1 209 ? 12.969 23.391 2.807 1 92.81 209 ASP B N 1
ATOM 3565 C CA . ASP B 1 209 ? 12.477 24.656 2.277 1 92.81 209 ASP B CA 1
ATOM 3566 C C . ASP B 1 209 ? 11.078 24.969 2.797 1 92.81 209 ASP B C 1
ATOM 3568 O O . ASP B 1 209 ? 10.789 26.109 3.178 1 92.81 209 ASP B O 1
ATOM 3572 N N . TYR B 1 210 ? 10.25 24.016 2.82 1 93.88 210 TYR B N 1
ATOM 3573 C CA . TYR B 1 210 ? 8.875 24.203 3.279 1 93.88 210 TYR B CA 1
ATOM 3574 C C . TYR B 1 210 ? 8.836 24.578 4.754 1 93.88 210 TYR B C 1
ATOM 3576 O O . TYR B 1 210 ? 8.094 25.469 5.156 1 93.88 210 TYR B O 1
ATOM 3584 N N . ILE B 1 211 ? 9.664 23.922 5.547 1 94.06 211 ILE B N 1
ATOM 3585 C CA . ILE B 1 211 ? 9.719 24.203 6.977 1 94.06 211 ILE B CA 1
ATOM 3586 C C . ILE B 1 211 ? 10.219 25.641 7.203 1 94.06 211 ILE B C 1
ATOM 3588 O O . ILE B 1 211 ? 9.672 26.359 8.031 1 94.06 211 ILE B O 1
ATOM 3592 N N . GLY B 1 212 ? 11.227 26.031 6.461 1 90.69 212 GLY B N 1
ATOM 3593 C CA . GLY B 1 212 ? 11.695 27.406 6.543 1 90.69 212 GLY B CA 1
ATOM 3594 C C . GLY B 1 212 ? 10.625 28.422 6.211 1 90.69 212 GLY B C 1
ATOM 3595 O O . GLY B 1 212 ? 10.445 29.406 6.941 1 90.69 212 GLY B O 1
AT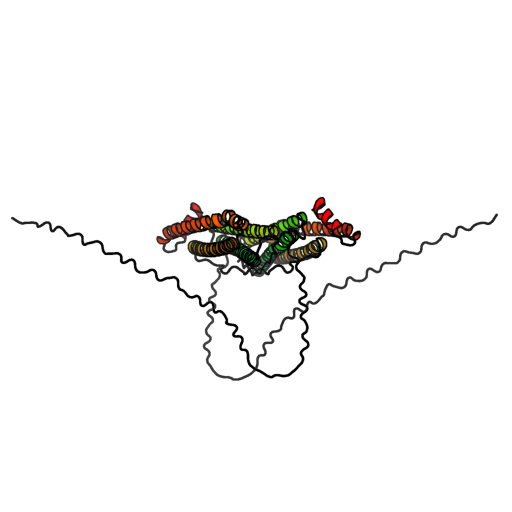OM 3596 N N . SER B 1 213 ? 9.914 28.156 5.129 1 89 213 SER B N 1
ATOM 3597 C CA . SER B 1 213 ? 8.844 29.047 4.688 1 89 213 SER B CA 1
ATOM 3598 C C . SER B 1 213 ? 7.711 29.094 5.703 1 89 213 SER B C 1
ATOM 3600 O O . SER B 1 213 ? 7.227 30.172 6.055 1 89 213 SER B O 1
ATOM 3602 N N . LEU B 1 214 ? 7.289 27.969 6.215 1 90.56 214 LEU B N 1
ATOM 3603 C CA . LEU B 1 214 ? 6.188 27.875 7.168 1 90.56 214 LEU B CA 1
ATOM 3604 C C . LEU B 1 214 ? 6.547 28.562 8.484 1 90.56 214 LEU B C 1
ATOM 3606 O O . LEU B 1 214 ? 5.711 29.234 9.086 1 90.56 214 LEU B O 1
ATOM 3610 N N . THR B 1 215 ? 7.809 28.375 8.891 1 89.75 215 THR B N 1
ATOM 3611 C CA . THR B 1 215 ? 8.281 29.016 10.117 1 89.75 215 THR B CA 1
ATOM 3612 C C . THR B 1 215 ? 8.234 30.531 9.984 1 89.75 215 THR B C 1
ATOM 3614 O O . THR B 1 215 ? 7.801 31.219 10.914 1 89.75 215 THR B O 1
ATOM 3617 N N . ARG B 1 216 ? 8.531 31 8.859 1 84.94 216 ARG B N 1
ATOM 3618 C CA . ARG B 1 216 ? 8.523 32.438 8.617 1 84.94 216 ARG B CA 1
ATOM 3619 C C . ARG B 1 216 ? 7.102 32.969 8.609 1 84.94 216 ARG B C 1
ATOM 3621 O O . ARG B 1 216 ? 6.832 34.031 9.195 1 84.94 216 ARG B O 1
ATOM 3628 N N . ILE B 1 217 ? 6.234 32.219 7.953 1 83 217 ILE B N 1
ATOM 3629 C CA . ILE B 1 217 ? 4.867 32.688 7.758 1 83 217 ILE B CA 1
ATOM 3630 C C . ILE B 1 217 ? 4.098 32.594 9.07 1 83 217 ILE B C 1
ATOM 3632 O O . ILE B 1 217 ? 3.271 33.469 9.367 1 83 217 ILE B O 1
ATOM 3636 N N . THR B 1 218 ? 4.414 31.625 9.898 1 81.81 218 THR B N 1
ATOM 3637 C CA . THR B 1 218 ? 3.617 31.422 11.102 1 81.81 218 THR B CA 1
ATOM 3638 C C . THR B 1 218 ? 4.203 32.188 12.281 1 81.81 218 THR B C 1
ATOM 3640 O O . THR B 1 218 ? 3.541 32.375 13.305 1 81.81 218 THR B O 1
ATOM 3643 N N . ALA B 1 219 ? 5.434 32.625 12.211 1 77.75 219 ALA B N 1
ATOM 3644 C CA . ALA B 1 219 ? 6.086 33.375 13.273 1 77.75 219 ALA B CA 1
ATOM 3645 C C . ALA B 1 219 ? 5.336 34.688 13.562 1 77.75 219 ALA B C 1
ATOM 3647 O O . ALA B 1 219 ? 5.371 35.188 14.688 1 77.75 219 ALA B O 1
ATOM 3648 N N . SER B 1 220 ? 4.711 35.062 12.641 1 67.12 220 SER B N 1
ATOM 3649 C CA . SER B 1 220 ? 4.07 36.375 12.789 1 67.12 220 SER B CA 1
ATOM 3650 C C . SER B 1 220 ? 2.656 36.219 13.344 1 67.12 220 SER B C 1
ATOM 3652 O O . SER B 1 220 ? 2.004 37.219 13.656 1 67.12 220 SER B O 1
ATOM 3654 N N . GLU B 1 221 ? 2.236 34.906 13.461 1 67.62 221 GLU B N 1
ATOM 3655 C CA . GLU B 1 221 ? 0.838 34.75 13.836 1 67.62 221 GLU B CA 1
ATOM 3656 C C . GLU B 1 221 ? 0.717 34.062 15.203 1 67.62 221 GLU B C 1
ATOM 3658 O O . GLU B 1 221 ? 1.576 33.281 15.586 1 67.62 221 GLU B O 1
ATOM 3663 N N . THR B 1 222 ? -0.241 34.562 15.891 1 61.72 222 THR B N 1
ATOM 3664 C CA . THR B 1 222 ? -0.485 33.969 17.219 1 61.72 222 THR B CA 1
ATOM 3665 C C . THR B 1 222 ? -0.922 32.531 17.094 1 61.72 222 THR B C 1
ATOM 3667 O O . THR B 1 222 ? -0.478 31.672 17.875 1 61.72 222 THR B O 1
ATOM 3670 N N . HIS B 1 223 ? -1.803 32.219 15.984 1 65 223 HIS B N 1
ATOM 3671 C CA . HIS B 1 223 ? -2.336 30.859 15.93 1 65 223 HIS B CA 1
ATOM 3672 C C . HIS B 1 223 ? -1.797 30.109 14.711 1 65 223 HIS B C 1
ATOM 3674 O O . HIS B 1 223 ? -1.952 28.891 14.617 1 65 223 HIS B O 1
ATOM 3680 N N . GLY B 1 224 ? -1.119 30.75 13.883 1 68.75 224 GLY B N 1
ATOM 3681 C CA . GLY B 1 224 ? -0.402 30.156 12.758 1 68.75 224 GLY B CA 1
ATOM 3682 C C . GLY B 1 224 ? -1.32 29.625 11.68 1 68.75 224 GLY B C 1
ATOM 3683 O O . GLY B 1 224 ? -0.864 29.266 10.586 1 68.75 224 GLY B O 1
ATOM 3684 N N . ALA B 1 225 ? -2.645 29.625 11.914 1 73.69 225 ALA B N 1
ATOM 3685 C CA . ALA B 1 225 ? -3.594 28.984 11.008 1 73.69 225 ALA B CA 1
ATOM 3686 C C . ALA B 1 225 ? -3.662 29.719 9.672 1 73.69 225 ALA B C 1
ATOM 3688 O O . ALA B 1 225 ? -3.754 29.094 8.609 1 73.69 225 ALA B O 1
ATOM 3689 N N . MET B 1 226 ? -3.58 31.031 9.734 1 79.06 226 MET B N 1
ATOM 3690 C CA . MET B 1 226 ? -3.617 31.797 8.5 1 79.06 226 MET B CA 1
ATOM 3691 C C . MET B 1 226 ? -2.377 31.547 7.652 1 79.06 226 MET B C 1
ATOM 3693 O O . MET B 1 226 ? -2.473 31.406 6.434 1 79.06 226 MET B O 1
ATOM 3697 N N . GLY B 1 227 ? -1.298 31.5 8.305 1 81.06 227 GLY B N 1
ATOM 3698 C CA . GLY B 1 227 ? -0.061 31.188 7.598 1 81.06 227 GLY B CA 1
ATOM 3699 C C . GLY B 1 227 ? -0.075 29.828 6.93 1 81.06 227 GLY B C 1
ATOM 3700 O O . GLY B 1 227 ? 0.347 29.688 5.777 1 81.06 227 GLY B O 1
ATOM 3701 N N . GLU B 1 228 ? -0.594 28.922 7.566 1 83.38 228 GLU B N 1
ATOM 3702 C CA . GLU B 1 228 ? -0.678 27.578 6.988 1 83.38 228 GLU B CA 1
ATOM 3703 C C . GLU B 1 228 ? -1.629 27.547 5.793 1 83.38 228 GLU B C 1
ATOM 3705 O O . GLU B 1 228 ? -1.368 26.859 4.801 1 83.38 228 GLU B O 1
ATOM 3710 N N . TYR B 1 229 ? -2.697 28.266 5.984 1 81.25 229 TYR B N 1
ATOM 3711 C CA . TYR B 1 229 ? -3.658 28.359 4.891 1 81.25 229 TYR B CA 1
ATOM 3712 C C . TYR B 1 229 ? -3.025 28.984 3.654 1 81.25 229 TYR B C 1
ATOM 3714 O O . TYR B 1 229 ? -3.174 28.453 2.545 1 81.25 229 TYR B O 1
ATOM 3722 N N . LEU B 1 230 ? -2.303 29.984 3.828 1 83.5 230 LEU B N 1
ATOM 3723 C CA . LEU B 1 230 ? -1.651 30.672 2.717 1 83.5 230 LEU B CA 1
ATOM 3724 C C . LEU B 1 230 ? -0.565 29.797 2.102 1 83.5 230 LEU B C 1
ATOM 3726 O O . LEU B 1 230 ? -0.404 29.766 0.88 1 83.5 230 LEU B O 1
ATOM 3730 N N . PHE B 1 231 ? 0.095 29.188 2.951 1 84.06 231 PHE B N 1
ATOM 3731 C CA . PHE B 1 231 ? 1.118 28.266 2.484 1 84.06 231 PHE B CA 1
ATOM 3732 C C . PHE B 1 231 ? 0.497 27.141 1.651 1 84.06 231 PHE B C 1
ATOM 3734 O O . PHE B 1 231 ? 1.008 26.797 0.583 1 84.06 231 PHE B O 1
ATOM 3741 N N . ASP B 1 232 ? -0.588 26.562 2.07 1 85 232 ASP B N 1
ATOM 3742 C CA . ASP B 1 232 ? -1.309 25.516 1.361 1 85 232 ASP B CA 1
ATOM 3743 C C . ASP B 1 232 ? -1.778 26 -0.009 1 85 232 ASP B C 1
ATOM 3745 O O . ASP B 1 232 ? -1.637 25.281 -1.006 1 85 232 ASP B O 1
ATOM 3749 N N . LYS B 1 233 ? -2.191 27.203 -0.145 1 84.5 233 LYS B N 1
ATOM 3750 C CA . LYS B 1 233 ? -2.807 27.734 -1.358 1 84.5 233 LYS B CA 1
ATOM 3751 C C . LYS B 1 233 ? -1.748 28.203 -2.354 1 84.5 233 LYS B C 1
ATOM 3753 O O . LYS B 1 233 ? -1.903 28.016 -3.564 1 84.5 233 LYS B O 1
ATOM 3758 N N . HIS B 1 234 ? -0.674 28.688 -1.815 1 83.31 234 HIS B N 1
ATOM 3759 C CA . HIS B 1 234 ? 0.185 29.438 -2.727 1 83.31 234 HIS B CA 1
ATOM 3760 C C . HIS B 1 234 ? 1.537 28.75 -2.895 1 83.31 234 HIS B C 1
ATOM 3762 O O . HIS B 1 234 ? 2.287 29.078 -3.82 1 83.31 234 HIS B O 1
ATOM 3768 N N . THR B 1 235 ? 1.856 27.906 -2.01 1 79.75 235 THR B N 1
ATOM 3769 C CA . THR B 1 235 ? 3.189 27.312 -2.055 1 79.75 235 THR B CA 1
ATOM 3770 C C . THR B 1 235 ? 3.119 25.844 -2.459 1 79.75 235 THR B C 1
ATOM 3772 O O . THR B 1 235 ? 3.908 25.391 -3.287 1 79.75 235 THR B O 1
ATOM 3775 N N . LEU B 1 236 ? 2.182 25.156 -1.938 1 82 236 LEU B N 1
ATOM 3776 C CA . LEU B 1 236 ? 2.092 23.734 -2.232 1 82 236 LEU B CA 1
ATOM 3777 C C . LEU B 1 236 ? 1.321 23.484 -3.525 1 82 236 LEU B C 1
ATOM 3779 O O . LEU B 1 236 ? 1.67 22.594 -4.305 1 82 236 LEU B O 1
#

Radius of gyration: 32.27 Å; Cα contacts (8 Å, |Δi|>4): 430; chains: 2; bounding box: 70×154×95 Å

Nearest PDB structures (foldseek):
  3wvv-assembly1_A  TM=9.872E-01  e=3.105E-15  Equus caballus
  8h8n-assembly1_A  TM=9.895E-01  e=3.416E-15  Equus caballus
  3o7r-assembly1_A  TM=9.868E-01  e=3.942E-15  Equus caballus
  2v2m-assembly1_A  TM=9.936E-01  e=4.770E-15  Equus caballus
  2v2l-assembly1_A  TM=9.938E-01  e=1.181E-14  Equus caballus